Protein AF-G2FVP3-F1 (afdb_monomer_lite)

Secondary structure (DSSP, 8-state):
----HHHHHHHH-HHHHHHHHHHHHHHHHHHHHHS-THHHHHHHHHHHHHHHHS-HHHHTTS-HHHHHHHHHHHHHTTGGGTS----SSHHHHHHHHHHHHHHHHHHHHHHHT--HHHHHHHHHHHHHTTSGGGGGGS-S-EEETTEEE-HHHHHHHHHHHHHT--STT----TT---HHHHHHHHHHHTEEEEEEETTTTEEEEEE----HHHHHHHHHHHHHHHHHHHHHHHHHHHTT----EEEEEE-HHHHTS----THHHHHHHHHHTTSGGGGGGHHHHHHHHHHHHTT-HHHHHHHHHHHHHHHHHHTT-HHHHHHHHHHHHHHHHHHTTT---HHHHHHHHHHHHHHHHHHHHHHS-GGGT-SS-HHHHHHHHHHHHHHTTTTHHHHTHHHHHHHHHHHHHHTT-HHHHHHHHH----HHHHHHHHEEEEEE-TTT-EEEEEEHHHHHHHHHHHHHT--HHHHHHHHHHHHHTT-HHHHHHHHHHHHHHHHH-GGGGGSHHHHHHHHHHHHHHHTT--GGGT------TTT-HHHHHHHHHHHH--TT--GGGSS-TTS-S-EEEEEEEEEEEEETTEEEEEEEEEEEE-S---HHHHHHHHHHHHHHTHHHH---S-----S---------EEE---SS--GGGHHHH-----

Structure (mmCIF, N/CA/C/O backbone):
data_AF-G2FVP3-F1
#
_entry.id   AF-G2FVP3-F1
#
loop_
_atom_site.group_PDB
_atom_site.id
_atom_site.type_symbol
_atom_site.label_atom_id
_atom_site.label_alt_id
_atom_site.label_comp_id
_atom_site.label_asym_id
_atom_site.label_entity_id
_atom_site.label_seq_id
_atom_site.pdbx_PDB_ins_code
_atom_site.Cartn_x
_atom_site.Cartn_y
_atom_site.Cartn_z
_atom_site.occupancy
_atom_site.B_iso_or_equiv
_atom_site.auth_seq_id
_atom_site.auth_comp_id
_atom_site.auth_asym_id
_atom_site.auth_atom_id
_atom_site.pdbx_PDB_model_num
ATOM 1 N N . MET A 1 1 ? -6.540 -16.816 9.247 1.00 51.25 1 MET A N 1
ATOM 2 C CA . MET A 1 1 ? -7.394 -15.648 8.950 1.00 51.25 1 MET A CA 1
ATOM 3 C C . MET A 1 1 ? -7.613 -14.874 10.231 1.00 51.25 1 MET A C 1
ATOM 5 O O . MET A 1 1 ? -8.015 -15.475 11.222 1.00 51.25 1 MET A O 1
ATOM 9 N N . GLU A 1 2 ? -7.310 -13.583 10.220 1.00 67.25 2 GLU A N 1
ATOM 10 C CA . GLU A 1 2 ? -7.591 -12.684 11.338 1.00 67.25 2 GLU A CA 1
ATOM 11 C C . GLU A 1 2 ? -9.114 -12.542 11.506 1.00 67.25 2 GLU A C 1
ATOM 13 O O . GLU A 1 2 ? -9.834 -12.272 10.539 1.00 67.25 2 GLU A O 1
ATOM 18 N N . LYS A 1 3 ? -9.621 -12.827 12.712 1.00 86.50 3 LYS A N 1
ATOM 19 C CA . LYS A 1 3 ? -11.046 -12.704 13.044 1.00 86.50 3 LYS A CA 1
ATOM 20 C C . LYS A 1 3 ? -11.305 -11.280 13.538 1.00 86.50 3 LYS A C 1
ATOM 22 O O . LYS A 1 3 ? -11.040 -10.978 14.703 1.00 86.50 3 LYS A O 1
ATOM 27 N N . THR A 1 4 ? -11.765 -10.416 12.639 1.00 95.75 4 THR A N 1
ATOM 28 C CA . THR A 1 4 ? -12.223 -9.058 12.970 1.00 95.75 4 THR A CA 1
ATOM 29 C C . THR A 1 4 ? -13.600 -9.106 13.629 1.00 95.75 4 THR A C 1
ATOM 31 O O . THR A 1 4 ? -14.372 -10.033 13.362 1.00 95.75 4 THR A O 1
ATOM 34 N N . PHE A 1 5 ? -13.941 -8.120 14.461 1.00 97.25 5 PHE A N 1
ATOM 35 C CA . PHE A 1 5 ? -15.274 -8.027 15.073 1.00 97.25 5 PHE A CA 1
ATOM 36 C C . PHE A 1 5 ? -16.394 -8.060 14.032 1.00 97.25 5 PHE A C 1
ATOM 38 O O . PHE A 1 5 ? -17.374 -8.784 14.201 1.00 97.25 5 PHE A O 1
ATOM 45 N N . ARG A 1 6 ? -16.208 -7.364 12.909 1.00 97.44 6 ARG A N 1
ATOM 46 C CA . ARG A 1 6 ? -17.167 -7.341 11.804 1.00 97.44 6 ARG A CA 1
ATOM 47 C C . ARG A 1 6 ? -17.400 -8.724 11.179 1.00 97.44 6 ARG A C 1
ATOM 49 O O . ARG A 1 6 ? -18.550 -9.115 11.003 1.00 97.44 6 ARG A O 1
ATOM 56 N N . LYS A 1 7 ? -16.338 -9.505 10.936 1.00 96.31 7 LYS A N 1
ATOM 57 C CA . LYS A 1 7 ? -16.448 -10.895 10.439 1.00 96.31 7 LYS A CA 1
ATOM 58 C C . LYS A 1 7 ? -17.073 -11.833 11.471 1.00 96.31 7 LYS A C 1
ATOM 60 O O . LYS A 1 7 ? -17.799 -12.758 11.112 1.00 96.31 7 LYS A O 1
ATOM 65 N N . ILE A 1 8 ? -16.793 -11.614 12.759 1.00 96.56 8 ILE A N 1
ATOM 66 C CA . ILE A 1 8 ? -17.426 -12.377 13.840 1.00 96.56 8 ILE A CA 1
ATOM 67 C C . ILE A 1 8 ? -18.934 -12.093 13.848 1.00 96.56 8 ILE A C 1
ATOM 69 O O . ILE A 1 8 ? -19.714 -13.044 13.822 1.00 96.56 8 ILE A O 1
ATOM 73 N N . LEU A 1 9 ? -19.349 -10.823 13.792 1.00 97.69 9 LEU A N 1
ATOM 74 C CA . LEU A 1 9 ? -20.762 -10.438 13.743 1.00 97.69 9 LEU A CA 1
ATOM 75 C C . LEU A 1 9 ? -21.484 -11.051 12.542 1.00 97.69 9 LEU A C 1
ATOM 77 O O . LEU A 1 9 ? -22.534 -11.663 12.723 1.00 97.69 9 LEU A O 1
ATOM 81 N N . GLU A 1 10 ? -20.900 -10.935 11.348 1.00 97.12 10 GLU A N 1
ATOM 82 C CA . GLU A 1 10 ? -21.424 -11.532 10.115 1.00 97.12 10 GLU A CA 1
ATOM 83 C C . GLU A 1 10 ? -21.669 -13.038 10.285 1.00 97.12 10 GLU A C 1
ATOM 85 O O . GLU A 1 10 ? -22.749 -13.539 9.971 1.00 97.12 10 GLU A O 1
ATOM 90 N N . SER A 1 11 ? -20.707 -13.752 10.881 1.00 96.31 11 SER A N 1
ATOM 91 C CA . SER A 1 11 ? -20.823 -15.195 11.120 1.00 96.31 11 SER A CA 1
ATOM 92 C C . SER A 1 11 ? -21.847 -15.579 12.196 1.00 96.31 11 SER A C 1
ATOM 94 O O . SER A 1 11 ? -22.418 -16.667 12.135 1.00 96.31 11 SER A O 1
ATOM 96 N N . MET A 1 12 ? -22.087 -14.714 13.188 1.00 97.31 12 MET A N 1
ATOM 97 C CA . MET A 1 12 ? -23.015 -14.980 14.294 1.00 97.31 12 MET A CA 1
ATOM 98 C C . MET A 1 12 ? -24.453 -14.553 13.980 1.00 97.31 12 MET A C 1
ATOM 100 O O . MET A 1 12 ? -25.398 -15.118 14.536 1.00 97.31 12 MET A O 1
ATOM 104 N N . SER A 1 13 ? -24.635 -13.513 13.159 1.00 97.62 13 SER A N 1
ATOM 105 C CA . SER A 1 13 ? -25.942 -12.926 12.860 1.00 97.62 13 SER A CA 1
ATOM 106 C C . SER A 1 13 ? -25.910 -12.020 11.632 1.00 97.62 13 SER A C 1
ATOM 108 O O . SER A 1 13 ? -25.666 -10.814 11.731 1.00 97.62 13 SER A O 1
ATOM 110 N N . ILE A 1 14 ? -26.289 -12.583 10.484 1.00 97.25 14 ILE A N 1
ATOM 111 C CA . ILE A 1 14 ? -26.446 -11.827 9.235 1.00 97.25 14 ILE A CA 1
ATOM 112 C C . ILE A 1 14 ? -27.418 -10.643 9.384 1.00 97.25 14 ILE A C 1
ATOM 114 O O . ILE A 1 14 ? -27.160 -9.564 8.873 1.00 97.25 14 ILE A O 1
ATOM 118 N N . HIS A 1 15 ? -28.484 -10.785 10.181 1.00 97.38 15 HIS A N 1
ATOM 119 C CA . HIS A 1 15 ? -29.461 -9.714 10.404 1.00 97.38 15 HIS A CA 1
ATOM 120 C C . HIS A 1 15 ? -28.862 -8.486 11.115 1.00 97.38 15 HIS A C 1
ATOM 122 O O . HIS A 1 15 ? -29.158 -7.343 10.757 1.00 97.38 15 HIS A O 1
ATOM 128 N N . LEU A 1 16 ? -28.037 -8.702 12.149 1.00 97.38 16 LEU A N 1
ATOM 129 C CA . LEU A 1 16 ? -27.373 -7.595 12.851 1.00 97.38 16 LEU A CA 1
ATOM 130 C C . LEU A 1 16 ? -26.272 -6.982 11.984 1.00 97.38 16 LEU A C 1
ATOM 132 O O . LEU A 1 16 ? -26.108 -5.767 11.986 1.00 97.38 16 LEU A O 1
ATOM 136 N N . TYR A 1 17 ? -25.574 -7.802 11.199 1.00 97.75 17 TYR A N 1
ATOM 137 C CA . TYR A 1 17 ? -24.604 -7.326 10.220 1.00 97.75 17 TYR A CA 1
ATOM 138 C C . TYR A 1 17 ? -25.249 -6.439 9.141 1.00 97.75 17 TYR A C 1
ATOM 140 O O . TYR A 1 17 ? -24.789 -5.326 8.895 1.00 97.75 17 TYR A O 1
ATOM 148 N N . ASP A 1 18 ? -26.385 -6.853 8.577 1.00 96.88 18 ASP A N 1
ATOM 149 C CA . ASP A 1 18 ? -27.157 -6.035 7.635 1.00 96.88 18 ASP A CA 1
ATOM 150 C C . ASP A 1 18 ? -27.645 -4.730 8.274 1.00 96.88 18 ASP A C 1
ATOM 152 O O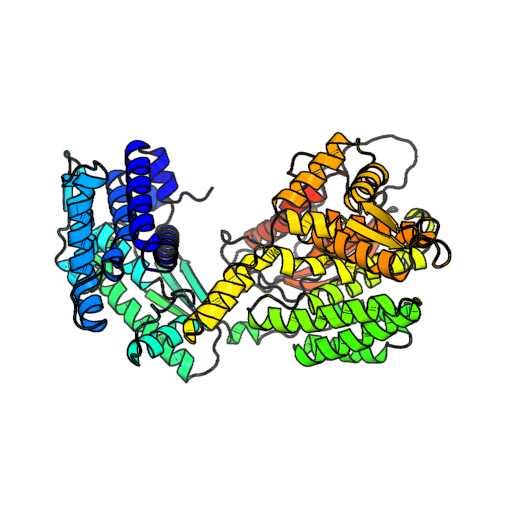 . ASP A 1 18 ? -27.672 -3.679 7.632 1.00 96.88 18 ASP A O 1
ATOM 156 N N . SER A 1 19 ? -28.023 -4.778 9.553 1.00 97.31 19 SER A N 1
ATOM 157 C CA . SER A 1 19 ? -28.419 -3.586 10.312 1.00 97.31 19 SER A CA 1
ATOM 158 C C . SER A 1 19 ? -27.246 -2.621 10.505 1.00 97.31 19 SER A C 1
ATOM 160 O O . SER A 1 19 ? -27.428 -1.415 10.356 1.00 97.31 19 SER A O 1
ATOM 162 N N . LEU A 1 20 ? -26.039 -3.138 10.752 1.00 97.69 20 LEU A N 1
ATOM 163 C CA . LEU A 1 20 ? -24.811 -2.345 10.836 1.00 97.69 20 LEU A CA 1
ATOM 164 C C . LEU A 1 20 ? -24.508 -1.657 9.495 1.00 97.69 20 LEU A C 1
ATOM 166 O O . LEU A 1 20 ? -24.252 -0.456 9.460 1.00 97.69 20 LEU A O 1
ATOM 170 N N . ASN A 1 21 ? -24.629 -2.387 8.381 1.00 96.62 21 ASN A N 1
ATOM 171 C CA . ASN A 1 21 ? -24.436 -1.831 7.039 1.00 96.62 21 ASN A CA 1
ATOM 172 C C . ASN A 1 21 ? -25.455 -0.724 6.720 1.00 96.62 21 ASN A C 1
ATOM 174 O O . ASN A 1 21 ? -25.104 0.273 6.094 1.00 96.62 21 ASN A O 1
ATOM 178 N N . LYS A 1 22 ? -26.709 -0.851 7.179 1.00 96.62 22 LYS A N 1
ATOM 179 C CA . LYS A 1 22 ? -27.714 0.221 7.046 1.00 96.62 22 LYS A CA 1
ATOM 180 C C . LYS A 1 22 ? -27.330 1.473 7.833 1.00 96.62 22 LYS A C 1
ATOM 182 O O . LYS A 1 22 ? -27.523 2.571 7.320 1.00 96.62 22 LYS A O 1
ATOM 187 N N . ILE A 1 23 ? -26.783 1.324 9.044 1.00 97.00 23 ILE A N 1
ATOM 188 C CA . ILE A 1 23 ? -26.268 2.456 9.833 1.00 97.00 23 ILE A CA 1
ATOM 189 C C . ILE A 1 23 ? -25.143 3.159 9.063 1.00 97.00 23 ILE A C 1
ATOM 191 O O . ILE A 1 23 ? -25.212 4.369 8.858 1.00 97.00 23 ILE A O 1
ATOM 195 N N . GLU A 1 24 ? -24.157 2.405 8.568 1.00 95.88 24 GLU A N 1
ATOM 196 C CA . GLU A 1 24 ? -23.040 2.942 7.775 1.00 95.88 24 GLU A CA 1
ATOM 197 C C . GLU A 1 24 ? -23.536 3.657 6.502 1.00 95.88 24 GLU A C 1
ATOM 199 O O . GLU A 1 24 ? -23.047 4.730 6.149 1.00 95.88 24 GLU A O 1
ATOM 204 N N . GLN A 1 25 ? -24.569 3.130 5.836 1.00 94.25 25 GLN A N 1
ATOM 205 C CA . GLN A 1 25 ? -25.207 3.783 4.687 1.00 94.25 25 GLN A CA 1
ATOM 206 C C . GLN A 1 25 ? -25.905 5.102 5.045 1.00 94.25 25 GLN A C 1
ATOM 208 O O . GLN A 1 25 ? -25.844 6.037 4.251 1.00 94.25 25 GLN A O 1
ATOM 213 N N . GLN A 1 26 ? -26.576 5.211 6.198 1.00 94.31 26 GLN A N 1
ATOM 214 C CA . GLN A 1 26 ? -27.190 6.488 6.597 1.00 94.31 26 GLN A CA 1
ATOM 215 C C . GLN A 1 26 ? -26.140 7.538 6.946 1.00 94.31 26 GLN A C 1
ATOM 217 O O . GLN A 1 26 ? -26.283 8.692 6.554 1.00 94.31 26 GLN A O 1
ATOM 222 N N . VAL A 1 27 ? -25.063 7.135 7.624 1.00 91.62 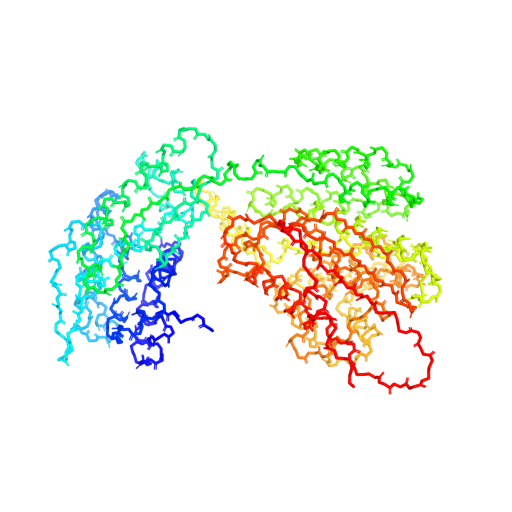27 VAL A N 1
ATOM 223 C CA . VAL A 1 27 ? -23.926 8.024 7.884 1.00 91.62 27 VAL A CA 1
ATOM 224 C C . VAL A 1 27 ? -23.338 8.547 6.572 1.00 91.62 27 VAL A C 1
ATOM 226 O O . VAL A 1 27 ? -23.158 9.753 6.442 1.00 91.62 27 VAL A O 1
ATOM 229 N N . ASN A 1 28 ? -23.119 7.680 5.574 1.00 89.69 28 ASN A N 1
ATOM 230 C CA . ASN A 1 28 ? -22.645 8.106 4.250 1.00 89.69 28 ASN A CA 1
ATOM 231 C C . ASN A 1 28 ? -23.536 9.190 3.632 1.00 89.69 28 ASN A C 1
ATOM 233 O O . ASN A 1 28 ? -23.021 10.179 3.128 1.00 89.69 28 ASN A O 1
ATOM 237 N N . LYS A 1 29 ? -24.867 9.068 3.736 1.00 90.06 29 LYS A N 1
ATOM 238 C CA . LYS A 1 29 ? -25.779 10.095 3.203 1.00 90.06 29 LYS A CA 1
ATOM 239 C C . LYS A 1 29 ? -25.618 11.451 3.884 1.00 90.06 29 LYS A C 1
ATOM 241 O O . LYS A 1 29 ? -25.788 12.471 3.225 1.00 90.06 29 LYS A O 1
ATOM 246 N N . ILE A 1 30 ? -25.318 11.479 5.184 1.00 86.00 30 ILE A N 1
ATOM 247 C CA . ILE A 1 30 ? -25.025 12.734 5.892 1.00 86.00 30 ILE A CA 1
ATOM 248 C C . ILE A 1 30 ? -23.723 13.333 5.363 1.00 86.00 30 ILE A C 1
ATOM 250 O O . ILE A 1 30 ? -23.674 14.526 5.067 1.00 86.00 30 ILE A O 1
ATOM 254 N N . LEU A 1 31 ? -22.689 12.509 5.197 1.00 80.44 31 LEU A N 1
ATOM 255 C CA . LEU A 1 31 ? -21.382 12.963 4.721 1.00 80.44 31 LEU A CA 1
ATOM 256 C C . LEU A 1 31 ? -21.443 13.488 3.282 1.00 80.44 31 LEU A C 1
ATOM 258 O O . LEU A 1 31 ? -20.994 14.607 3.044 1.00 80.44 31 LEU A O 1
ATOM 262 N N . ASP A 1 32 ? -22.105 12.762 2.372 1.00 73.31 32 ASP A N 1
ATOM 263 C CA . ASP A 1 32 ? -22.264 13.117 0.950 1.00 73.31 32 ASP A CA 1
ATOM 264 C C . ASP A 1 32 ? -22.863 14.515 0.741 1.00 73.31 32 ASP A C 1
ATOM 266 O O . ASP A 1 32 ? -22.644 15.153 -0.289 1.00 73.31 32 ASP A O 1
ATOM 270 N N . THR A 1 33 ? -23.644 15.004 1.706 1.00 65.12 33 THR A N 1
ATOM 271 C CA . THR A 1 33 ? -24.304 16.305 1.580 1.00 65.12 33 THR A CA 1
ATOM 272 C C . THR A 1 33 ? -23.409 17.488 1.932 1.00 65.12 33 THR A C 1
ATOM 274 O O . THR A 1 33 ? -23.640 18.580 1.408 1.00 65.12 33 THR A O 1
ATOM 277 N N . HIS A 1 34 ? -22.404 17.314 2.799 1.00 57.03 34 HIS A N 1
ATOM 278 C CA . HIS A 1 34 ? -21.779 18.465 3.458 1.00 57.03 34 HIS A CA 1
ATOM 279 C C . HIS A 1 34 ? -20.283 18.342 3.804 1.00 57.03 34 HIS A C 1
ATOM 281 O O . HIS A 1 34 ? -19.697 19.376 4.134 1.00 57.03 34 HIS A O 1
ATOM 287 N N . TYR A 1 35 ? -19.650 17.159 3.749 1.00 59.91 35 TYR A N 1
ATOM 288 C CA . TYR A 1 35 ? -18.299 16.961 4.303 1.00 59.91 35 TYR A CA 1
ATOM 289 C C . TYR A 1 35 ? -17.470 15.890 3.574 1.00 59.91 35 TYR A C 1
ATOM 291 O O . TYR A 1 35 ? -17.997 15.038 2.865 1.00 59.91 35 TYR A O 1
ATOM 299 N N . THR A 1 36 ? -16.149 15.918 3.768 1.00 57.47 36 THR A N 1
ATOM 300 C CA . THR A 1 36 ? -15.228 14.898 3.250 1.00 57.47 36 THR A CA 1
ATOM 301 C C . THR A 1 36 ? -15.462 13.538 3.923 1.00 57.47 36 THR A C 1
ATOM 303 O O . THR A 1 36 ? -15.848 13.450 5.091 1.00 57.47 36 THR A O 1
ATOM 306 N N . ASN A 1 37 ? -15.182 12.445 3.202 1.00 64.56 37 ASN A N 1
ATOM 307 C CA . ASN A 1 37 ? -15.369 11.050 3.649 1.00 64.56 37 ASN A CA 1
ATOM 308 C C . ASN A 1 37 ? -14.468 10.618 4.836 1.00 64.56 37 ASN A C 1
ATOM 310 O O . ASN A 1 37 ? -14.439 9.444 5.214 1.00 64.56 37 ASN A O 1
ATOM 314 N N . ASN A 1 38 ? -13.741 11.558 5.446 1.00 72.44 38 ASN A N 1
ATOM 315 C CA . ASN A 1 38 ? -12.750 11.321 6.495 1.00 72.44 38 ASN A CA 1
ATOM 316 C C . ASN A 1 38 ? -13.360 10.758 7.786 1.00 72.44 38 ASN A C 1
ATOM 318 O O . ASN A 1 38 ? -12.682 10.050 8.526 1.00 72.44 38 ASN A O 1
ATOM 322 N N . PHE A 1 39 ? -14.655 10.982 8.024 1.00 83.69 39 PHE A N 1
ATOM 323 C CA . PHE A 1 39 ? -15.364 10.411 9.169 1.00 83.69 39 PHE A CA 1
ATOM 324 C C . PHE A 1 39 ? -15.364 8.877 9.178 1.00 83.69 39 PHE A C 1
ATOM 326 O O . PHE A 1 39 ? -15.015 8.254 10.177 1.00 83.69 39 PHE A O 1
ATOM 333 N N . LEU A 1 40 ? -15.736 8.244 8.061 1.00 87.88 40 LEU A N 1
ATOM 334 C CA . LEU A 1 40 ? -15.768 6.782 8.004 1.00 87.88 40 LEU A CA 1
ATOM 335 C C . LEU A 1 40 ? -14.367 6.181 7.993 1.00 87.88 40 LEU A C 1
ATOM 337 O O . LEU A 1 40 ? -14.198 5.043 8.425 1.00 87.88 40 LEU A O 1
ATOM 341 N N . ILE A 1 41 ? -13.370 6.933 7.519 1.00 86.62 41 ILE A N 1
ATOM 342 C CA . ILE A 1 41 ? -11.964 6.551 7.651 1.00 86.62 41 ILE A CA 1
ATOM 343 C C . ILE A 1 41 ? -11.598 6.500 9.138 1.00 86.62 41 ILE A C 1
ATOM 345 O O . ILE A 1 41 ? -11.130 5.458 9.587 1.00 86.62 41 ILE A O 1
ATOM 349 N N . HIS A 1 42 ? -11.916 7.548 9.909 1.00 89.62 42 HIS A N 1
ATOM 350 C CA . HIS A 1 42 ? -11.727 7.577 11.366 1.00 89.62 42 HIS A CA 1
ATOM 351 C C . HIS A 1 42 ? -12.400 6.384 12.056 1.00 89.62 42 HIS A C 1
ATOM 353 O O . HIS A 1 42 ? -11.724 5.581 12.695 1.00 89.62 42 HIS A O 1
ATOM 359 N N . SER A 1 43 ? -13.704 6.169 11.849 1.00 93.56 43 SER A N 1
ATOM 360 C CA . SER A 1 43 ? -14.411 5.022 12.445 1.00 93.56 43 SER A CA 1
ATOM 361 C C . SER A 1 43 ? -13.788 3.669 12.069 1.00 93.56 43 SER A C 1
ATOM 363 O O . SER A 1 43 ? -13.726 2.770 12.908 1.00 93.56 43 SER A O 1
ATOM 365 N N . LYS A 1 44 ? -13.294 3.506 10.834 1.00 93.62 44 LYS A N 1
ATOM 366 C CA . LYS A 1 44 ? -12.606 2.278 10.399 1.00 93.62 44 LYS A CA 1
ATOM 367 C C . LYS A 1 44 ? -11.247 2.102 11.071 1.00 93.62 44 LYS A C 1
ATOM 369 O O . LYS A 1 44 ? -10.890 0.972 11.398 1.00 93.62 44 LYS A O 1
ATOM 374 N N . GLU A 1 45 ? -10.495 3.175 11.299 1.00 91.62 45 GLU A N 1
ATOM 375 C CA . GLU A 1 45 ? -9.239 3.106 12.053 1.00 91.62 45 GLU A CA 1
ATOM 376 C C . GLU A 1 45 ? -9.488 2.788 13.533 1.00 91.62 45 GLU A C 1
ATOM 378 O O . GLU A 1 45 ? -8.817 1.913 14.084 1.00 91.62 45 GLU A O 1
ATOM 383 N N . VAL A 1 46 ? -10.522 3.369 14.152 1.00 95.12 46 VAL A N 1
ATOM 384 C CA . VAL A 1 46 ? -10.962 3.000 15.511 1.00 95.12 46 VAL A CA 1
ATOM 385 C C . VAL A 1 46 ? -11.359 1.517 15.582 1.00 95.12 46 VAL A C 1
ATOM 387 O O . VAL A 1 46 ? -10.962 0.816 16.515 1.00 95.12 46 VAL A O 1
ATOM 390 N N . GLU A 1 47 ? -12.082 0.998 14.581 1.00 96.56 47 GLU A N 1
ATOM 391 C CA . GLU A 1 47 ? -12.424 -0.431 14.467 1.00 96.56 47 GLU A CA 1
ATOM 392 C C . GLU A 1 47 ? -11.162 -1.310 14.363 1.00 96.56 47 GLU A C 1
ATOM 394 O O . GLU A 1 47 ? -11.038 -2.307 15.080 1.00 96.56 47 GLU A O 1
ATOM 399 N N . LYS A 1 48 ? -10.179 -0.922 13.537 1.00 94.31 48 LYS A N 1
ATOM 400 C CA . LYS A 1 48 ? -8.889 -1.630 13.415 1.00 94.31 48 LYS A CA 1
ATOM 401 C C . LYS A 1 48 ? -8.101 -1.623 14.724 1.00 94.31 48 LYS A C 1
ATOM 403 O O . LYS A 1 48 ? -7.491 -2.634 15.079 1.00 94.31 48 LYS A O 1
ATOM 408 N N . ILE A 1 49 ? -8.093 -0.501 15.441 1.00 95.19 49 ILE A N 1
ATOM 409 C CA . ILE A 1 49 ? -7.444 -0.378 16.748 1.00 95.19 49 ILE A CA 1
ATOM 410 C C . ILE A 1 49 ? -8.111 -1.315 17.752 1.00 95.19 49 ILE A C 1
ATOM 412 O O . ILE A 1 49 ? -7.410 -2.086 18.409 1.00 95.19 49 ILE A O 1
ATOM 416 N N . LEU A 1 50 ? -9.444 -1.322 17.819 1.00 96.50 50 LEU A N 1
ATOM 417 C CA . LEU A 1 50 ? -10.202 -2.239 18.668 1.00 96.50 50 LEU A CA 1
ATOM 418 C C . LEU A 1 50 ? -9.857 -3.706 18.357 1.00 96.50 50 LEU A C 1
ATOM 420 O O . LEU A 1 50 ? -9.636 -4.514 19.264 1.00 96.50 50 LEU A O 1
ATOM 424 N N . ASP A 1 51 ? -9.773 -4.050 17.071 1.00 96.00 51 ASP A N 1
ATOM 425 C CA . ASP A 1 51 ? -9.420 -5.394 16.625 1.00 96.00 51 ASP A CA 1
ATOM 426 C C . ASP A 1 51 ? -8.004 -5.820 17.038 1.00 96.00 51 ASP A C 1
ATOM 428 O O . ASP A 1 51 ? -7.784 -7.013 17.271 1.00 96.00 51 ASP A O 1
ATOM 432 N N . LYS A 1 52 ? -7.061 -4.876 17.141 1.00 93.19 52 LYS A N 1
ATOM 433 C CA . LYS A 1 52 ? -5.687 -5.119 17.609 1.00 93.19 52 LYS A CA 1
ATOM 434 C C . LYS A 1 52 ? -5.582 -5.146 19.135 1.00 93.19 52 LYS A C 1
ATOM 436 O O . LYS A 1 52 ? -4.779 -5.913 19.670 1.00 93.19 52 LYS A O 1
ATOM 441 N N . LEU A 1 53 ? -6.382 -4.323 19.812 1.00 94.50 53 LEU A N 1
ATOM 442 C CA . LEU A 1 53 ? -6.438 -4.203 21.266 1.00 94.50 53 LEU A CA 1
ATOM 443 C C . LEU A 1 53 ? -6.948 -5.498 21.912 1.00 94.50 53 LEU A C 1
ATOM 445 O O . LEU A 1 53 ? -6.458 -5.899 22.961 1.00 94.50 53 LEU A O 1
ATOM 449 N N . ILE A 1 54 ? -7.922 -6.173 21.301 1.00 96.12 54 ILE A N 1
ATOM 450 C CA . ILE A 1 54 ? -8.548 -7.363 21.890 1.00 96.12 54 ILE A CA 1
ATOM 451 C C . ILE A 1 54 ? -7.965 -8.624 21.251 1.00 96.12 54 ILE A C 1
ATOM 453 O O . ILE A 1 54 ? -8.154 -8.841 20.051 1.00 96.12 54 ILE A O 1
ATOM 457 N N . PRO A 1 55 ? -7.291 -9.509 22.006 1.00 92.62 55 PRO A N 1
ATOM 458 C CA . PRO A 1 55 ? -6.738 -10.716 21.414 1.00 92.62 55 PRO A CA 1
ATOM 459 C C . PRO A 1 55 ? -7.853 -11.687 20.997 1.00 92.62 55 PRO A C 1
ATOM 461 O O . PRO A 1 55 ? -8.977 -11.674 21.501 1.00 92.62 55 PRO A O 1
ATOM 464 N N . VAL A 1 56 ? -7.556 -12.543 20.015 1.00 90.62 56 VAL A N 1
ATOM 465 C CA . VAL A 1 56 ? -8.570 -13.383 19.342 1.00 90.62 56 VAL A CA 1
ATOM 466 C C . VAL A 1 56 ? -9.337 -14.286 20.319 1.00 90.62 56 VAL A C 1
ATOM 468 O O . VAL A 1 56 ? -10.518 -14.554 20.099 1.00 90.62 56 VAL A O 1
ATOM 471 N N . LYS A 1 57 ? -8.683 -14.753 21.392 1.00 92.62 57 LYS A N 1
ATOM 472 C CA . LYS A 1 57 ? -9.301 -15.630 22.399 1.00 92.62 57 LYS A CA 1
ATOM 473 C C . LYS A 1 57 ? -10.303 -14.884 23.295 1.00 92.62 57 LYS A C 1
ATOM 475 O O . LYS A 1 57 ? -11.220 -15.511 23.806 1.00 92.62 57 LYS A O 1
ATOM 480 N N . GLU A 1 58 ? -10.171 -13.572 23.454 1.00 94.75 58 GLU A N 1
ATOM 481 C CA . GLU A 1 58 ? -11.110 -12.726 24.192 1.00 94.75 58 GLU A CA 1
ATOM 482 C C . GLU A 1 58 ? -12.261 -12.260 23.294 1.00 94.75 58 GLU A C 1
ATOM 484 O O . GLU A 1 58 ? -13.392 -12.161 23.766 1.00 94.75 58 GLU A O 1
ATOM 489 N N . LYS A 1 59 ? -12.028 -12.054 21.986 1.00 96.00 59 LYS A N 1
ATOM 490 C CA . LYS A 1 59 ? -13.094 -11.655 21.040 1.00 96.00 59 LYS A CA 1
ATOM 491 C C . LYS A 1 59 ? -14.260 -12.644 21.001 1.00 96.00 59 LYS A C 1
ATOM 493 O O . LYS A 1 59 ? -15.405 -12.237 20.845 1.00 96.00 59 LYS A O 1
ATOM 498 N N . VAL A 1 60 ? -13.989 -13.941 21.161 1.00 93.12 60 VAL A N 1
ATOM 499 C CA . VAL A 1 60 ? -15.035 -14.982 21.149 1.00 93.12 60 VAL A CA 1
ATOM 500 C C . VAL A 1 60 ? -15.949 -14.947 22.377 1.00 93.12 60 VAL A C 1
ATOM 502 O O . VAL A 1 60 ? -16.987 -15.598 22.366 1.00 93.12 60 VAL A O 1
ATOM 505 N N . ALA A 1 61 ? -15.584 -14.200 23.424 1.00 96.19 61 ALA A N 1
ATOM 506 C CA . ALA A 1 61 ? -16.415 -14.023 24.611 1.00 96.19 61 ALA A CA 1
ATOM 507 C C . ALA A 1 61 ? -17.477 -12.922 24.445 1.00 96.19 61 ALA A C 1
ATOM 509 O O . ALA A 1 61 ? -18.246 -12.683 25.374 1.00 96.19 61 ALA A O 1
ATOM 510 N N . PHE A 1 62 ? -17.504 -12.216 23.311 1.00 98.12 62 PHE A N 1
ATOM 511 C CA . PHE A 1 62 ? -18.517 -11.205 23.025 1.00 98.12 62 PHE A CA 1
ATOM 512 C C . PHE A 1 62 ? -19.782 -11.853 22.466 1.00 98.12 62 PHE A C 1
ATOM 514 O O . PHE A 1 62 ? -19.726 -12.726 21.597 1.00 98.12 62 PHE A O 1
ATOM 521 N N . THR A 1 63 ? -20.936 -11.392 22.936 1.00 98.12 63 THR A N 1
ATOM 522 C CA . THR A 1 63 ? -22.221 -11.726 22.312 1.00 98.12 63 THR A CA 1
ATOM 523 C C . THR A 1 63 ? -22.381 -10.970 20.991 1.00 98.12 63 THR A C 1
ATOM 525 O O . THR A 1 63 ? -21.777 -9.918 20.782 1.00 98.12 63 THR A O 1
ATOM 528 N N . LYS A 1 64 ? -23.222 -11.472 20.082 1.00 98.25 64 LYS A N 1
ATOM 529 C CA . LYS A 1 64 ? -23.499 -10.773 18.813 1.00 98.25 64 LYS A CA 1
ATOM 530 C C . LYS A 1 64 ? -24.114 -9.385 19.046 1.00 98.25 64 LYS A C 1
ATOM 532 O O . LYS A 1 64 ? -23.842 -8.470 18.277 1.00 98.25 64 LYS A O 1
ATOM 537 N N . GLU A 1 65 ? -24.900 -9.221 20.111 1.00 98.50 65 GLU A N 1
ATOM 538 C CA . GLU A 1 65 ? -25.494 -7.954 20.534 1.00 98.50 65 GLU A CA 1
ATOM 539 C C . GLU A 1 65 ? -24.422 -6.965 21.006 1.00 98.50 65 GLU A C 1
ATOM 541 O O . GLU A 1 65 ? -24.421 -5.821 20.562 1.00 98.50 65 GLU A O 1
ATOM 546 N N . GLU A 1 66 ? -23.464 -7.405 21.830 1.00 98.62 66 GLU A N 1
ATOM 547 C CA . GLU A 1 66 ? -22.329 -6.571 22.251 1.00 98.62 66 GLU A CA 1
ATOM 548 C C . GLU A 1 66 ? -21.482 -6.112 21.064 1.00 98.62 66 GLU A C 1
ATOM 550 O O . GLU A 1 66 ? -21.132 -4.935 20.990 1.00 98.62 66 GLU A O 1
ATOM 555 N N . ILE A 1 67 ? -21.183 -7.013 20.119 1.00 98.56 67 ILE A N 1
ATOM 556 C CA . ILE A 1 67 ? -20.414 -6.663 18.916 1.00 98.56 67 ILE A CA 1
ATOM 557 C C . ILE A 1 67 ? -21.186 -5.652 18.066 1.00 98.56 67 ILE A C 1
ATOM 559 O O . ILE A 1 67 ? -20.612 -4.658 17.627 1.00 98.56 67 ILE A O 1
ATOM 563 N N . PHE A 1 68 ? -22.486 -5.876 17.850 1.00 98.50 68 PHE A N 1
ATOM 564 C CA . PHE A 1 68 ? -23.327 -4.946 17.099 1.00 98.50 68 PHE A CA 1
ATOM 565 C C . PHE A 1 68 ? -23.367 -3.557 17.749 1.00 98.50 68 PHE A C 1
ATOM 567 O O . PHE A 1 68 ? -23.172 -2.560 17.054 1.00 98.50 68 PHE A O 1
ATOM 574 N N . ILE A 1 69 ? -23.585 -3.485 19.067 1.00 98.69 69 ILE A N 1
ATOM 575 C CA . ILE A 1 69 ? -23.649 -2.220 19.812 1.00 98.69 69 ILE A CA 1
ATOM 576 C C . ILE A 1 69 ? -22.308 -1.489 19.739 1.00 98.69 69 ILE A C 1
ATOM 578 O O . ILE A 1 69 ? -22.281 -0.294 19.452 1.00 98.69 69 ILE A O 1
ATOM 582 N N . LEU A 1 70 ? -21.199 -2.203 19.949 1.00 98.56 70 LEU A N 1
ATOM 583 C CA . LEU A 1 70 ? -19.856 -1.632 19.914 1.00 98.56 70 LEU A CA 1
ATOM 584 C C . LEU A 1 70 ? -19.503 -1.082 18.526 1.00 98.56 70 LEU A C 1
ATOM 586 O O . LEU A 1 70 ? -19.107 0.075 18.417 1.00 98.56 70 LEU A O 1
ATOM 590 N N . LEU A 1 71 ? -19.699 -1.867 17.462 1.00 98.50 71 LEU A N 1
ATOM 591 C CA . LEU A 1 71 ? -19.420 -1.420 16.091 1.00 98.50 71 LEU A CA 1
ATOM 592 C C . LEU A 1 71 ? -20.338 -0.265 15.665 1.00 98.50 71 LEU A C 1
ATOM 594 O O . LEU A 1 71 ? -19.878 0.682 15.031 1.00 98.50 71 LEU A O 1
ATOM 598 N N . SER A 1 72 ? -21.616 -0.298 16.054 1.00 98.44 72 SER A N 1
ATOM 599 C CA . SER A 1 72 ? -22.550 0.803 15.781 1.00 98.44 72 SER A CA 1
ATOM 600 C C . SER A 1 72 ? -22.119 2.085 16.492 1.00 98.44 72 SER A C 1
ATOM 602 O O . SER A 1 72 ? -22.153 3.156 15.893 1.00 98.44 72 SER A O 1
ATOM 604 N N . ALA A 1 73 ? -21.665 1.986 17.745 1.00 98.38 73 ALA A N 1
ATOM 605 C CA . ALA A 1 73 ? -21.168 3.134 18.494 1.00 98.38 73 ALA A CA 1
ATOM 606 C C . ALA A 1 73 ? -19.868 3.690 17.889 1.00 98.38 73 ALA A C 1
ATOM 608 O O . ALA A 1 73 ? -19.729 4.904 17.796 1.00 98.38 73 ALA A O 1
ATOM 609 N N . ILE A 1 74 ? -18.961 2.842 17.387 1.00 97.81 74 ILE A N 1
ATOM 610 C CA . ILE A 1 74 ? -17.762 3.284 16.647 1.00 97.81 74 ILE A CA 1
ATOM 611 C C . ILE A 1 74 ? -18.143 4.072 15.387 1.00 97.81 74 ILE A C 1
ATOM 613 O O . ILE A 1 74 ? -17.554 5.116 15.112 1.00 97.81 74 ILE A O 1
ATOM 617 N N . ILE A 1 75 ? -19.151 3.621 14.640 1.00 97.38 75 ILE A N 1
ATOM 618 C CA . ILE A 1 75 ? -19.636 4.328 13.444 1.00 97.38 75 ILE A CA 1
ATOM 619 C C . ILE A 1 75 ? -20.350 5.636 13.805 1.00 97.38 75 ILE A C 1
ATOM 621 O O . ILE A 1 75 ? -20.381 6.543 12.989 1.00 97.38 75 ILE A O 1
ATOM 625 N N . LEU A 1 76 ? -20.943 5.758 14.995 1.00 97.00 76 LEU A N 1
ATOM 626 C CA . LEU A 1 76 ? -21.832 6.879 15.328 1.00 97.00 76 LEU A CA 1
ATOM 627 C C . LEU A 1 76 ? -21.270 7.870 16.356 1.00 97.00 76 LEU A C 1
ATOM 629 O O . LEU A 1 76 ? -21.853 8.937 16.507 1.00 97.00 76 LEU A O 1
ATOM 633 N N . HIS A 1 77 ? -20.176 7.570 17.064 1.00 96.81 77 HIS A N 1
ATOM 634 C CA . HIS A 1 77 ? -19.717 8.386 18.202 1.00 96.81 77 HIS A CA 1
ATOM 635 C C . HIS A 1 77 ? -19.465 9.859 17.848 1.00 96.81 77 HIS A C 1
ATOM 637 O O . HIS A 1 77 ? -19.895 10.739 18.594 1.00 96.81 77 HIS A O 1
ATOM 643 N N . ASP A 1 78 ? -18.900 10.123 16.672 1.00 94.81 78 ASP A N 1
ATOM 644 C CA . ASP A 1 78 ? -18.544 11.468 16.212 1.00 94.81 78 ASP A CA 1
ATOM 645 C C . ASP A 1 78 ? -19.536 12.056 15.185 1.00 94.81 78 ASP A C 1
ATOM 647 O O . ASP A 1 78 ? -19.316 13.155 14.676 1.00 94.81 78 ASP A O 1
ATOM 651 N N . VAL A 1 79 ? -20.651 11.374 14.872 1.00 94.19 79 VAL A N 1
ATOM 652 C CA . VAL A 1 79 ? -21.599 11.824 13.824 1.00 94.19 79 VAL A CA 1
ATOM 653 C C . VAL A 1 79 ? -22.187 13.208 14.123 1.00 94.19 79 VAL A C 1
ATOM 655 O O . VAL A 1 79 ? -22.459 13.988 13.212 1.00 94.19 79 VAL A O 1
ATOM 658 N N . GLY A 1 80 ? -22.305 13.563 15.404 1.00 93.44 80 GLY A N 1
ATOM 659 C CA . GLY A 1 80 ? -22.743 14.873 15.869 1.00 93.44 80 GLY A CA 1
ATOM 660 C C . GLY A 1 80 ? -21.859 16.033 15.408 1.00 93.44 80 GLY A C 1
ATOM 661 O O . GLY A 1 80 ? -22.362 17.148 15.321 1.00 93.44 80 GLY A O 1
ATOM 662 N N . LEU A 1 81 ? -20.591 15.793 15.045 1.00 90.06 81 LEU A N 1
ATOM 663 C CA . LEU A 1 81 ? -19.713 16.809 14.443 1.00 90.06 81 LEU A CA 1
ATOM 664 C C . LEU A 1 81 ? -20.134 17.193 13.013 1.00 90.06 81 LEU A C 1
ATOM 666 O O . LEU A 1 81 ? -19.748 18.258 12.533 1.00 90.06 81 LEU A O 1
ATOM 670 N N . PHE A 1 82 ? -20.926 16.347 12.350 1.00 87.94 82 PHE A N 1
ATOM 671 C CA . PHE A 1 82 ? -21.304 16.471 10.937 1.00 87.94 82 PHE A CA 1
ATOM 672 C C . PHE A 1 82 ? -22.783 16.788 10.739 1.00 87.94 82 PHE A C 1
ATOM 674 O O . PHE A 1 82 ? -23.219 17.063 9.623 1.00 87.94 82 PHE A O 1
ATOM 681 N N . ILE A 1 83 ? -23.574 16.769 11.811 1.00 87.50 83 ILE A N 1
ATOM 682 C CA . ILE A 1 83 ? -24.979 17.154 11.743 1.00 87.50 83 ILE A CA 1
ATOM 683 C C . ILE A 1 83 ? -25.041 18.684 11.695 1.00 87.50 83 ILE A C 1
ATOM 685 O O . ILE A 1 83 ? -24.561 19.332 12.633 1.00 87.50 83 ILE A O 1
ATOM 689 N N . PRO A 1 84 ? -25.626 19.281 10.634 1.00 69.62 84 PRO A N 1
ATOM 690 C CA . PRO A 1 84 ? -25.745 20.726 10.497 1.00 69.62 84 PRO A CA 1
ATOM 691 C C . PRO A 1 84 ? -26.459 21.299 11.714 1.00 69.62 84 PRO A C 1
ATOM 693 O O . PRO A 1 84 ? -27.663 21.127 11.912 1.00 69.62 84 PRO A O 1
ATOM 696 N N . SER A 1 85 ? -25.691 21.944 12.577 1.00 68.69 85 SER A N 1
ATOM 697 C CA . SER A 1 85 ? -26.162 22.350 13.885 1.00 68.69 85 SER A CA 1
ATOM 698 C C . SER A 1 85 ? -26.344 23.860 13.954 1.00 68.69 85 SER A C 1
ATOM 700 O O . SER A 1 85 ? -25.697 24.631 13.249 1.00 68.69 85 SER A O 1
ATOM 702 N N . ARG A 1 86 ? -27.262 24.296 14.822 1.00 66.50 86 ARG A N 1
ATOM 703 C CA . ARG A 1 86 ? -27.570 25.713 15.075 1.00 66.50 86 ARG A CA 1
ATOM 704 C C . ARG A 1 86 ? -26.557 26.388 16.016 1.00 66.50 86 ARG A C 1
ATOM 706 O O . ARG A 1 86 ? -26.886 27.422 16.593 1.00 66.50 86 ARG A O 1
ATOM 713 N N . TYR A 1 87 ? -25.390 25.788 16.257 1.00 79.44 87 TYR A N 1
ATOM 714 C CA . TYR A 1 87 ? -24.442 26.317 17.239 1.00 79.44 87 TYR A CA 1
ATOM 715 C C . TYR A 1 87 ? -23.662 27.498 16.681 1.00 79.44 87 TYR A C 1
ATOM 717 O O . TYR A 1 87 ? -23.341 27.563 15.495 1.00 79.44 87 TYR A O 1
ATOM 725 N N . ASN A 1 88 ? -23.339 28.433 17.572 1.00 82.44 88 ASN A N 1
ATOM 726 C CA . ASN A 1 88 ? -22.702 29.690 17.192 1.00 82.44 88 ASN A CA 1
ATOM 727 C C . ASN A 1 88 ? -21.185 29.543 16.987 1.00 82.44 88 ASN A C 1
ATOM 729 O O . ASN A 1 88 ? -20.546 30.462 16.481 1.00 82.44 88 ASN A O 1
ATOM 733 N N . SER A 1 89 ? -20.589 28.416 17.402 1.00 84.81 89 SER A N 1
ATOM 734 C CA . SER A 1 89 ? -19.150 28.169 17.278 1.00 84.81 89 SER A CA 1
ATOM 735 C C . SER A 1 89 ? -18.803 26.682 17.161 1.00 84.81 89 SER A C 1
ATOM 737 O O . SER A 1 89 ? -19.537 25.812 17.631 1.00 84.81 89 SER A O 1
ATOM 739 N N . VAL A 1 90 ? -17.630 26.397 16.587 1.00 80.06 90 VAL A N 1
ATOM 740 C CA . VAL A 1 90 ? -17.081 25.034 16.492 1.00 80.06 90 VAL A CA 1
ATOM 741 C C . VAL A 1 90 ? -16.743 24.453 17.869 1.00 80.06 90 VAL A C 1
ATOM 743 O O . VAL A 1 90 ? -16.890 23.252 18.080 1.00 80.06 90 VAL A O 1
ATOM 746 N N . ASN A 1 91 ? -16.338 25.291 18.826 1.00 83.19 91 ASN A N 1
ATOM 747 C CA . ASN A 1 91 ? -16.052 24.844 20.190 1.00 83.19 91 ASN A CA 1
ATOM 748 C C . ASN A 1 91 ? -17.322 24.366 20.892 1.00 83.19 91 ASN A C 1
ATOM 750 O O . ASN A 1 91 ? -17.313 23.292 21.479 1.00 83.19 91 ASN A O 1
ATOM 754 N N . GLU A 1 92 ? -18.431 25.097 20.752 1.00 88.88 92 GLU A N 1
ATOM 755 C CA . GLU A 1 92 ? -19.722 24.654 21.288 1.00 88.88 92 GLU A CA 1
ATOM 756 C C . GLU A 1 92 ? -20.176 23.333 20.643 1.00 88.88 92 GLU A C 1
ATOM 758 O O . GLU A 1 92 ? -20.626 22.426 21.344 1.00 88.88 92 GLU A O 1
ATOM 763 N N . LEU A 1 93 ? -20.002 23.188 19.323 1.00 89.06 93 LEU A N 1
ATOM 764 C CA . LEU A 1 93 ? -20.280 21.933 18.619 1.00 89.06 93 LEU A CA 1
ATOM 765 C C . LEU A 1 93 ? -19.422 20.780 19.162 1.00 89.06 93 LEU A C 1
ATOM 767 O O . LEU A 1 93 ? -19.950 19.715 19.460 1.00 89.06 93 LEU A O 1
ATOM 771 N N . ARG A 1 94 ? -18.115 20.989 19.357 1.00 85.75 94 ARG A N 1
ATOM 772 C CA . ARG A 1 94 ? -17.210 19.989 19.950 1.00 85.75 94 ARG A CA 1
ATOM 773 C C . ARG A 1 94 ? -17.516 19.695 21.412 1.00 85.75 94 ARG A C 1
ATOM 775 O O . ARG A 1 94 ? -17.285 18.582 21.858 1.00 85.75 94 ARG A O 1
ATOM 782 N N . GLU A 1 95 ? -18.037 20.635 22.181 1.00 90.12 95 GLU A N 1
ATOM 783 C CA . GLU A 1 95 ? -18.450 20.351 23.557 1.00 90.12 95 GLU A CA 1
ATOM 784 C C . GLU A 1 95 ? -19.715 19.486 23.601 1.00 90.12 95 GLU A C 1
ATOM 786 O O . GLU A 1 95 ? -19.854 18.656 24.499 1.00 90.12 95 GLU A O 1
ATOM 791 N N . LYS A 1 96 ? -20.601 19.642 22.608 1.00 93.38 96 LYS A N 1
ATOM 792 C CA . LYS A 1 96 ? -21.907 18.972 22.545 1.00 93.38 96 LYS A CA 1
ATOM 793 C C . LYS A 1 96 ? -21.981 17.785 21.579 1.00 93.38 96 LYS A C 1
ATOM 795 O O . LYS A 1 96 ? -22.995 17.094 21.587 1.00 93.38 96 LYS A O 1
ATOM 800 N N . HIS A 1 97 ? -20.949 17.502 20.776 1.00 94.25 97 HIS A N 1
ATOM 801 C CA . HIS A 1 97 ? -21.004 16.465 19.728 1.00 94.25 97 HIS A CA 1
ATOM 802 C C . HIS A 1 97 ? -21.451 15.103 20.261 1.00 94.25 97 HIS A C 1
ATOM 804 O O . HIS A 1 97 ? -22.302 14.480 19.646 1.00 94.25 97 HIS A O 1
ATOM 810 N N . ALA A 1 98 ? -20.973 14.684 21.434 1.00 95.44 98 ALA A N 1
ATOM 811 C CA . ALA A 1 98 ? -21.375 13.423 22.051 1.00 95.44 98 ALA A CA 1
ATOM 812 C C . ALA A 1 98 ? -22.884 13.365 22.377 1.00 95.44 98 ALA A C 1
ATOM 814 O O . ALA A 1 98 ? -23.518 12.322 22.215 1.00 95.44 98 ALA A O 1
ATOM 815 N N . GLU A 1 99 ? -23.481 14.483 22.807 1.00 96.12 99 GLU A N 1
ATOM 816 C CA . GLU A 1 99 ? -24.927 14.583 23.050 1.00 96.12 99 GLU A CA 1
ATOM 817 C C . GLU A 1 99 ? -25.706 14.525 21.732 1.00 96.12 99 GLU A C 1
ATOM 819 O O . GLU A 1 99 ? -26.652 13.752 21.615 1.00 96.12 99 GLU A O 1
ATOM 824 N N . ILE A 1 100 ? -25.247 15.265 20.720 1.00 95.69 100 ILE A N 1
ATOM 825 C CA . ILE A 1 100 ? -25.862 15.319 19.386 1.00 95.69 100 ILE A CA 1
ATOM 826 C C . ILE A 1 100 ? -25.788 13.951 18.693 1.00 95.69 100 ILE A C 1
ATOM 828 O O . ILE A 1 100 ? -26.772 13.504 18.107 1.00 95.69 100 ILE A O 1
ATOM 832 N N . SER A 1 101 ? -24.650 13.259 18.787 1.00 96.19 101 SER A N 1
ATOM 833 C CA . SER A 1 101 ? -24.470 11.897 18.277 1.00 96.19 101 SER A CA 1
ATOM 834 C C . SER A 1 101 ? -25.464 10.934 18.921 1.00 96.19 101 SER A C 1
ATOM 836 O O . SER A 1 101 ? -26.102 10.146 18.226 1.00 96.19 101 SER A O 1
ATOM 838 N N . ALA A 1 102 ? -25.643 11.015 20.243 1.00 97.12 102 ALA A N 1
ATOM 839 C CA . ALA A 1 102 ? -26.613 10.191 20.958 1.00 97.12 102 ALA A CA 1
ATOM 840 C C . ALA A 1 102 ? -28.060 10.492 20.533 1.00 97.12 102 ALA A C 1
ATOM 842 O O . ALA A 1 102 ? -28.857 9.569 20.358 1.00 97.12 102 ALA A O 1
ATOM 843 N N . ASP A 1 103 ? -28.400 11.764 20.330 1.00 95.69 103 ASP A N 1
ATOM 844 C CA . ASP A 1 103 ? -29.728 12.170 19.867 1.00 95.69 103 ASP A CA 1
ATOM 845 C C . ASP A 1 103 ? -30.003 11.681 18.437 1.00 95.69 103 ASP A C 1
ATOM 847 O O . ASP A 1 103 ? -31.097 11.189 18.154 1.00 95.69 103 ASP A O 1
ATOM 851 N N . TYR A 1 104 ? -28.995 11.715 17.563 1.00 95.81 104 TYR A N 1
ATOM 852 C CA . TYR A 1 104 ? -29.078 11.146 16.218 1.00 95.81 104 TYR A CA 1
ATOM 853 C C . TYR A 1 104 ? -29.253 9.624 16.225 1.00 95.81 104 TYR A C 1
ATOM 855 O O . TYR A 1 104 ? -30.069 9.081 15.482 1.00 95.81 104 TYR A O 1
ATOM 863 N N . VAL A 1 105 ? -28.555 8.904 17.108 1.00 96.75 105 VAL A N 1
ATOM 864 C CA . VAL A 1 105 ? -28.748 7.450 17.250 1.00 96.75 105 VAL A CA 1
ATOM 865 C C . VAL A 1 105 ? -30.213 7.119 17.562 1.00 96.75 105 VAL A C 1
ATOM 867 O O . VAL A 1 105 ? -30.754 6.144 17.038 1.00 96.75 105 VAL A O 1
ATOM 870 N N . ASN A 1 106 ? -30.892 7.952 18.354 1.00 94.12 106 ASN A N 1
ATOM 871 C CA . ASN A 1 106 ? -32.306 7.755 18.668 1.00 94.12 106 ASN A CA 1
ATOM 872 C C . ASN A 1 106 ? -33.228 7.968 17.452 1.00 94.12 106 ASN A C 1
ATOM 874 O O . ASN A 1 106 ? -34.263 7.302 17.361 1.00 94.12 106 ASN A O 1
ATOM 878 N N . SER A 1 107 ? -32.873 8.834 16.492 1.00 94.00 107 SER A N 1
ATOM 879 C CA . SER A 1 107 ? -33.677 9.027 15.273 1.00 94.00 107 SER A CA 1
ATOM 880 C C . SER A 1 107 ? -33.541 7.867 14.276 1.00 94.00 107 SER A C 1
ATOM 882 O O . SER A 1 107 ? -34.507 7.549 13.570 1.00 94.00 107 SER A O 1
ATOM 884 N N . LEU A 1 108 ? -32.400 7.158 14.282 1.00 92.94 108 LEU A N 1
ATOM 885 C CA . LEU A 1 108 ? -32.104 6.044 13.366 1.00 92.94 108 LEU A CA 1
ATOM 886 C C . LEU A 1 108 ? -33.084 4.870 13.449 1.00 92.94 108 LEU A C 1
ATOM 888 O O . LEU A 1 108 ? -33.241 4.144 12.465 1.00 92.94 108 LEU A O 1
ATOM 892 N N . SER A 1 109 ? -33.749 4.657 14.590 1.00 91.62 109 SER A N 1
ATOM 893 C CA . SER A 1 109 ? -34.691 3.538 14.747 1.00 91.62 109 SER A CA 1
ATOM 894 C C . SER A 1 109 ? -35.788 3.571 13.674 1.00 91.62 109 SER A C 1
ATOM 896 O O . SER A 1 109 ? -36.084 2.548 13.050 1.00 91.62 109 SER A O 1
ATOM 898 N N . SER A 1 110 ? -36.317 4.766 13.389 1.00 91.00 110 SER A N 1
ATOM 899 C CA . SER A 1 110 ? -37.360 4.972 12.380 1.00 91.00 110 SER A CA 1
ATOM 900 C C . SER A 1 110 ? -36.842 4.836 10.941 1.00 91.00 110 SER A C 1
ATOM 902 O O . SER A 1 110 ? -37.510 4.239 10.095 1.00 91.00 110 SER A O 1
ATOM 904 N N . GLU A 1 111 ? -35.629 5.321 10.673 1.00 90.81 111 GLU A N 1
ATOM 905 C CA . GLU A 1 111 ? -35.043 5.383 9.331 1.00 90.81 111 GLU A CA 1
ATOM 906 C C . GLU A 1 111 ? -34.481 4.036 8.864 1.00 90.81 111 GLU A C 1
ATOM 908 O O . GLU A 1 111 ? -34.666 3.635 7.712 1.00 90.81 111 GLU A O 1
ATOM 913 N N . CYS A 1 112 ? -33.812 3.310 9.762 1.00 91.44 112 CYS A N 1
ATOM 914 C CA . CYS A 1 112 ? -33.171 2.030 9.460 1.00 91.44 112 CYS A CA 1
ATOM 915 C C . CYS A 1 112 ? -34.058 0.817 9.765 1.00 91.44 112 CYS A C 1
ATOM 917 O O . CYS A 1 112 ? -33.690 -0.305 9.400 1.00 91.44 112 CYS A O 1
ATOM 919 N N . LYS A 1 113 ? -35.216 1.028 10.413 1.00 94.25 113 LYS A N 1
ATOM 920 C CA . LYS A 1 113 ? -36.091 -0.031 10.947 1.00 94.25 113 LYS A CA 1
ATOM 921 C C . LYS A 1 113 ? -35.336 -0.967 11.900 1.00 94.25 113 LYS A C 1
ATOM 923 O O . LYS A 1 113 ? -35.428 -2.187 11.783 1.00 94.25 113 LYS A O 1
ATOM 928 N N . ILE A 1 114 ? -34.555 -0.382 12.805 1.00 95.00 114 ILE A N 1
ATOM 929 C CA . ILE A 1 114 ? -33.795 -1.102 13.835 1.00 95.00 114 ILE A CA 1
ATOM 930 C C . ILE A 1 114 ? -34.542 -0.960 15.163 1.00 95.00 114 ILE A C 1
ATOM 932 O O . ILE A 1 114 ? -35.062 0.119 15.463 1.00 95.00 114 ILE A O 1
ATOM 936 N N . ASP A 1 115 ? -34.604 -2.043 15.944 1.00 95.50 115 ASP A N 1
ATOM 937 C CA . ASP A 1 115 ? -35.228 -2.057 17.272 1.00 95.50 115 ASP A CA 1
ATOM 938 C C . ASP A 1 115 ? -34.670 -0.920 18.143 1.00 95.50 115 ASP A C 1
ATOM 940 O O . ASP A 1 115 ? -33.464 -0.799 18.347 1.00 95.50 115 ASP A O 1
ATOM 944 N N . THR A 1 116 ? -35.545 -0.066 18.666 1.00 96.06 116 THR A N 1
ATOM 945 C CA . THR A 1 116 ? -35.138 1.052 19.520 1.00 96.06 116 THR A CA 1
ATOM 946 C C . THR A 1 116 ? -34.404 0.568 20.776 1.00 96.06 116 THR A C 1
ATOM 948 O O . THR A 1 116 ? -33.479 1.234 21.238 1.00 96.06 116 THR A O 1
ATOM 951 N N . ASN A 1 117 ? -34.744 -0.616 21.300 1.00 96.81 117 ASN A N 1
ATOM 952 C CA . ASN A 1 117 ? -34.138 -1.145 22.523 1.00 96.81 117 ASN A CA 1
ATOM 953 C C . ASN A 1 117 ? -32.654 -1.510 22.347 1.00 96.81 117 ASN A C 1
ATOM 955 O O . ASN A 1 117 ? -31.888 -1.379 23.296 1.00 96.81 117 ASN A O 1
ATOM 959 N N . ILE A 1 118 ? -32.218 -1.924 21.147 1.00 97.44 118 ILE A N 1
ATOM 960 C CA . ILE A 1 118 ? -30.793 -2.210 20.887 1.00 97.44 118 ILE A CA 1
ATOM 961 C C . ILE A 1 118 ? -30.002 -0.949 20.513 1.00 97.44 118 ILE A C 1
ATOM 963 O O . ILE A 1 118 ? -28.783 -0.928 20.656 1.00 97.44 118 ILE A O 1
ATOM 967 N N . LEU A 1 119 ? -30.675 0.123 20.078 1.00 97.81 119 LEU A N 1
ATOM 968 C CA . LEU A 1 119 ? -30.041 1.418 19.801 1.00 97.81 119 LEU A CA 1
ATOM 969 C C . LEU A 1 119 ? -29.867 2.285 21.051 1.00 97.81 119 LEU A C 1
ATOM 971 O O . LEU A 1 119 ? -28.935 3.085 21.106 1.00 97.81 119 LEU A O 1
ATOM 975 N N . LEU A 1 120 ? -30.700 2.105 22.078 1.00 97.88 120 LEU A N 1
ATOM 976 C CA . LEU A 1 120 ? -30.542 2.813 23.349 1.00 97.88 120 LEU A CA 1
ATOM 977 C C . LEU A 1 120 ? -29.130 2.662 23.961 1.00 97.88 120 LEU A C 1
ATOM 979 O O . LEU A 1 120 ? -28.527 3.689 24.285 1.00 97.88 120 LEU A O 1
ATOM 983 N N . PRO A 1 121 ? -28.545 1.451 24.093 1.00 98.44 121 PRO A N 1
ATOM 984 C CA . PRO A 1 121 ? -27.174 1.319 24.577 1.00 98.44 121 PRO A CA 1
ATOM 985 C C . PRO A 1 121 ? -26.153 1.986 23.646 1.00 98.44 121 PRO A C 1
ATOM 987 O O . PRO A 1 121 ? -25.208 2.587 24.145 1.00 98.44 121 PRO A O 1
ATOM 990 N N . VAL A 1 122 ? -26.359 1.980 22.322 1.00 98.50 122 VAL A N 1
ATOM 991 C CA . VAL A 1 122 ? -25.492 2.705 21.372 1.00 98.50 122 VAL A CA 1
ATOM 992 C C . VAL A 1 122 ? -25.488 4.206 21.686 1.00 98.50 122 VAL A C 1
ATOM 994 O O . VAL A 1 122 ? -24.420 4.798 21.820 1.00 98.50 122 VAL A O 1
ATOM 997 N N . ALA A 1 123 ? -26.662 4.809 21.898 1.00 98.19 123 ALA A N 1
ATOM 998 C CA . ALA A 1 123 ? -26.786 6.224 22.248 1.00 98.19 123 ALA A CA 1
ATOM 999 C C . ALA A 1 123 ? -26.106 6.556 23.591 1.00 98.19 123 ALA A C 1
ATOM 1001 O O . ALA A 1 123 ? -25.443 7.588 23.711 1.00 98.19 123 ALA A O 1
ATOM 1002 N N . ILE A 1 124 ? -26.222 5.672 24.592 1.00 98.31 124 ILE A N 1
ATOM 1003 C CA . ILE A 1 124 ? -25.538 5.824 25.887 1.00 98.31 124 ILE A CA 1
ATOM 1004 C C . ILE A 1 124 ? -24.016 5.851 25.693 1.00 98.31 124 ILE A C 1
ATOM 1006 O O . ILE A 1 124 ? -23.348 6.726 26.249 1.00 98.31 124 ILE A O 1
ATOM 1010 N N . LEU A 1 125 ? -23.468 4.941 24.880 1.00 98.19 125 LEU A N 1
ATOM 1011 C CA . LEU A 1 125 ? -22.033 4.902 24.593 1.00 98.19 125 LEU A CA 1
ATOM 1012 C C . LEU A 1 125 ? -21.567 6.144 23.827 1.00 98.19 125 LEU A C 1
ATOM 1014 O O . LEU A 1 125 ? -20.577 6.757 24.222 1.00 98.19 125 LEU A O 1
ATOM 1018 N N . CYS A 1 126 ? -22.308 6.573 22.799 1.00 97.81 126 CYS A N 1
ATOM 1019 C CA . CYS A 1 126 ? -22.012 7.809 22.071 1.00 97.81 126 CYS A CA 1
ATOM 1020 C C . CYS A 1 126 ? -22.028 9.034 22.995 1.00 97.81 126 CYS A C 1
ATOM 1022 O O . CYS A 1 126 ? -21.185 9.909 22.852 1.00 97.81 126 CYS A O 1
ATOM 1024 N N . ARG A 1 127 ? -22.908 9.097 23.998 1.00 97.31 127 ARG A N 1
ATOM 1025 C CA . ARG A 1 127 ? -22.902 10.203 24.969 1.00 97.31 127 ARG A CA 1
ATOM 1026 C C . ARG A 1 127 ? -21.701 10.154 25.917 1.00 97.31 127 ARG A C 1
ATOM 1028 O O . ARG A 1 127 ? -21.176 11.196 26.306 1.00 97.31 127 ARG A O 1
ATOM 1035 N N . ALA A 1 128 ? -21.280 8.956 26.313 1.00 96.69 128 ALA A N 1
ATOM 1036 C CA . ALA A 1 128 ? -20.235 8.764 27.313 1.00 96.69 128 ALA A CA 1
ATOM 1037 C C . ALA A 1 128 ? -18.804 8.812 26.751 1.00 96.69 128 ALA A C 1
ATOM 1039 O O . ALA A 1 128 ? -17.874 8.978 27.538 1.00 96.69 128 ALA A O 1
ATOM 1040 N N . HIS A 1 129 ? -18.607 8.678 25.432 1.00 95.25 129 HIS A N 1
ATOM 1041 C CA . HIS A 1 129 ? -17.275 8.413 24.877 1.00 95.25 129 HIS A CA 1
ATOM 1042 C C . HIS A 1 129 ? -16.260 9.559 25.055 1.00 95.25 129 HIS A C 1
ATOM 1044 O O . HIS A 1 129 ? -15.074 9.289 25.238 1.00 95.25 129 HIS A O 1
ATOM 1050 N N . SER A 1 130 ? -16.718 10.817 25.043 1.00 90.12 130 SER A N 1
ATOM 1051 C CA . SER A 1 130 ? -15.862 12.005 24.882 1.00 90.12 130 SER A CA 1
ATOM 1052 C C . SER A 1 130 ? -15.043 12.402 26.115 1.00 90.12 130 SER A C 1
ATOM 1054 O O . SER A 1 130 ? -14.085 13.171 26.009 1.00 90.12 130 SER A O 1
ATOM 1056 N N . LYS A 1 131 ? -15.405 11.914 27.308 1.00 91.44 131 LYS A N 1
ATOM 1057 C CA . LYS A 1 131 ? -14.697 12.212 28.564 1.00 91.44 131 LYS A CA 1
ATOM 1058 C C . LYS A 1 131 ? -14.414 10.909 29.306 1.00 91.44 131 LYS A C 1
ATOM 1060 O O . LYS A 1 131 ? -15.374 10.235 29.677 1.00 91.44 131 LYS A O 1
ATOM 1065 N N . PRO A 1 132 ? -13.147 10.587 29.633 1.00 88.12 132 PRO A N 1
ATOM 1066 C CA . PRO A 1 132 ? -12.821 9.337 30.315 1.00 88.12 132 PRO A CA 1
ATOM 1067 C C . PRO A 1 132 ? -13.612 9.094 31.600 1.00 88.12 132 PRO A C 1
ATOM 1069 O O . PRO A 1 132 ? -13.987 7.966 31.887 1.00 88.12 132 PRO A O 1
ATOM 1072 N N . GLN A 1 133 ? -13.932 10.143 32.363 1.00 90.50 133 GLN A N 1
ATOM 1073 C CA . GLN A 1 133 ? -14.690 10.006 33.609 1.00 90.50 133 GLN A CA 1
ATOM 1074 C C . GLN A 1 133 ? -16.171 9.669 33.382 1.00 90.50 133 GLN A C 1
ATOM 1076 O O . GLN A 1 133 ? -16.800 9.103 34.275 1.00 90.50 133 GLN A O 1
ATOM 1081 N N . SER A 1 134 ? -16.731 9.985 32.209 1.00 93.06 134 SER A N 1
ATOM 1082 C CA . SER A 1 134 ? -18.140 9.722 31.894 1.00 93.06 134 SER A CA 1
ATOM 1083 C C . SER A 1 134 ? -18.453 8.230 31.835 1.00 93.06 134 SER A C 1
ATOM 1085 O O . SER A 1 134 ? -19.588 7.849 32.111 1.00 93.06 134 SER A O 1
ATOM 1087 N N . ILE A 1 135 ? -17.461 7.372 31.562 1.00 94.88 135 ILE A N 1
ATOM 1088 C CA . ILE A 1 135 ? -17.672 5.920 31.533 1.00 94.88 135 ILE A CA 1
ATOM 1089 C C . ILE A 1 135 ? -18.091 5.358 32.895 1.00 94.88 135 ILE A C 1
ATOM 1091 O O . ILE A 1 135 ? -18.823 4.374 32.965 1.00 94.88 135 ILE A O 1
ATOM 1095 N N . ASN A 1 136 ? -17.680 6.005 33.990 1.00 95.00 136 ASN A N 1
ATOM 1096 C CA . ASN A 1 136 ? -18.041 5.584 35.343 1.00 95.00 136 ASN A CA 1
ATOM 1097 C C . ASN A 1 136 ? -19.535 5.786 35.630 1.00 95.00 136 ASN A C 1
ATOM 1099 O O . ASN A 1 136 ? -20.078 5.131 36.517 1.00 95.00 136 ASN A O 1
ATOM 1103 N N . ASN A 1 137 ? -20.193 6.657 34.859 1.00 96.56 137 ASN A N 1
ATOM 1104 C CA . ASN A 1 137 ? -21.629 6.909 34.943 1.00 96.56 137 ASN A CA 1
ATOM 1105 C C . ASN A 1 137 ? -22.447 5.974 34.039 1.00 96.56 137 ASN A C 1
ATOM 1107 O O . ASN A 1 137 ? -23.671 5.999 34.105 1.00 96.56 137 ASN A O 1
ATOM 1111 N N . VAL A 1 138 ? -21.800 5.172 33.187 1.00 97.81 138 VAL A N 1
ATOM 1112 C CA . VAL A 1 138 ? -22.479 4.153 32.378 1.00 97.81 138 VAL A CA 1
ATOM 1113 C C . VAL A 1 138 ? -22.767 2.948 33.263 1.00 97.81 138 VAL A C 1
ATOM 1115 O O . VAL A 1 138 ? -21.891 2.512 34.016 1.00 97.81 138 VAL A O 1
ATOM 1118 N N . ASP A 1 139 ? -23.977 2.401 33.185 1.00 98.06 139 ASP A N 1
ATOM 1119 C CA . ASP A 1 139 ? -24.347 1.193 33.921 1.00 98.06 139 ASP A CA 1
ATOM 1120 C C . ASP A 1 139 ? -23.428 0.021 33.560 1.00 98.06 139 ASP A C 1
ATOM 1122 O O . ASP A 1 139 ? -22.993 -0.131 32.417 1.00 98.06 139 ASP A O 1
ATOM 1126 N N . GLU A 1 140 ? -23.109 -0.821 34.547 1.00 98.00 140 GLU A N 1
ATOM 1127 C CA . GLU A 1 140 ? -22.233 -1.979 34.321 1.00 98.00 140 GLU A CA 1
ATOM 1128 C C . GLU A 1 140 ? -22.827 -2.920 33.262 1.00 98.00 140 GLU A C 1
ATOM 1130 O O . GLU A 1 140 ? -22.109 -3.399 32.382 1.00 98.00 140 GLU A O 1
ATOM 1135 N N . PHE A 1 141 ? -24.147 -3.111 33.320 1.00 98.31 141 PHE A N 1
ATOM 1136 C CA . PHE A 1 141 ? -24.892 -4.020 32.468 1.00 98.31 141 PHE A CA 1
ATOM 1137 C C . PHE A 1 141 ? -26.157 -3.367 31.908 1.00 98.31 141 PHE A C 1
ATOM 1139 O O . PHE A 1 141 ? -26.770 -2.523 32.558 1.00 98.31 141 PHE A O 1
ATOM 1146 N N . TYR A 1 142 ? -26.579 -3.811 30.726 1.00 98.19 142 TYR A N 1
ATOM 1147 C CA . TYR A 1 142 ? -27.845 -3.449 30.094 1.00 98.19 142 TYR A CA 1
ATOM 1148 C C . TYR A 1 142 ? -28.597 -4.719 29.685 1.00 98.19 142 TYR A C 1
ATOM 1150 O O . TYR A 1 142 ? -28.003 -5.632 29.119 1.00 98.19 142 TYR A O 1
ATOM 1158 N N . GLN A 1 143 ? -29.895 -4.798 29.979 1.00 98.25 143 GLN A N 1
ATOM 1159 C CA . GLN A 1 143 ? -30.715 -5.974 29.675 1.00 98.25 143 GLN A CA 1
ATOM 1160 C C . GLN A 1 143 ? -31.438 -5.791 28.338 1.00 98.25 143 GLN A C 1
ATOM 1162 O O . GLN A 1 143 ? -32.236 -4.868 28.188 1.00 98.25 143 GLN A O 1
ATOM 1167 N N . TYR A 1 144 ? -31.205 -6.695 27.385 1.00 97.06 144 TYR A N 1
ATOM 1168 C CA . TYR A 1 144 ? -31.873 -6.700 26.081 1.00 97.06 144 TYR A CA 1
ATOM 1169 C C . TYR A 1 144 ? -32.312 -8.118 25.721 1.00 97.06 144 TYR A C 1
ATOM 1171 O O . TYR A 1 144 ? -31.484 -9.010 25.563 1.00 97.06 144 TYR A O 1
ATOM 1179 N N . ASN A 1 145 ? -33.623 -8.347 25.599 1.00 96.19 145 ASN A N 1
ATOM 1180 C CA . ASN A 1 145 ? -34.201 -9.660 25.272 1.00 96.19 145 ASN A CA 1
ATOM 1181 C C . ASN A 1 145 ? -33.687 -10.814 26.160 1.00 96.19 145 ASN A C 1
ATOM 1183 O O . ASN A 1 145 ? -33.467 -11.928 25.688 1.00 96.19 145 ASN A O 1
ATOM 1187 N N . GLY A 1 146 ? -33.488 -10.541 27.455 1.00 96.69 146 GLY A N 1
ATOM 1188 C CA . GLY A 1 146 ? -32.967 -11.509 28.429 1.00 96.69 146 GLY A CA 1
ATOM 1189 C C . GLY A 1 146 ? -31.461 -11.775 28.324 1.00 96.69 146 GLY A C 1
ATOM 1190 O O . GLY A 1 146 ? -30.955 -12.647 29.027 1.00 96.69 146 GLY A O 1
ATOM 1191 N N . ILE A 1 147 ? -30.752 -11.048 27.458 1.00 97.38 147 ILE A N 1
ATOM 1192 C CA . ILE A 1 147 ? -29.295 -11.062 27.348 1.00 97.38 147 ILE A CA 1
ATOM 1193 C C . ILE A 1 147 ? -28.745 -9.884 28.149 1.00 97.38 147 ILE A C 1
ATOM 1195 O O . ILE A 1 147 ? -29.176 -8.740 27.989 1.00 97.38 147 ILE A O 1
ATOM 1199 N N . GLU A 1 148 ? -27.766 -10.178 28.996 1.00 98.12 148 GLU A N 1
ATOM 1200 C CA . GLU A 1 148 ? -27.010 -9.178 29.734 1.00 98.12 148 GLU A CA 1
ATOM 1201 C C . GLU A 1 148 ? -25.842 -8.668 28.875 1.00 98.12 148 GLU A C 1
ATOM 1203 O O . GLU A 1 148 ? -24.931 -9.418 28.530 1.00 98.12 148 GLU A O 1
ATOM 1208 N N . ILE A 1 149 ? -25.877 -7.387 28.510 1.00 98.56 149 ILE A N 1
ATOM 1209 C CA . ILE A 1 149 ? -24.837 -6.696 27.740 1.00 98.56 149 ILE A CA 1
ATOM 1210 C C . ILE A 1 149 ? -23.915 -5.971 28.715 1.00 98.56 149 ILE A C 1
ATOM 1212 O O . ILE A 1 149 ? -24.388 -5.159 29.509 1.00 98.56 149 ILE A O 1
ATOM 1216 N N . ARG A 1 150 ? -22.598 -6.188 28.628 1.00 98.50 150 ARG A N 1
ATOM 1217 C CA . ARG A 1 150 ? -21.598 -5.519 29.483 1.00 98.50 150 ARG A CA 1
ATOM 1218 C C . ARG A 1 150 ? -21.333 -4.086 29.019 1.00 98.50 150 ARG A C 1
ATOM 1220 O O . ARG A 1 150 ? -20.283 -3.780 28.451 1.00 98.50 150 ARG A O 1
ATOM 1227 N N . LEU A 1 151 ? -22.306 -3.204 29.230 1.00 98.44 151 LEU A N 1
ATOM 1228 C CA . LEU A 1 151 ? -22.349 -1.877 28.618 1.00 98.44 151 LEU A CA 1
ATOM 1229 C C . LEU A 1 151 ? -21.134 -1.010 28.983 1.00 98.44 151 LEU A C 1
ATOM 1231 O O . LEU A 1 151 ? -20.473 -0.470 28.095 1.00 98.44 151 LEU A O 1
ATOM 1235 N N . ARG A 1 152 ? -20.773 -0.932 30.269 1.00 98.38 152 ARG A N 1
ATOM 1236 C CA . ARG A 1 152 ? -19.589 -0.176 30.714 1.00 98.38 152 ARG A CA 1
ATOM 1237 C C . ARG A 1 152 ? -18.289 -0.709 30.109 1.00 98.38 152 ARG A C 1
ATOM 1239 O O . ARG A 1 152 ? -17.398 0.073 29.787 1.00 98.38 152 ARG A O 1
ATOM 1246 N N . PHE A 1 153 ? -18.177 -2.026 29.941 1.00 98.44 153 PHE A N 1
ATOM 1247 C CA . PHE A 1 153 ? -16.995 -2.658 29.356 1.00 98.44 153 PHE A CA 1
ATOM 1248 C C . PHE A 1 153 ? -16.815 -2.291 27.885 1.00 98.44 153 PHE A C 1
ATOM 1250 O O . PHE A 1 153 ? -15.750 -1.802 27.511 1.00 98.44 153 PHE A O 1
ATOM 1257 N N . ILE A 1 154 ? -17.853 -2.452 27.063 1.00 98.50 154 ILE A N 1
ATOM 1258 C CA . ILE A 1 154 ? -17.768 -2.085 25.643 1.00 98.50 154 ILE A CA 1
ATOM 1259 C C . ILE A 1 154 ? -17.617 -0.568 25.449 1.00 98.50 154 ILE A C 1
ATOM 1261 O O . ILE A 1 154 ? -16.915 -0.139 24.537 1.00 98.50 154 ILE A O 1
ATOM 1265 N N . GLY A 1 155 ? -18.169 0.252 26.348 1.00 98.19 155 GLY A N 1
ATOM 1266 C CA . GLY A 1 155 ? -17.925 1.694 26.348 1.00 98.19 155 GLY A CA 1
ATOM 1267 C C . GLY A 1 155 ? -16.476 2.068 26.669 1.00 98.19 155 GLY A C 1
ATOM 1268 O O . GLY A 1 155 ? -15.904 2.917 25.994 1.00 98.19 155 GLY A O 1
ATOM 1269 N N . ALA A 1 156 ? -15.847 1.396 27.640 1.00 97.88 156 ALA A N 1
ATOM 1270 C CA . ALA A 1 156 ? -14.432 1.602 27.950 1.00 97.88 156 ALA A CA 1
ATOM 1271 C C . ALA A 1 156 ? -13.529 1.233 26.760 1.00 97.88 156 ALA A C 1
ATOM 1273 O O . ALA A 1 156 ? -12.540 1.914 26.499 1.00 97.88 156 ALA A O 1
ATOM 1274 N N . LEU A 1 157 ? -13.890 0.184 26.011 1.00 97.81 157 LEU A N 1
ATOM 1275 C CA . LEU A 1 157 ? -13.185 -0.220 24.794 1.00 97.81 157 LEU A CA 1
ATOM 1276 C C . LEU A 1 157 ? -13.328 0.800 23.661 1.00 97.81 157 LEU A C 1
ATOM 1278 O O . LEU A 1 157 ? -12.328 1.101 23.011 1.00 97.81 157 LEU A O 1
ATOM 1282 N N . LEU A 1 158 ? -14.530 1.350 23.448 1.00 97.56 158 LEU A N 1
ATOM 1283 C CA . LEU A 1 158 ? -14.758 2.439 22.492 1.00 97.56 158 LEU A CA 1
ATOM 1284 C C . LEU A 1 158 ? -13.891 3.652 22.841 1.00 97.56 158 LEU A C 1
ATOM 1286 O O . LEU A 1 158 ? -13.093 4.081 22.014 1.00 97.56 158 LEU A O 1
ATOM 1290 N N . SER A 1 159 ? -13.997 4.161 24.072 1.00 95.81 159 SER A N 1
ATOM 1291 C CA . SER A 1 159 ? -13.252 5.350 24.498 1.00 95.81 159 SER A CA 1
ATOM 1292 C C . SER A 1 159 ? -11.738 5.153 24.462 1.00 95.81 159 SER A C 1
ATOM 1294 O O . SER A 1 159 ? -11.005 6.088 24.147 1.00 95.81 159 SER A O 1
ATOM 1296 N N . LEU A 1 160 ? -11.245 3.955 24.792 1.00 95.38 160 LEU A N 1
ATOM 1297 C CA . LEU A 1 160 ? -9.822 3.650 24.671 1.00 95.38 160 LEU A CA 1
ATOM 1298 C C . LEU A 1 160 ? -9.392 3.587 23.202 1.00 95.38 160 LEU A C 1
ATOM 1300 O O . LEU A 1 160 ? -8.350 4.134 22.868 1.00 95.38 160 LEU A O 1
ATOM 1304 N N . SER A 1 161 ? -10.178 2.954 22.329 1.00 95.62 161 SER A N 1
ATOM 1305 C CA . SER A 1 161 ? -9.825 2.799 20.911 1.00 95.62 161 SER A CA 1
ATOM 1306 C C . SER A 1 161 ? -9.863 4.132 20.157 1.00 95.62 161 SER A C 1
ATOM 1308 O O . SER A 1 161 ? -8.936 4.411 19.406 1.00 95.62 161 SER A O 1
ATOM 1310 N N . ASP A 1 162 ? -10.867 4.979 20.408 1.00 95.00 162 ASP A N 1
ATOM 1311 C CA . ASP A 1 162 ? -10.933 6.346 19.863 1.00 95.00 162 ASP A CA 1
ATOM 1312 C C . ASP A 1 162 ? -9.797 7.229 20.403 1.00 95.00 162 ASP A C 1
ATOM 1314 O O . ASP A 1 162 ? -9.115 7.922 19.648 1.00 95.00 162 ASP A O 1
ATOM 1318 N N . GLY A 1 163 ? -9.502 7.132 21.703 1.00 92.06 163 GLY A N 1
ATOM 1319 C CA . GLY A 1 163 ? -8.355 7.820 22.293 1.00 92.06 163 GLY A CA 1
ATOM 1320 C C . GLY A 1 163 ? -7.013 7.391 21.689 1.00 92.06 163 GLY A C 1
ATOM 1321 O O . GLY A 1 163 ? -6.089 8.191 21.659 1.00 92.06 163 GLY A O 1
ATOM 1322 N N . MET A 1 164 ? -6.901 6.153 21.202 1.00 92.12 164 MET A N 1
ATOM 1323 C CA . MET A 1 164 ? -5.697 5.604 20.564 1.00 92.12 164 MET A CA 1
ATOM 1324 C C . MET A 1 164 ? -5.629 5.865 19.055 1.00 92.12 164 MET A C 1
ATOM 1326 O O . MET A 1 164 ? -4.597 5.599 18.437 1.00 92.12 164 MET A O 1
ATOM 1330 N N . GLU A 1 165 ? -6.690 6.398 18.451 1.00 91.00 165 GLU A N 1
ATOM 1331 C CA . GLU A 1 165 ? -6.662 6.944 17.095 1.00 91.00 165 GLU A CA 1
ATOM 1332 C C . GLU A 1 165 ? -5.945 8.309 17.160 1.00 91.00 165 GLU A C 1
ATOM 1334 O O . GLU A 1 165 ? -6.527 9.390 17.254 1.00 91.00 165 GLU A O 1
ATOM 1339 N N . ILE A 1 166 ? -4.618 8.233 17.285 1.00 72.44 166 ILE A N 1
ATOM 1340 C CA . ILE A 1 166 ? -3.692 9.366 17.462 1.00 72.44 166 ILE A CA 1
ATOM 1341 C C . ILE A 1 166 ? -2.708 9.487 16.301 1.00 72.44 166 ILE A C 1
ATOM 1343 O O . ILE A 1 166 ? -1.681 10.147 16.424 1.00 72.44 166 ILE A O 1
ATOM 1347 N N . PHE A 1 167 ? -2.994 8.840 15.175 1.00 63.34 167 PHE A N 1
ATOM 1348 C CA . PHE A 1 167 ? -2.113 8.873 14.017 1.00 63.34 167 PHE A CA 1
ATOM 1349 C C . PHE A 1 167 ? -2.224 10.190 13.244 1.00 63.34 167 PHE A C 1
ATOM 1351 O O . PHE A 1 167 ? -3.256 10.863 13.261 1.00 63.34 167 PHE A O 1
ATOM 1358 N N . SER A 1 168 ? -1.160 10.522 12.505 1.00 50.81 168 SER A N 1
ATOM 1359 C CA . SER A 1 168 ? -1.073 11.659 11.568 1.00 50.81 168 SER A CA 1
ATOM 1360 C C . SER A 1 168 ? -2.224 11.729 10.553 1.00 50.81 168 SER A C 1
ATOM 1362 O O . SER A 1 168 ? -2.484 12.791 9.994 1.00 50.81 168 SER A O 1
ATOM 1364 N N . LYS A 1 169 ? -2.936 10.613 10.343 1.00 56.81 169 LYS A N 1
ATOM 1365 C CA . LYS A 1 169 ? -4.087 10.491 9.440 1.00 56.81 169 LYS A CA 1
ATOM 1366 C C . LYS A 1 169 ? -5.400 11.031 10.011 1.00 56.81 169 LYS A C 1
ATOM 1368 O O . LYS A 1 169 ? -6.383 11.071 9.272 1.00 56.81 169 LYS A O 1
ATOM 1373 N N . ARG A 1 170 ? -5.442 11.472 11.275 1.00 58.91 170 ARG A N 1
ATOM 1374 C CA . ARG A 1 170 ? -6.607 12.179 11.821 1.00 58.91 170 ARG A CA 1
ATOM 1375 C C . ARG A 1 170 ? -6.697 13.549 11.147 1.00 58.91 170 ARG A C 1
ATOM 1377 O O . ARG A 1 170 ? -6.095 14.520 11.609 1.00 58.91 170 ARG A O 1
ATOM 1384 N N . VAL A 1 171 ? -7.395 13.599 10.010 1.00 52.78 171 VAL A N 1
ATOM 1385 C CA . VAL A 1 171 ? -7.603 14.830 9.241 1.00 52.78 171 VAL A CA 1
ATOM 1386 C C . VAL A 1 171 ? -8.283 15.840 10.157 1.00 52.78 171 VAL A C 1
ATOM 1388 O O . VAL A 1 171 ? -9.337 15.569 10.740 1.00 52.78 171 VAL A O 1
ATOM 1391 N N . ILE A 1 172 ? -7.639 16.990 10.345 1.00 54.59 172 ILE A N 1
ATOM 1392 C CA . ILE A 1 172 ? -8.221 18.091 11.102 1.00 54.59 172 ILE A CA 1
ATOM 1393 C C . ILE A 1 172 ? -9.478 18.509 10.340 1.00 54.59 172 ILE A C 1
ATOM 1395 O O . ILE A 1 172 ? -9.403 18.814 9.162 1.00 54.59 172 ILE A O 1
ATOM 1399 N N . LEU A 1 173 ? -10.639 18.542 10.997 1.00 52.53 173 LEU A N 1
ATOM 1400 C CA . LEU A 1 173 ? -11.795 19.250 10.444 1.00 52.53 173 LEU A CA 1
ATOM 1401 C C . LEU A 1 173 ? -11.365 20.700 10.160 1.00 52.53 173 LEU A C 1
ATOM 1403 O O . LEU A 1 173 ? -11.134 21.445 11.117 1.00 52.53 173 LEU A O 1
ATOM 1407 N N . ASP A 1 174 ? -11.278 21.074 8.879 1.00 45.56 174 ASP A N 1
ATOM 1408 C CA . ASP A 1 174 ? -10.636 22.268 8.278 1.00 45.56 174 ASP A CA 1
ATOM 1409 C C . ASP A 1 174 ? -11.077 23.645 8.818 1.00 45.56 174 ASP A C 1
ATOM 1411 O O . ASP A 1 174 ? -10.682 24.699 8.327 1.00 45.56 174 ASP A O 1
ATOM 1415 N N . ARG A 1 175 ? -11.922 23.683 9.849 1.00 51.06 175 ARG A N 1
ATOM 1416 C CA . ARG A 1 175 ? -12.560 24.893 10.378 1.00 51.06 175 ARG A CA 1
ATOM 1417 C C . ARG A 1 175 ? -12.093 25.310 11.766 1.00 51.06 175 ARG A C 1
ATOM 1419 O O . ARG A 1 175 ? -12.758 26.146 12.377 1.00 51.06 175 ARG A O 1
ATOM 1426 N N . VAL A 1 176 ? -11.003 24.750 12.301 1.00 50.03 176 VAL A N 1
ATOM 1427 C CA . VAL A 1 176 ? -10.588 25.055 13.685 1.00 50.03 176 VAL A CA 1
ATOM 1428 C C . VAL A 1 176 ? -9.227 25.743 13.757 1.00 50.03 176 VAL A C 1
ATOM 1430 O O . VAL A 1 176 ? -8.211 25.079 13.971 1.00 50.03 176 VAL A O 1
ATOM 1433 N N . PRO A 1 177 ? -9.199 27.084 13.662 1.00 48.69 177 PRO A N 1
ATOM 1434 C CA . PRO A 1 177 ? -8.055 27.879 14.076 1.00 48.69 177 PRO A CA 1
ATOM 1435 C C . PRO A 1 177 ? -8.022 27.917 15.611 1.00 48.69 177 PRO A C 1
ATOM 1437 O O . PRO A 1 177 ? -8.379 28.914 16.232 1.00 48.69 177 PRO A O 1
ATOM 1440 N N . ASP A 1 178 ? -7.657 26.800 16.236 1.00 63.53 178 ASP A N 1
ATOM 1441 C CA . ASP A 1 178 ? -7.315 26.768 17.657 1.00 63.53 178 ASP A CA 1
ATOM 1442 C C . ASP A 1 178 ? -5.887 26.230 17.825 1.00 63.53 178 ASP A C 1
ATOM 1444 O O . ASP A 1 178 ? -5.482 25.206 17.250 1.00 63.53 178 ASP A O 1
ATOM 1448 N N . ASP A 1 179 ? -5.111 26.945 18.634 1.00 68.25 179 ASP A N 1
ATOM 1449 C CA . ASP A 1 179 ? -3.753 26.594 19.034 1.00 68.25 179 ASP A CA 1
ATOM 1450 C C . ASP A 1 179 ? -3.714 25.206 19.691 1.00 68.25 179 ASP A C 1
ATOM 1452 O O . ASP A 1 179 ? -2.732 24.472 19.546 1.00 68.25 179 ASP A O 1
ATOM 1456 N N . LEU A 1 180 ? -4.783 24.811 20.394 1.00 64.00 180 LEU A N 1
ATOM 1457 C CA . LEU A 1 180 ? -4.872 23.514 21.067 1.00 64.00 180 LEU A CA 1
ATOM 1458 C C . LEU A 1 180 ? -4.985 22.338 20.090 1.00 64.00 180 LEU A C 1
ATOM 1460 O O . LEU A 1 180 ? -4.274 21.343 20.265 1.00 64.00 180 LEU A O 1
ATOM 1464 N N . SER A 1 181 ? -5.824 22.438 19.052 1.00 66.69 181 SER A N 1
ATOM 1465 C CA . SER A 1 181 ? -5.911 21.392 18.021 1.00 66.69 181 SER A CA 1
ATOM 1466 C C . SER A 1 181 ? -4.619 21.293 17.225 1.00 66.69 181 SER A C 1
ATOM 1468 O O . SER A 1 181 ? -4.145 20.187 16.983 1.00 66.69 181 SER A O 1
ATOM 1470 N N . SER A 1 182 ? -3.997 22.432 16.920 1.00 69.00 182 SER A N 1
ATOM 1471 C CA . SER A 1 182 ? -2.722 22.477 16.199 1.00 69.00 182 SER A CA 1
ATOM 1472 C C . SER A 1 182 ? -1.590 21.812 16.989 1.00 69.00 182 SER A C 1
ATOM 1474 O O . SER A 1 182 ? -0.786 21.072 16.427 1.00 69.00 182 SER A O 1
ATOM 1476 N N . ARG A 1 183 ? -1.528 22.026 18.312 1.00 73.50 183 ARG A N 1
ATOM 1477 C CA . ARG A 1 183 ? -0.536 21.367 19.182 1.00 73.50 183 ARG A CA 1
ATOM 1478 C C . ARG A 1 183 ? -0.769 19.864 19.293 1.00 73.50 183 ARG A C 1
ATOM 1480 O O . ARG A 1 183 ? 0.191 19.110 19.182 1.00 73.50 183 ARG A O 1
ATOM 1487 N N . ARG A 1 184 ? -2.019 19.429 19.492 1.00 71.69 184 ARG A N 1
ATOM 1488 C CA . ARG A 1 184 ? -2.349 17.994 19.554 1.00 71.69 184 ARG A CA 1
ATOM 1489 C C . ARG A 1 184 ? -2.045 17.292 18.240 1.00 71.69 184 ARG A C 1
ATOM 1491 O O . ARG A 1 184 ? -1.443 16.228 18.259 1.00 71.69 184 ARG A O 1
ATOM 1498 N N . TRP A 1 185 ? -2.396 17.911 17.117 1.00 77.94 185 TRP A N 1
ATOM 1499 C CA . TRP A 1 185 ? -2.089 17.364 15.803 1.00 77.94 185 TRP A CA 1
ATOM 1500 C C . TRP A 1 185 ? -0.582 17.230 15.583 1.00 77.94 185 TRP A C 1
ATOM 1502 O O . TRP A 1 185 ? -0.127 16.168 15.176 1.00 77.94 185 TRP A O 1
ATOM 1512 N N . LYS A 1 186 ? 0.211 18.246 15.954 1.00 80.06 186 LYS A N 1
ATOM 1513 C CA . LYS A 1 186 ? 1.678 18.146 15.902 1.00 80.06 186 LYS A CA 1
ATOM 1514 C C . LYS A 1 186 ? 2.202 16.982 16.741 1.00 80.06 186 LYS A C 1
ATOM 1516 O O . LYS A 1 186 ? 3.057 16.258 16.261 1.00 80.06 186 LYS A O 1
ATOM 1521 N N . SER A 1 187 ? 1.683 16.766 17.953 1.00 81.62 187 SER A N 1
ATOM 1522 C CA . SER A 1 187 ? 2.058 15.596 18.763 1.00 81.62 187 SER A CA 1
ATOM 1523 C C . SER A 1 187 ? 1.694 14.271 18.089 1.00 81.62 187 SER A C 1
ATOM 1525 O O . SER A 1 187 ? 2.503 13.350 18.094 1.00 81.62 187 SER A O 1
ATOM 1527 N N . ASN A 1 188 ? 0.497 14.180 17.510 1.00 81.62 188 ASN A N 1
ATOM 1528 C CA . ASN A 1 188 ? 0.004 12.990 16.816 1.00 81.62 188 ASN A CA 1
ATOM 1529 C C . ASN A 1 188 ? 0.835 12.672 15.566 1.00 81.62 188 ASN A C 1
ATOM 1531 O O . ASN A 1 188 ? 1.176 11.519 15.322 1.00 81.62 188 ASN A O 1
ATOM 1535 N N . ALA A 1 189 ? 1.232 13.702 14.815 1.00 80.31 189 ALA A N 1
ATOM 1536 C CA . ALA A 1 189 ? 2.069 13.568 13.627 1.00 80.31 189 ALA A CA 1
ATOM 1537 C C . ALA A 1 189 ? 3.465 12.989 13.924 1.00 80.31 189 ALA A C 1
ATOM 1539 O O . ALA A 1 189 ? 4.112 12.453 13.031 1.00 80.31 189 ALA A O 1
ATOM 1540 N N . LEU A 1 190 ? 3.920 13.058 15.180 1.00 86.94 190 LEU A N 1
ATOM 1541 C CA . LEU A 1 190 ? 5.194 12.481 15.612 1.00 86.94 190 LEU A CA 1
ATOM 1542 C C . LEU A 1 190 ? 5.107 10.977 15.909 1.00 86.94 190 LEU A C 1
ATOM 1544 O O . LEU A 1 190 ? 6.148 10.344 16.101 1.00 86.94 190 LEU A O 1
ATOM 1548 N N . ILE A 1 191 ? 3.903 10.403 15.984 1.00 87.88 191 ILE A N 1
ATOM 1549 C CA . ILE A 1 191 ? 3.692 8.976 16.235 1.00 87.88 191 ILE A CA 1
ATOM 1550 C C . ILE A 1 191 ? 3.724 8.231 14.902 1.00 87.88 191 ILE A C 1
ATOM 1552 O O . ILE A 1 191 ? 2.828 8.378 14.073 1.00 87.88 191 ILE A O 1
ATOM 1556 N N . SER A 1 192 ? 4.754 7.414 14.700 1.00 81.31 192 SER A N 1
ATOM 1557 C CA . SER A 1 192 ? 4.942 6.633 13.479 1.00 81.31 192 SER A CA 1
ATOM 1558 C C . SER A 1 192 ? 4.187 5.306 13.506 1.00 81.31 192 SER A C 1
ATOM 1560 O O . SER A 1 192 ? 3.790 4.809 12.455 1.00 81.31 192 SER A O 1
ATOM 1562 N N . SER A 1 193 ? 3.981 4.714 14.687 1.00 85.00 193 SER A N 1
ATOM 1563 C CA . SER A 1 193 ? 3.258 3.446 14.824 1.00 85.00 193 SER A CA 1
ATOM 1564 C C . SER A 1 193 ? 2.642 3.268 16.226 1.00 85.00 193 SER A C 1
ATOM 1566 O O . SER A 1 193 ? 3.067 3.889 17.203 1.00 85.00 193 SER A O 1
ATOM 1568 N N . LEU A 1 194 ? 1.615 2.415 16.320 1.00 89.81 194 LEU A N 1
ATOM 1569 C CA . LEU A 1 194 ? 0.982 1.967 17.566 1.00 89.81 194 LEU A CA 1
ATOM 1570 C C . LEU A 1 194 ? 1.013 0.443 17.591 1.00 89.81 194 LEU A C 1
ATOM 1572 O O . LEU A 1 194 ? 0.495 -0.210 16.678 1.00 89.81 194 LEU A O 1
ATOM 1576 N N . SER A 1 195 ? 1.564 -0.132 18.655 1.00 89.44 195 SER A N 1
ATOM 1577 C CA . SER A 1 195 ? 1.611 -1.579 18.831 1.00 89.44 195 SER A CA 1
ATOM 1578 C C . SER A 1 195 ? 1.026 -2.023 20.168 1.00 89.44 195 SER A C 1
ATOM 1580 O O . SER A 1 195 ? 1.103 -1.343 21.192 1.00 89.44 195 SER A O 1
ATOM 1582 N N . PHE A 1 196 ? 0.406 -3.202 20.136 1.00 92.69 196 PHE A N 1
ATOM 1583 C CA . PHE A 1 196 ? -0.223 -3.844 21.281 1.00 92.69 196 PHE A CA 1
ATOM 1584 C C . PHE A 1 196 ? 0.478 -5.172 21.541 1.00 92.69 196 PHE A C 1
ATOM 1586 O O . PHE A 1 196 ? 0.565 -6.015 20.643 1.00 92.69 196 PHE A O 1
ATOM 1593 N N . ASP A 1 197 ? 0.921 -5.385 22.778 1.00 88.31 197 ASP A N 1
ATOM 1594 C CA . ASP A 1 197 ? 1.489 -6.652 23.230 1.00 88.31 197 ASP A CA 1
ATOM 1595 C C . ASP A 1 197 ? 0.555 -7.307 24.260 1.00 88.31 197 ASP A C 1
ATOM 1597 O O . ASP A 1 197 ? 0.643 -7.009 25.452 1.00 88.31 197 ASP A O 1
ATOM 1601 N N . PRO A 1 198 ? -0.345 -8.211 23.828 1.00 86.94 198 PRO A N 1
ATOM 1602 C CA . PRO A 1 198 ? -1.205 -8.977 24.727 1.00 86.94 198 PRO A CA 1
ATOM 1603 C C . PRO A 1 198 ? -0.480 -9.896 25.712 1.00 86.94 198 PRO A C 1
ATOM 1605 O O . PRO A 1 198 ? -1.090 -10.339 26.678 1.00 86.94 198 PRO A O 1
ATOM 1608 N N . SER A 1 199 ? 0.785 -10.252 25.459 1.00 83.31 199 SER A N 1
ATOM 1609 C CA . SER A 1 199 ? 1.538 -11.131 26.363 1.00 83.31 199 SER A CA 1
ATOM 1610 C C . SER A 1 199 ? 2.007 -10.383 27.609 1.00 83.31 199 SER A C 1
ATOM 1612 O O . SER A 1 199 ? 2.056 -10.954 28.697 1.00 83.31 199 SER A O 1
ATOM 1614 N N . ARG A 1 200 ? 2.297 -9.088 27.446 1.00 91.06 200 ARG A N 1
ATOM 1615 C CA . ARG A 1 200 ? 2.713 -8.170 28.514 1.00 91.06 200 ARG A CA 1
ATOM 1616 C C . ARG A 1 200 ? 1.618 -7.206 28.948 1.00 91.06 200 ARG A C 1
ATOM 1618 O O . ARG A 1 200 ? 1.809 -6.484 29.919 1.00 91.06 200 ARG A O 1
ATOM 1625 N N . TRP A 1 201 ? 0.504 -7.186 28.222 1.00 94.69 201 TRP A N 1
ATOM 1626 C CA . TRP A 1 201 ? -0.568 -6.210 28.370 1.00 94.69 201 TRP A CA 1
ATOM 1627 C C . TRP A 1 201 ? -0.046 -4.770 28.364 1.00 94.69 201 TRP A C 1
ATOM 1629 O O . TRP A 1 201 ? -0.360 -3.940 29.217 1.00 94.69 201 TRP A O 1
ATOM 1639 N N . SER A 1 202 ? 0.775 -4.474 27.361 1.00 94.94 202 SER A N 1
ATOM 1640 C CA . SER A 1 202 ? 1.361 -3.154 27.160 1.00 94.94 202 SER A CA 1
ATOM 1641 C C . SER A 1 202 ? 1.003 -2.574 25.802 1.00 94.94 202 SER A C 1
ATOM 1643 O O . SER A 1 202 ? 0.882 -3.302 24.813 1.00 94.94 202 SER A O 1
ATOM 1645 N N . ILE A 1 203 ? 0.886 -1.253 25.763 1.00 95.69 203 ILE A N 1
ATOM 1646 C CA . ILE A 1 203 ? 0.702 -0.464 24.545 1.00 95.69 203 ILE A CA 1
ATOM 1647 C C . ILE A 1 203 ? 2.013 0.280 24.290 1.00 95.69 203 ILE A C 1
ATOM 1649 O O . ILE A 1 203 ? 2.641 0.754 25.233 1.00 95.69 203 ILE A O 1
ATOM 1653 N N . SER A 1 204 ? 2.462 0.363 23.044 1.00 93.38 204 SER A N 1
ATOM 1654 C CA . SER A 1 204 ? 3.670 1.101 22.673 1.00 93.38 204 SER A CA 1
ATOM 1655 C C . SER A 1 204 ? 3.364 2.104 21.570 1.00 93.38 204 SER A C 1
ATOM 1657 O O . SER A 1 204 ? 2.794 1.747 20.543 1.00 93.38 204 SER A O 1
ATOM 1659 N N . LEU A 1 205 ? 3.761 3.351 21.807 1.00 93.62 205 LEU A N 1
ATOM 1660 C CA . LEU A 1 205 ? 3.770 4.446 20.847 1.00 93.62 205 LEU A CA 1
ATOM 1661 C C . LEU A 1 205 ? 5.171 4.541 20.255 1.00 93.62 205 LEU A C 1
ATOM 1663 O O . LEU A 1 205 ? 6.132 4.769 20.990 1.00 93.62 205 LEU A O 1
ATOM 1667 N N . GLU A 1 206 ? 5.306 4.361 18.952 1.00 89.62 206 GLU A N 1
ATOM 1668 C CA . GLU A 1 206 ? 6.581 4.530 18.262 1.00 89.62 206 GLU A CA 1
ATOM 1669 C C . GLU A 1 206 ? 6.676 5.941 17.688 1.00 89.62 206 GLU A C 1
ATOM 1671 O O . GLU A 1 206 ? 5.710 6.458 17.134 1.00 89.62 206 GLU A O 1
ATOM 1676 N N . THR A 1 207 ? 7.832 6.584 17.846 1.00 88.62 207 THR A N 1
ATOM 1677 C CA . THR A 1 207 ? 8.099 7.924 17.310 1.00 88.62 207 THR A CA 1
ATOM 1678 C C . THR A 1 207 ? 9.444 7.969 16.594 1.00 88.62 207 THR A C 1
ATOM 1680 O O . THR A 1 207 ? 10.386 7.285 16.996 1.00 88.62 207 THR A O 1
ATOM 1683 N N . ASN A 1 208 ? 9.531 8.778 15.536 1.00 77.12 208 ASN A N 1
ATOM 1684 C CA . ASN A 1 208 ? 10.724 8.917 14.692 1.00 77.12 208 ASN A CA 1
ATOM 1685 C C . ASN A 1 208 ? 11.475 10.243 14.924 1.00 77.12 208 ASN A C 1
ATOM 1687 O O . ASN A 1 208 ? 12.307 10.621 14.105 1.00 77.12 208 ASN A O 1
ATOM 1691 N N . THR A 1 209 ? 11.194 10.967 16.011 1.00 82.12 209 THR A N 1
ATOM 1692 C CA . THR A 1 209 ? 11.854 12.251 16.296 1.00 82.12 209 THR A CA 1
ATOM 1693 C C . THR A 1 209 ? 13.017 12.136 17.278 1.00 82.12 209 THR A C 1
ATOM 1695 O O . THR A 1 209 ? 12.906 11.505 18.328 1.00 82.12 209 THR A O 1
ATOM 1698 N N . GLU A 1 210 ? 14.121 12.820 16.982 1.00 81.38 210 GLU A N 1
ATOM 1699 C CA . GLU A 1 210 ? 15.240 13.023 17.914 1.00 81.38 210 GLU A CA 1
ATOM 1700 C C . GLU A 1 210 ? 15.140 14.349 18.681 1.00 81.38 210 GLU A C 1
ATOM 1702 O O . GLU A 1 210 ? 15.879 14.571 19.642 1.00 81.38 210 GLU A O 1
ATOM 1707 N N . LEU A 1 211 ? 14.232 15.247 18.285 1.00 83.25 211 LEU A N 1
ATOM 1708 C CA . LEU A 1 211 ? 14.147 16.578 18.871 1.00 83.25 211 LEU A CA 1
ATOM 1709 C C . LEU A 1 211 ? 13.557 16.493 20.290 1.00 83.25 211 LEU A C 1
ATOM 1711 O O . LEU A 1 211 ? 12.409 16.070 20.456 1.00 83.25 211 LEU A O 1
ATOM 1715 N N . PRO A 1 212 ? 14.267 16.963 21.338 1.00 89.75 212 PRO A N 1
ATOM 1716 C CA . PRO A 1 212 ? 13.781 16.862 22.716 1.00 89.75 212 PRO A CA 1
ATOM 1717 C C . PRO A 1 212 ? 12.403 17.506 22.947 1.00 89.75 212 PRO A C 1
ATOM 1719 O O . PRO A 1 212 ? 11.606 17.014 23.744 1.00 89.75 212 PRO A O 1
ATOM 1722 N N . SER A 1 213 ? 12.090 18.594 22.235 1.00 88.38 213 SER A N 1
ATOM 1723 C CA . SER A 1 213 ? 10.780 19.258 22.288 1.00 88.38 213 SER A CA 1
ATOM 1724 C C . SER A 1 213 ? 9.644 18.396 21.732 1.00 88.38 213 SER A C 1
ATOM 1726 O O . SER A 1 213 ? 8.526 18.422 22.249 1.00 88.38 213 SER A O 1
ATOM 1728 N N . GLU A 1 214 ? 9.927 17.618 20.693 1.00 90.19 214 GLU A N 1
ATOM 1729 C CA . GLU A 1 214 ? 8.973 16.716 20.050 1.00 90.19 214 GLU A CA 1
ATOM 1730 C C . GLU A 1 214 ? 8.780 15.453 20.896 1.00 90.19 214 GLU A C 1
ATOM 1732 O O . GLU A 1 214 ? 7.645 15.068 21.172 1.00 90.19 214 GLU A O 1
ATOM 1737 N N . ILE A 1 215 ? 9.863 14.905 21.460 1.00 88.69 215 ILE A N 1
ATOM 1738 C CA . ILE A 1 215 ? 9.806 13.809 22.442 1.00 88.69 215 ILE A CA 1
ATOM 1739 C C . ILE A 1 215 ? 8.954 14.203 23.657 1.00 88.69 215 ILE A C 1
ATOM 1741 O O . ILE A 1 215 ? 8.110 13.428 24.107 1.00 88.69 215 ILE A O 1
ATOM 1745 N N . ASN A 1 216 ? 9.119 15.422 24.181 1.00 91.62 216 ASN A N 1
ATOM 1746 C CA . ASN A 1 216 ? 8.270 15.927 25.264 1.00 91.62 216 ASN A CA 1
ATOM 1747 C C . ASN A 1 216 ? 6.795 16.015 24.848 1.00 91.62 216 ASN A C 1
ATOM 1749 O O . ASN A 1 216 ? 5.910 15.697 25.640 1.00 91.62 216 ASN A O 1
ATOM 1753 N N . SER A 1 217 ? 6.525 16.401 23.602 1.00 89.94 217 SER A N 1
ATOM 1754 C CA . SER A 1 217 ? 5.166 16.488 23.059 1.00 89.94 217 SER A CA 1
ATOM 1755 C C . SER A 1 217 ? 4.502 15.109 22.943 1.00 89.94 217 SER A C 1
ATOM 1757 O O . SER A 1 217 ? 3.321 14.977 23.269 1.00 89.94 217 SER A O 1
ATOM 1759 N N . VAL A 1 218 ? 5.267 14.078 22.569 1.00 90.88 218 VAL A N 1
ATOM 1760 C CA . VAL A 1 218 ? 4.834 12.670 22.557 1.00 90.88 218 VAL A CA 1
ATOM 1761 C C . VAL A 1 218 ? 4.633 12.126 23.976 1.00 90.88 218 VAL A C 1
ATOM 1763 O O . VAL A 1 218 ? 3.640 11.453 24.245 1.00 90.88 218 VAL A O 1
ATOM 1766 N N . ASN A 1 219 ? 5.518 12.449 24.922 1.00 93.25 219 ASN A N 1
ATOM 1767 C CA . ASN A 1 219 ? 5.368 12.039 26.323 1.00 93.25 219 ASN A CA 1
ATOM 1768 C C . ASN A 1 219 ? 4.114 12.638 26.976 1.00 93.25 219 ASN A C 1
ATOM 1770 O O . ASN A 1 219 ? 3.410 11.936 27.696 1.00 93.25 219 ASN A O 1
ATOM 1774 N N . ASN A 1 220 ? 3.787 13.896 26.675 1.00 92.06 220 ASN A N 1
ATOM 1775 C CA . ASN A 1 220 ? 2.547 14.516 27.144 1.00 92.06 220 ASN A CA 1
ATOM 1776 C C . ASN A 1 220 ? 1.307 13.784 26.603 1.00 92.06 220 ASN A C 1
ATOM 1778 O O . ASN A 1 220 ? 0.332 13.592 27.331 1.00 92.06 220 ASN A O 1
ATOM 1782 N N . LEU A 1 221 ? 1.347 13.353 25.336 1.00 90.31 221 LEU A N 1
ATOM 1783 C CA . LEU A 1 221 ? 0.286 12.543 24.737 1.00 90.31 221 LEU A CA 1
ATOM 1784 C C . LEU A 1 221 ? 0.185 11.169 25.415 1.00 90.31 221 LEU A C 1
ATOM 1786 O O . LEU A 1 221 ? -0.909 10.766 25.805 1.00 90.31 221 LEU A O 1
ATOM 1790 N N . ARG A 1 222 ? 1.316 10.484 25.636 1.00 94.62 222 ARG A N 1
ATOM 1791 C CA . ARG A 1 222 ? 1.370 9.237 26.415 1.00 94.62 222 ARG A CA 1
ATOM 1792 C C . ARG A 1 222 ? 0.718 9.413 27.784 1.00 94.62 222 ARG A C 1
ATOM 1794 O O . ARG A 1 222 ? -0.085 8.572 28.168 1.00 94.62 222 ARG A O 1
ATOM 1801 N N . ASP A 1 223 ? 1.036 10.480 28.511 1.00 95.06 223 ASP A N 1
ATOM 1802 C CA . ASP A 1 223 ? 0.508 10.709 29.862 1.00 95.06 223 ASP A CA 1
ATOM 1803 C C . ASP A 1 223 ? -1.003 10.936 29.861 1.00 95.06 223 ASP A C 1
ATOM 1805 O O . ASP A 1 223 ? -1.716 10.380 30.700 1.00 95.06 223 ASP A O 1
ATOM 1809 N N . PHE A 1 224 ? -1.506 11.680 28.875 1.00 91.50 224 PHE A N 1
ATOM 1810 C CA . PHE A 1 224 ? -2.941 11.837 28.654 1.00 91.50 224 PHE A CA 1
ATOM 1811 C C . PHE A 1 224 ? -3.632 10.484 28.412 1.00 91.50 224 PHE A C 1
ATOM 1813 O O . PHE A 1 224 ? -4.630 10.163 29.064 1.00 91.50 224 PHE A O 1
ATOM 1820 N N . LEU A 1 225 ? -3.072 9.650 27.532 1.00 93.00 225 LEU A N 1
ATOM 1821 C CA . LEU A 1 225 ? -3.614 8.319 27.249 1.00 93.00 225 LEU A CA 1
ATOM 1822 C C . LEU A 1 225 ? -3.489 7.375 28.447 1.00 93.00 225 LEU A C 1
ATOM 1824 O O . LEU A 1 225 ? -4.393 6.583 28.706 1.00 93.00 225 LEU A O 1
ATOM 1828 N N . GLN A 1 226 ? -2.407 7.478 29.217 1.00 96.62 226 GLN A N 1
ATOM 1829 C CA . GLN A 1 226 ? -2.178 6.671 30.411 1.00 96.62 226 GLN A CA 1
ATOM 1830 C C . GLN A 1 226 ? -3.193 7.022 31.500 1.00 96.62 226 GLN A C 1
ATOM 1832 O O . GLN A 1 226 ? -3.688 6.132 32.195 1.00 96.62 226 GLN A O 1
ATOM 1837 N N . GLN A 1 227 ? -3.554 8.300 31.634 1.00 95.06 227 GLN A N 1
ATOM 1838 C CA . GLN A 1 227 ? -4.617 8.740 32.533 1.00 95.06 227 GLN A CA 1
ATOM 1839 C C . GLN A 1 227 ? -5.983 8.171 32.113 1.00 95.06 227 GLN A C 1
ATOM 1841 O O . GLN A 1 227 ? -6.730 7.671 32.962 1.00 95.06 227 GLN A O 1
ATOM 1846 N N . ALA A 1 228 ? -6.297 8.196 30.813 1.00 92.88 228 ALA A N 1
ATOM 1847 C CA . ALA A 1 228 ? -7.513 7.578 30.286 1.00 92.88 228 ALA A CA 1
ATOM 1848 C C . ALA A 1 228 ? -7.526 6.062 30.551 1.00 92.88 228 ALA A C 1
ATOM 1850 O O . ALA A 1 228 ? -8.465 5.558 31.166 1.00 92.88 228 ALA A O 1
ATOM 1851 N N . LEU A 1 229 ? -6.443 5.354 30.211 1.00 96.06 229 LEU A N 1
ATOM 1852 C CA . LEU A 1 229 ? -6.286 3.920 30.465 1.00 96.06 229 LEU A CA 1
ATOM 1853 C C . LEU A 1 229 ? -6.475 3.583 31.949 1.00 96.06 229 LEU A C 1
ATOM 1855 O O . LEU A 1 229 ? -7.220 2.664 32.276 1.00 96.06 229 LEU A O 1
ATOM 1859 N N . THR A 1 230 ? -5.877 4.365 32.850 1.00 96.81 230 THR A N 1
ATOM 1860 C CA . THR A 1 230 ? -6.002 4.177 34.307 1.00 96.81 230 THR A CA 1
ATOM 1861 C C . THR A 1 230 ? -7.457 4.226 34.773 1.00 96.81 230 THR A C 1
ATOM 1863 O O . THR A 1 230 ? -7.849 3.460 35.651 1.00 96.81 230 THR A O 1
ATOM 1866 N N . THR A 1 231 ? -8.279 5.074 34.147 1.00 96.38 231 THR A N 1
ATOM 1867 C CA . THR A 1 231 ? -9.721 5.152 34.426 1.00 96.38 231 THR A CA 1
ATOM 1868 C C . THR A 1 231 ? -10.442 3.862 34.021 1.00 96.38 231 THR A C 1
ATOM 1870 O O . THR A 1 231 ? -11.384 3.440 34.687 1.00 96.38 231 THR A O 1
ATOM 1873 N N . TYR A 1 232 ? -9.978 3.198 32.962 1.00 96.69 232 TYR A N 1
ATOM 1874 C CA . TYR A 1 232 ? -10.618 2.014 32.386 1.00 96.69 232 TYR A CA 1
ATOM 1875 C C . TYR A 1 232 ? -10.125 0.685 32.977 1.00 96.69 232 TYR A C 1
ATOM 1877 O O . TYR A 1 232 ? -10.868 -0.298 32.932 1.00 96.69 232 TYR A O 1
ATOM 1885 N N . ILE A 1 233 ? -8.924 0.640 33.574 1.00 97.38 233 ILE A N 1
ATOM 1886 C CA . ILE A 1 233 ? -8.300 -0.576 34.140 1.00 97.38 233 ILE A CA 1
ATOM 1887 C C . ILE A 1 233 ? -9.275 -1.429 34.979 1.00 97.38 233 ILE A C 1
ATOM 1889 O O . ILE A 1 233 ? -9.364 -2.631 34.722 1.00 97.38 233 ILE A O 1
ATOM 1893 N N . PRO A 1 234 ? -10.051 -0.884 35.943 1.00 98.00 234 PRO A N 1
ATOM 1894 C CA . PRO A 1 234 ? -10.944 -1.710 36.762 1.00 98.00 234 PRO A CA 1
ATOM 1895 C C . PRO A 1 234 ? -12.046 -2.418 35.961 1.00 98.00 234 PRO A C 1
ATOM 1897 O O . PRO A 1 234 ? -12.500 -3.500 36.337 1.00 98.00 234 PRO A O 1
ATOM 1900 N N . VAL A 1 235 ? -12.504 -1.813 34.863 1.00 97.62 235 VAL A N 1
ATOM 1901 C CA . VAL A 1 235 ? -13.536 -2.378 33.982 1.00 97.62 235 VAL A CA 1
ATOM 1902 C C . VAL A 1 235 ? -12.919 -3.401 33.027 1.00 97.62 235 VAL A C 1
ATOM 1904 O O . VAL A 1 235 ? -13.463 -4.495 32.871 1.00 97.62 235 VAL A O 1
ATOM 1907 N N . LEU A 1 236 ? -11.764 -3.079 32.439 1.00 97.75 236 LEU A N 1
ATOM 1908 C CA . LEU A 1 236 ? -11.038 -3.960 31.522 1.00 97.75 236 LEU A CA 1
ATOM 1909 C C . LEU A 1 236 ? -10.574 -5.248 32.224 1.00 97.75 236 LEU A C 1
ATOM 1911 O O . LEU A 1 236 ? -10.860 -6.346 31.741 1.00 97.75 236 LEU A O 1
ATOM 1915 N N . ASN A 1 237 ? -9.970 -5.134 33.414 1.00 97.81 237 ASN A N 1
ATOM 1916 C CA . ASN A 1 237 ? -9.429 -6.276 34.161 1.00 97.81 237 ASN A CA 1
ATOM 1917 C C . ASN A 1 237 ? -10.505 -7.304 34.534 1.00 97.81 237 ASN A C 1
ATOM 1919 O O . ASN A 1 237 ? -10.258 -8.510 34.480 1.00 97.81 237 ASN A O 1
ATOM 1923 N N . ARG A 1 238 ? -11.713 -6.844 34.895 1.00 97.25 238 ARG A N 1
ATOM 1924 C CA . ARG A 1 238 ? -12.857 -7.724 35.205 1.00 97.25 238 ARG A CA 1
ATOM 1925 C C . ARG A 1 238 ? -13.321 -8.544 33.999 1.00 97.25 238 ARG A C 1
ATOM 1927 O O . ARG A 1 238 ? -13.972 -9.565 34.182 1.00 97.25 238 ARG A O 1
ATOM 1934 N N . ASN A 1 239 ? -12.955 -8.119 32.792 1.00 97.06 239 ASN A N 1
ATOM 1935 C CA . ASN A 1 239 ? -13.341 -8.732 31.526 1.00 97.06 239 ASN A CA 1
ATOM 1936 C C . ASN A 1 239 ? -12.157 -9.376 30.785 1.00 97.06 239 ASN A C 1
ATOM 1938 O O . ASN A 1 239 ? -12.253 -9.651 29.591 1.00 97.06 239 ASN A O 1
ATOM 1942 N N . GLY A 1 240 ? -11.046 -9.637 31.483 1.00 95.88 240 GLY A N 1
ATOM 1943 C CA . GLY A 1 240 ? -9.907 -10.374 30.928 1.00 95.88 240 GLY A CA 1
ATOM 1944 C C . GLY A 1 240 ? -8.964 -9.552 30.045 1.00 95.88 240 GLY A C 1
ATOM 1945 O O . GLY A 1 240 ? -8.124 -10.138 29.369 1.00 95.88 240 GLY A O 1
ATOM 1946 N N . ILE A 1 241 ? -9.085 -8.221 30.046 1.00 97.06 241 ILE A N 1
ATOM 1947 C CA . ILE A 1 241 ? -8.191 -7.302 29.330 1.00 97.06 241 ILE A CA 1
ATOM 1948 C C . ILE A 1 241 ? -7.336 -6.569 30.367 1.00 97.06 241 ILE A C 1
ATOM 1950 O O . ILE A 1 241 ? -7.877 -5.815 31.169 1.00 97.06 241 ILE A O 1
ATOM 1954 N N . TYR A 1 242 ? -6.015 -6.759 30.359 1.00 97.25 242 TYR A N 1
ATOM 1955 C CA . TYR A 1 242 ? -5.153 -6.313 31.469 1.00 97.25 242 TYR A CA 1
ATOM 1956 C C . TYR A 1 242 ? -4.175 -5.183 31.123 1.00 97.25 242 TYR A C 1
ATOM 1958 O O . TYR A 1 242 ? -3.142 -5.051 31.778 1.00 97.25 242 TYR A O 1
ATOM 1966 N N . TYR A 1 243 ? -4.455 -4.376 30.090 1.00 96.75 243 TYR A N 1
ATOM 1967 C CA . TYR A 1 243 ? -3.557 -3.280 29.706 1.00 96.75 243 TYR A CA 1
ATOM 1968 C C . TYR A 1 243 ? -3.353 -2.293 30.853 1.00 96.75 243 TYR A C 1
ATOM 1970 O O . TYR A 1 243 ? -4.311 -1.685 31.323 1.00 96.75 243 TYR A O 1
ATOM 1978 N N . SER A 1 244 ? -2.103 -2.108 31.278 1.00 95.88 244 SER A N 1
ATOM 1979 C CA . SER A 1 244 ? -1.779 -1.241 32.419 1.00 95.88 244 SER A CA 1
ATOM 1980 C C . SER A 1 244 ? -0.865 -0.074 32.071 1.00 95.88 244 SER A C 1
ATOM 1982 O O . SER A 1 244 ? -0.814 0.906 32.815 1.00 95.88 244 SER A O 1
ATOM 1984 N N . THR A 1 245 ? -0.107 -0.171 30.977 1.00 96.12 245 THR A N 1
ATOM 1985 C CA . THR A 1 245 ? 1.002 0.752 30.711 1.00 96.12 245 THR A CA 1
ATOM 1986 C C . THR A 1 245 ? 1.147 1.067 29.228 1.00 96.12 245 THR A C 1
ATOM 1988 O O . THR A 1 245 ? 1.062 0.172 28.382 1.00 96.12 245 THR A O 1
ATOM 1991 N N . ILE A 1 246 ? 1.404 2.343 28.939 1.00 96.62 246 ILE A N 1
ATOM 1992 C CA . ILE A 1 246 ? 1.737 2.871 27.617 1.00 96.62 246 ILE A CA 1
ATOM 1993 C C . ILE A 1 246 ? 3.202 3.306 27.612 1.00 96.62 246 ILE A C 1
ATOM 1995 O O . ILE A 1 246 ? 3.620 4.146 28.411 1.00 96.62 246 ILE A O 1
ATOM 1999 N N . PHE A 1 247 ? 3.980 2.754 26.691 1.00 95.12 247 PHE A N 1
ATOM 2000 C CA . PHE A 1 247 ? 5.380 3.098 26.475 1.00 95.12 247 PHE A CA 1
ATOM 2001 C C . PHE A 1 247 ? 5.527 4.036 25.280 1.00 95.12 247 PHE A C 1
ATOM 2003 O O . PHE A 1 247 ? 4.734 3.984 24.345 1.00 95.12 247 PHE A O 1
ATOM 2010 N N . VAL A 1 248 ? 6.564 4.871 25.302 1.00 92.94 248 VAL A N 1
ATOM 2011 C CA . VAL A 1 248 ? 7.019 5.627 24.130 1.00 92.94 248 VAL A CA 1
ATOM 2012 C C . VAL A 1 248 ? 8.371 5.060 23.733 1.00 92.94 248 VAL A C 1
ATOM 2014 O O . VAL A 1 248 ? 9.319 5.117 24.516 1.00 92.94 248 VAL A O 1
ATOM 2017 N N . ASN A 1 249 ? 8.450 4.514 22.527 1.00 88.25 249 ASN A N 1
ATOM 2018 C CA . ASN A 1 249 ? 9.668 3.981 21.943 1.00 88.25 249 ASN A CA 1
ATOM 2019 C C . ASN A 1 249 ? 10.158 4.959 20.876 1.00 88.25 249 ASN A C 1
ATOM 2021 O O . ASN A 1 249 ? 9.483 5.187 19.874 1.00 88.25 249 ASN A O 1
ATOM 2025 N N . ASN A 1 250 ? 11.338 5.536 21.085 1.00 81.56 250 ASN A N 1
ATOM 2026 C CA . ASN A 1 250 ? 11.978 6.349 20.062 1.00 81.56 250 ASN A CA 1
ATOM 2027 C C . ASN A 1 250 ? 12.747 5.439 19.096 1.00 81.56 250 ASN A C 1
ATOM 2029 O O . ASN A 1 250 ? 13.736 4.810 19.481 1.00 81.56 250 ASN A O 1
ATOM 2033 N N . VAL A 1 251 ? 12.270 5.359 17.856 1.00 71.19 251 VAL A N 1
ATOM 2034 C CA . VAL A 1 251 ? 12.851 4.533 16.792 1.00 71.19 251 VAL A CA 1
ATOM 2035 C C . VAL A 1 251 ? 13.962 5.285 16.050 1.00 71.19 251 VAL A C 1
ATOM 2037 O O . VAL A 1 251 ? 14.813 4.650 15.435 1.00 71.19 251 VAL A O 1
ATOM 2040 N N . ALA A 1 252 ? 14.055 6.614 16.177 1.00 59.38 252 ALA A N 1
ATOM 2041 C CA . ALA A 1 252 ? 15.111 7.403 15.533 1.00 59.38 252 ALA A CA 1
ATOM 2042 C C . ALA A 1 252 ? 16.520 7.010 16.018 1.00 59.38 252 ALA A C 1
ATOM 2044 O O . ALA A 1 252 ? 17.451 6.875 15.226 1.00 59.38 252 ALA A O 1
ATOM 2045 N N . HIS A 1 253 ? 16.650 6.665 17.304 1.00 48.03 253 HIS A N 1
ATOM 2046 C CA . HIS A 1 253 ? 17.887 6.102 17.856 1.00 48.03 253 HIS A CA 1
ATOM 2047 C C . HIS A 1 253 ? 18.190 4.665 17.405 1.00 48.03 253 HIS A C 1
ATOM 2049 O O . HIS A 1 253 ? 19.310 4.198 17.603 1.00 48.03 253 HIS A O 1
ATOM 2055 N N . ARG A 1 254 ? 17.218 3.947 16.827 1.00 44.28 254 ARG A N 1
ATOM 2056 C CA . ARG A 1 254 ? 17.437 2.608 16.255 1.00 44.28 254 ARG A CA 1
ATOM 2057 C C . ARG A 1 254 ? 17.833 2.688 14.781 1.00 44.28 254 ARG A C 1
ATOM 2059 O O . ARG A 1 254 ? 18.772 2.007 14.387 1.00 44.28 254 ARG A O 1
ATOM 2066 N N . ALA A 1 255 ? 17.238 3.608 14.020 1.00 42.19 255 ALA A N 1
ATOM 2067 C CA . ALA A 1 255 ? 17.585 3.842 12.616 1.00 42.19 255 ALA A CA 1
ATOM 2068 C C . ALA A 1 255 ? 18.991 4.454 12.417 1.00 42.19 255 ALA A C 1
ATOM 2070 O O . ALA A 1 255 ? 19.613 4.246 11.377 1.00 42.19 255 ALA A O 1
ATOM 2071 N N . SER A 1 256 ? 19.535 5.167 13.413 1.00 35.50 256 SER A N 1
ATOM 2072 C CA . SER A 1 256 ? 20.890 5.746 13.363 1.00 35.50 256 SER A CA 1
ATOM 2073 C C . SER A 1 256 ? 22.025 4.771 13.722 1.00 35.50 256 SER A C 1
ATOM 2075 O O . SER A 1 256 ? 23.194 5.162 13.717 1.00 35.50 256 SER A O 1
ATOM 2077 N N . ILE A 1 257 ? 21.733 3.488 13.981 1.00 34.38 257 ILE A N 1
ATOM 2078 C CA . ILE A 1 257 ? 22.744 2.480 14.338 1.00 34.38 257 ILE A CA 1
ATOM 2079 C C . ILE A 1 257 ? 22.669 1.287 13.380 1.00 34.38 257 ILE A C 1
ATOM 2081 O O . ILE A 1 257 ? 22.234 0.199 13.740 1.00 34.38 257 ILE A O 1
ATOM 2085 N N . LEU A 1 258 ? 23.137 1.500 12.148 1.00 33.88 258 LEU A N 1
ATOM 2086 C CA . LEU A 1 258 ? 24.189 0.708 11.495 1.00 33.88 258 LEU A CA 1
ATOM 2087 C C . LEU A 1 258 ? 24.337 1.211 10.048 1.00 33.88 258 LEU A C 1
ATOM 2089 O O . LEU A 1 258 ? 23.441 0.955 9.243 1.00 33.88 258 LEU A O 1
ATOM 2093 N N . PRO A 1 259 ? 25.455 1.866 9.668 1.00 37.53 259 PRO A N 1
ATOM 2094 C CA . PRO A 1 259 ? 25.730 2.120 8.258 1.00 37.53 259 PRO A CA 1
ATOM 2095 C C . PRO A 1 259 ? 25.617 0.809 7.477 1.00 37.53 259 PRO A C 1
ATOM 2097 O O . PRO A 1 259 ? 25.911 -0.279 8.000 1.00 37.53 259 PRO A O 1
ATOM 2100 N N . LEU A 1 260 ? 25.171 0.898 6.224 1.00 41.75 260 LEU A N 1
ATOM 2101 C CA . LEU A 1 260 ? 25.273 -0.193 5.260 1.00 41.75 260 LEU A CA 1
ATOM 2102 C C . LEU A 1 260 ? 26.647 -0.864 5.411 1.00 41.75 260 LEU A C 1
ATOM 2104 O O . LEU A 1 260 ? 27.657 -0.209 5.659 1.00 41.75 260 LEU A O 1
ATOM 2108 N N . SER A 1 261 ? 26.694 -2.192 5.360 1.00 46.59 261 SER A N 1
ATOM 2109 C CA . SER A 1 261 ? 27.950 -2.911 5.333 1.00 46.59 261 SER A CA 1
ATOM 2110 C C . SER A 1 261 ? 28.407 -2.571 3.944 1.00 46.59 261 SER A C 1
ATOM 2112 O O . SER A 1 261 ? 27.802 -3.023 2.971 1.00 46.59 261 SER A O 1
ATOM 2114 N N . SER A 1 262 ? 29.368 -1.660 3.886 1.00 56.69 262 SER A N 1
ATOM 2115 C CA . SER A 1 262 ? 29.907 -1.094 2.663 1.00 56.69 262 SER A CA 1
ATOM 2116 C C . SER A 1 262 ? 30.123 -2.189 1.603 1.00 56.69 262 SER A C 1
ATOM 2118 O O . SER A 1 262 ? 29.812 -1.991 0.436 1.00 56.69 262 SER A O 1
ATOM 2120 N N . THR A 1 263 ? 30.452 -3.403 2.059 1.00 61.22 263 THR A N 1
ATOM 2121 C CA . THR A 1 263 ? 30.630 -4.646 1.306 1.00 61.22 263 THR A CA 1
ATOM 2122 C C . THR A 1 263 ? 29.615 -4.934 0.197 1.00 61.22 263 THR A C 1
ATOM 2124 O O . THR A 1 263 ? 30.049 -5.286 -0.895 1.00 61.22 263 THR A O 1
ATOM 2127 N N . GLY A 1 264 ? 28.301 -4.808 0.426 1.00 73.44 264 GLY A N 1
ATOM 2128 C CA . GLY A 1 264 ? 27.295 -5.262 -0.549 1.00 73.44 264 GLY A CA 1
ATOM 2129 C C . GLY A 1 264 ? 27.267 -4.396 -1.812 1.00 73.44 264 GLY A C 1
ATOM 2130 O O . GLY A 1 264 ? 27.470 -4.878 -2.927 1.00 73.44 264 GLY A O 1
ATOM 2131 N N . ILE A 1 265 ? 27.073 -3.090 -1.627 1.00 81.31 265 ILE A N 1
ATOM 2132 C CA . ILE A 1 265 ? 27.054 -2.115 -2.722 1.00 81.31 265 ILE A CA 1
ATOM 2133 C C . ILE A 1 265 ? 28.445 -1.915 -3.341 1.00 81.31 265 ILE A C 1
ATOM 2135 O O . ILE A 1 265 ? 28.561 -1.777 -4.560 1.00 81.31 265 ILE A O 1
ATOM 2139 N N . GLU A 1 266 ? 29.513 -1.982 -2.540 1.00 85.31 266 GLU A N 1
ATOM 2140 C CA . GLU A 1 266 ? 30.892 -1.931 -3.039 1.00 85.31 266 GLU A CA 1
ATOM 2141 C C . GLU A 1 266 ? 31.195 -3.104 -3.978 1.00 85.31 266 GLU A C 1
ATOM 2143 O O . GLU A 1 266 ? 31.824 -2.906 -5.018 1.00 85.31 266 GLU A O 1
ATOM 2148 N N . GLU A 1 267 ? 30.734 -4.316 -3.654 1.00 83.69 267 GLU A N 1
ATOM 2149 C CA . GLU A 1 267 ? 30.910 -5.503 -4.497 1.00 83.69 267 GLU A CA 1
ATOM 2150 C C . GLU A 1 267 ? 30.136 -5.387 -5.816 1.00 83.69 267 GLU A C 1
ATOM 2152 O O . GLU A 1 267 ? 30.705 -5.638 -6.886 1.00 83.69 267 GLU A O 1
ATOM 2157 N N . VAL A 1 268 ? 28.876 -4.932 -5.756 1.00 85.00 268 VAL A N 1
ATOM 2158 C CA . VAL A 1 268 ? 28.067 -4.650 -6.952 1.00 85.00 268 VAL A CA 1
ATOM 2159 C C . VAL A 1 268 ? 28.792 -3.653 -7.847 1.00 85.00 268 VAL A C 1
ATOM 2161 O O . VAL A 1 268 ? 29.040 -3.931 -9.020 1.00 85.00 268 VAL A O 1
ATOM 2164 N N . ILE A 1 269 ? 29.209 -2.519 -7.289 1.00 88.56 269 ILE A N 1
ATOM 2165 C CA . ILE A 1 269 ? 29.859 -1.454 -8.049 1.00 88.56 269 ILE A CA 1
ATOM 2166 C C . ILE A 1 269 ? 31.216 -1.899 -8.604 1.00 88.56 269 ILE A C 1
ATOM 2168 O O . ILE A 1 269 ? 31.542 -1.567 -9.745 1.00 88.56 269 ILE A O 1
ATOM 2172 N N . LYS A 1 270 ? 31.997 -2.679 -7.850 1.00 90.19 270 LYS A N 1
ATOM 2173 C CA . LYS A 1 270 ? 33.277 -3.231 -8.313 1.00 90.19 270 LYS A CA 1
ATOM 2174 C C . LYS A 1 270 ? 33.111 -4.051 -9.592 1.00 90.19 270 LYS A C 1
ATOM 2176 O O . LYS A 1 270 ? 33.927 -3.911 -10.499 1.00 90.19 270 LYS A O 1
ATOM 2181 N N . ILE A 1 271 ? 32.074 -4.885 -9.666 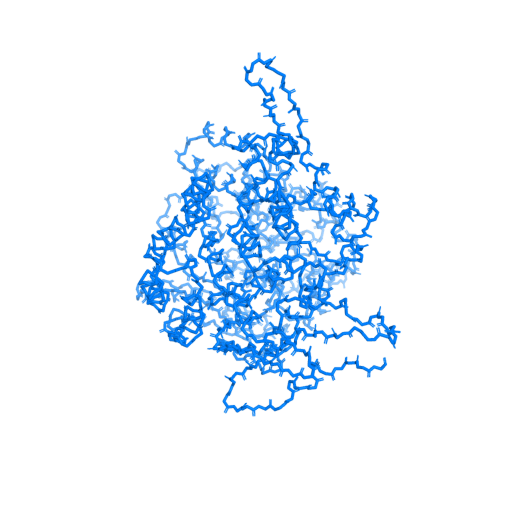1.00 86.94 271 ILE A N 1
ATOM 2182 C CA . ILE A 1 271 ? 31.779 -5.694 -10.857 1.00 86.94 271 ILE A CA 1
ATOM 2183 C C . ILE A 1 271 ? 31.164 -4.837 -11.964 1.00 86.94 271 ILE A C 1
ATOM 2185 O O . ILE A 1 271 ? 31.582 -4.934 -13.110 1.00 86.94 271 ILE A O 1
ATOM 2189 N N . VAL A 1 272 ? 30.239 -3.929 -11.649 1.00 88.38 272 VAL A N 1
ATOM 2190 C CA . VAL A 1 272 ? 29.632 -3.046 -12.660 1.00 88.38 272 VAL A CA 1
ATOM 2191 C C . VAL A 1 272 ? 30.684 -2.195 -13.387 1.00 88.38 272 VAL A C 1
ATOM 2193 O O . VAL A 1 272 ? 30.574 -1.980 -14.592 1.00 88.38 272 VAL A O 1
ATOM 2196 N N . ARG A 1 273 ? 31.757 -1.775 -12.704 1.00 90.44 273 ARG A N 1
ATOM 2197 C CA . ARG A 1 273 ? 32.880 -1.044 -13.323 1.00 90.44 273 ARG A CA 1
ATOM 2198 C C . ARG A 1 273 ? 33.642 -1.831 -14.381 1.00 90.44 273 ARG A C 1
ATOM 2200 O O . ARG A 1 273 ? 34.266 -1.203 -15.231 1.00 90.44 273 ARG A O 1
ATOM 2207 N N . SER A 1 274 ? 33.636 -3.165 -14.333 1.00 90.62 274 SER A N 1
ATOM 2208 C CA . SER A 1 274 ? 34.314 -3.970 -15.355 1.00 90.62 274 SER A CA 1
ATOM 2209 C C . SER A 1 274 ? 33.528 -4.055 -16.660 1.00 90.62 274 SER A C 1
ATOM 2211 O O . SER A 1 274 ? 34.051 -4.563 -17.649 1.00 90.62 274 SER A O 1
ATOM 2213 N N . ILE A 1 275 ? 32.286 -3.567 -16.682 1.00 90.50 275 ILE A N 1
ATOM 2214 C CA . ILE A 1 275 ? 31.462 -3.515 -17.884 1.00 90.50 275 ILE A CA 1
ATOM 2215 C C . ILE A 1 275 ? 31.854 -2.261 -18.679 1.00 90.50 275 ILE A C 1
ATOM 2217 O O . ILE A 1 275 ? 31.724 -1.141 -18.184 1.00 90.50 275 ILE A O 1
ATOM 2221 N N . ASP A 1 276 ? 32.265 -2.435 -19.940 1.00 90.88 276 ASP A N 1
ATOM 2222 C CA . ASP A 1 276 ? 32.737 -1.351 -20.825 1.00 90.88 276 ASP A CA 1
ATOM 2223 C C . ASP A 1 276 ? 31.782 -0.147 -20.893 1.00 90.88 276 ASP A C 1
ATOM 2225 O O . ASP A 1 276 ? 32.217 1.003 -21.010 1.00 90.88 276 ASP A O 1
ATOM 2229 N N . LEU A 1 277 ? 30.477 -0.402 -20.754 1.00 87.44 277 LEU A N 1
ATOM 2230 C CA . LEU A 1 277 ? 29.417 0.606 -20.697 1.00 87.44 277 LEU A CA 1
ATOM 2231 C C . LEU A 1 277 ? 29.660 1.692 -19.632 1.00 87.44 277 LEU A C 1
ATOM 2233 O O . LEU A 1 277 ? 29.266 2.843 -19.838 1.00 87.44 277 LEU A O 1
ATOM 2237 N N . PHE A 1 278 ? 30.315 1.337 -18.522 1.00 89.56 278 PHE A N 1
ATOM 2238 C CA . PHE A 1 278 ? 30.561 2.207 -17.370 1.00 89.56 278 PHE A CA 1
ATOM 2239 C C . PHE A 1 278 ? 31.983 2.776 -17.305 1.00 89.56 278 PHE A C 1
ATOM 2241 O O . PHE A 1 278 ? 32.293 3.533 -16.384 1.00 89.56 278 PHE A O 1
ATOM 2248 N N . SER A 1 279 ? 32.838 2.480 -18.289 1.00 90.81 279 SER A N 1
ATOM 2249 C CA . SER A 1 279 ? 34.235 2.948 -18.329 1.00 90.81 279 SER A CA 1
ATOM 2250 C C . SER A 1 279 ? 34.375 4.466 -18.120 1.00 90.81 279 SER A C 1
ATOM 2252 O O . SER A 1 279 ? 35.241 4.916 -17.373 1.00 90.81 279 SER A O 1
ATOM 2254 N N . ASN A 1 280 ? 33.459 5.258 -18.688 1.00 91.50 280 ASN A N 1
ATOM 2255 C CA . ASN A 1 280 ? 33.460 6.724 -18.594 1.00 91.50 280 ASN A CA 1
ATOM 2256 C C . ASN A 1 280 ? 32.795 7.293 -17.323 1.00 91.50 280 ASN A C 1
ATOM 2258 O O . ASN A 1 280 ? 32.761 8.509 -17.154 1.00 91.50 280 ASN A O 1
ATOM 2262 N N . VAL A 1 281 ? 32.236 6.448 -16.449 1.00 92.75 281 VAL A N 1
ATOM 2263 C CA . VAL A 1 281 ? 31.513 6.857 -15.225 1.00 92.75 281 VAL A CA 1
ATOM 2264 C C . VAL A 1 281 ? 32.000 6.129 -13.970 1.00 92.75 281 VAL A C 1
ATOM 2266 O O . VAL A 1 281 ? 31.342 6.177 -12.935 1.00 92.75 281 VAL A O 1
ATOM 2269 N N . SER A 1 282 ? 33.164 5.473 -14.022 1.00 92.56 282 SER A N 1
ATOM 2270 C CA . SER A 1 282 ? 33.690 4.715 -12.878 1.00 92.56 282 SER A CA 1
ATOM 2271 C C . SER A 1 282 ? 33.835 5.571 -11.614 1.00 92.56 282 SER A C 1
ATOM 2273 O O . SER A 1 282 ? 33.441 5.125 -10.541 1.00 92.56 282 SER A O 1
ATOM 2275 N N . SER A 1 283 ? 34.351 6.801 -11.733 1.00 94.44 283 SER A N 1
ATOM 2276 C CA . SER A 1 283 ? 34.491 7.717 -10.589 1.00 94.44 283 SER A CA 1
ATOM 2277 C C . SER A 1 283 ? 33.142 8.163 -10.025 1.00 94.44 283 SER A C 1
ATOM 2279 O O . SER A 1 283 ? 33.008 8.365 -8.824 1.00 94.44 283 SER A O 1
ATOM 2281 N N . ASP A 1 284 ? 32.133 8.297 -10.887 1.00 95.62 284 ASP A N 1
ATOM 2282 C CA . ASP A 1 284 ? 30.783 8.663 -10.465 1.00 95.62 284 ASP A CA 1
ATOM 2283 C C . ASP A 1 284 ? 30.130 7.497 -9.702 1.00 95.62 284 ASP A C 1
ATOM 2285 O O . ASP A 1 284 ? 29.393 7.714 -8.748 1.00 95.62 284 ASP A O 1
ATOM 2289 N N . LEU A 1 285 ? 30.439 6.245 -10.055 1.00 92.69 285 LEU A N 1
ATOM 2290 C CA . LEU A 1 285 ? 29.996 5.081 -9.283 1.00 92.69 285 LEU A CA 1
ATOM 2291 C C . LEU A 1 285 ? 30.681 4.989 -7.907 1.00 92.69 285 LEU A C 1
ATOM 2293 O O . LEU A 1 285 ? 30.031 4.599 -6.940 1.00 92.69 285 LEU A O 1
ATOM 2297 N N . ASP A 1 286 ? 31.969 5.339 -7.790 1.00 93.00 286 ASP A N 1
ATOM 2298 C CA . ASP A 1 286 ? 32.655 5.478 -6.488 1.00 93.00 286 ASP A CA 1
ATOM 2299 C C . ASP A 1 286 ? 31.941 6.489 -5.585 1.00 93.00 286 ASP A C 1
ATOM 2301 O O . ASP A 1 286 ? 31.626 6.201 -4.428 1.00 93.00 286 ASP A O 1
ATOM 2305 N N . GLU A 1 287 ? 31.656 7.669 -6.131 1.00 94.44 287 GLU A N 1
ATOM 2306 C CA . GLU A 1 287 ? 30.969 8.729 -5.399 1.00 94.44 287 GLU A CA 1
ATOM 2307 C C . GLU A 1 287 ? 29.533 8.317 -5.034 1.00 94.44 287 GLU A C 1
ATOM 2309 O O . GLU A 1 287 ? 29.096 8.571 -3.913 1.00 94.44 287 GLU A O 1
ATOM 2314 N N . TYR A 1 288 ? 28.829 7.589 -5.909 1.00 92.75 288 TYR A N 1
ATOM 2315 C CA . TYR A 1 288 ? 27.495 7.061 -5.616 1.00 92.75 288 TYR A CA 1
ATOM 2316 C C . TYR A 1 288 ? 27.518 6.091 -4.439 1.00 92.75 288 TYR A C 1
ATOM 2318 O O . TYR A 1 288 ? 26.708 6.225 -3.524 1.00 92.75 288 TYR A O 1
ATOM 2326 N N . CYS A 1 289 ? 28.477 5.160 -4.429 1.00 89.56 289 CYS A N 1
ATOM 2327 C CA . CYS A 1 289 ? 28.667 4.217 -3.330 1.00 89.56 289 CYS A CA 1
ATOM 2328 C C . CYS A 1 289 ? 28.811 4.944 -1.991 1.00 89.56 289 CYS A C 1
ATOM 2330 O O . CYS A 1 289 ? 28.155 4.596 -1.010 1.00 89.56 289 CYS A O 1
ATOM 2332 N N . LYS A 1 290 ? 29.649 5.986 -1.968 1.00 89.94 290 LYS A N 1
ATOM 2333 C CA . LYS A 1 290 ? 29.884 6.800 -0.777 1.00 89.94 290 LYS A CA 1
ATOM 2334 C C . LYS A 1 290 ? 28.606 7.505 -0.319 1.00 89.94 290 LYS A C 1
ATOM 2336 O O . LYS A 1 290 ? 28.240 7.390 0.845 1.00 89.94 290 LYS A O 1
ATOM 2341 N N . LEU A 1 291 ? 27.910 8.187 -1.231 1.00 86.12 291 LEU A N 1
ATOM 2342 C CA . LEU A 1 291 ? 26.663 8.894 -0.920 1.00 86.12 291 LEU A CA 1
ATOM 2343 C C . LEU A 1 291 ? 25.563 7.942 -0.438 1.00 86.12 291 LEU A C 1
ATOM 2345 O O . LEU A 1 291 ? 24.774 8.320 0.423 1.00 86.12 291 LEU A O 1
ATOM 2349 N N . HIS A 1 292 ? 25.527 6.718 -0.968 1.00 83.94 292 HIS A N 1
ATOM 2350 C CA . HIS A 1 292 ? 24.603 5.675 -0.540 1.00 83.94 292 HIS A CA 1
ATOM 2351 C C . HIS A 1 292 ? 24.910 5.179 0.875 1.00 83.94 292 HIS A C 1
ATOM 2353 O O . HIS A 1 292 ? 24.010 5.125 1.702 1.00 83.94 292 HIS A O 1
ATOM 2359 N N . ILE A 1 293 ? 26.180 4.929 1.206 1.00 79.25 293 ILE A N 1
ATOM 2360 C CA . ILE A 1 293 ? 26.594 4.571 2.575 1.00 79.25 293 ILE A CA 1
ATOM 2361 C C . ILE A 1 293 ? 26.288 5.703 3.574 1.00 79.25 293 ILE A C 1
ATOM 2363 O O . ILE A 1 293 ? 25.946 5.438 4.725 1.00 79.25 293 ILE A O 1
ATOM 2367 N N . GLU A 1 294 ? 26.401 6.957 3.135 1.00 80.62 294 GLU A N 1
ATOM 2368 C CA . GLU A 1 294 ? 26.132 8.156 3.938 1.00 80.62 294 GLU A CA 1
ATOM 2369 C C . GLU A 1 294 ? 24.644 8.574 3.958 1.00 80.62 294 GLU A C 1
ATOM 2371 O O . GLU A 1 294 ? 24.320 9.580 4.589 1.00 80.62 294 GLU A O 1
ATOM 2376 N N . ASN A 1 295 ? 23.743 7.842 3.283 1.00 77.81 295 ASN A N 1
ATOM 2377 C CA . ASN A 1 295 ? 22.312 8.164 3.135 1.00 77.81 295 ASN A CA 1
ATOM 2378 C C . ASN A 1 295 ? 22.032 9.594 2.605 1.00 77.81 295 ASN A C 1
ATOM 2380 O O . ASN A 1 295 ? 21.105 10.279 3.040 1.00 77.81 295 ASN A O 1
ATOM 2384 N N . GLN A 1 296 ? 22.833 10.080 1.650 1.00 79.69 296 GLN A N 1
ATOM 2385 C CA . GLN A 1 296 ? 22.693 11.421 1.063 1.00 79.69 296 GLN A CA 1
ATOM 2386 C C . GLN A 1 296 ? 21.814 11.432 -0.203 1.00 79.69 296 GLN A C 1
ATOM 2388 O O . GLN A 1 296 ? 22.307 11.651 -1.315 1.00 79.69 296 GLN A O 1
ATOM 2393 N N . HIS A 1 297 ? 20.498 11.281 -0.029 1.00 80.50 297 HIS A N 1
ATOM 2394 C CA . HIS A 1 297 ? 19.495 11.172 -1.110 1.00 80.50 297 HIS A CA 1
ATOM 2395 C C . HIS A 1 297 ? 19.634 12.218 -2.230 1.00 80.50 297 HIS A C 1
ATOM 2397 O O . HIS A 1 297 ? 19.744 11.887 -3.411 1.00 80.50 297 HIS A O 1
ATOM 2403 N N . VAL A 1 298 ? 19.703 13.508 -1.885 1.00 80.50 298 VAL A N 1
ATOM 2404 C CA . VAL A 1 298 ? 19.797 14.591 -2.887 1.00 80.50 298 VAL A CA 1
ATOM 2405 C C . VAL A 1 298 ? 21.078 14.487 -3.724 1.00 80.50 298 VAL A C 1
ATOM 2407 O O . VAL A 1 298 ? 21.079 14.813 -4.916 1.00 80.50 298 VAL A O 1
ATOM 2410 N N . GLY A 1 299 ? 22.177 14.046 -3.106 1.00 85.38 299 GLY A N 1
ATOM 2411 C CA . GLY A 1 299 ? 23.436 13.784 -3.796 1.00 85.38 299 GLY A CA 1
ATOM 2412 C C . GLY A 1 299 ? 23.307 12.599 -4.751 1.00 85.38 299 GLY A C 1
ATOM 2413 O O . GLY A 1 299 ? 23.692 12.713 -5.917 1.00 85.38 299 GLY A O 1
ATOM 2414 N N . GLN A 1 300 ? 22.699 11.502 -4.283 1.00 88.19 300 GLN A N 1
ATOM 2415 C CA . GLN A 1 300 ? 22.467 10.298 -5.081 1.00 88.19 300 GLN A CA 1
ATOM 2416 C C . GLN A 1 300 ? 21.683 10.614 -6.354 1.00 88.19 300 GLN A C 1
ATOM 2418 O O . GLN A 1 300 ? 22.171 10.323 -7.440 1.00 88.19 300 GLN A O 1
ATOM 2423 N N . VAL A 1 301 ? 20.532 11.287 -6.264 1.00 86.75 301 VAL A N 1
ATOM 2424 C CA . VAL A 1 301 ? 19.687 11.585 -7.438 1.00 86.75 301 VAL A CA 1
ATOM 2425 C C . VAL A 1 301 ? 20.454 12.368 -8.511 1.00 86.75 301 VAL A C 1
ATOM 2427 O O . VAL A 1 301 ? 20.399 12.035 -9.700 1.00 86.75 301 VAL A O 1
ATOM 2430 N N . LYS A 1 302 ? 21.228 13.388 -8.115 1.00 89.00 302 LYS A N 1
ATOM 2431 C CA . LYS A 1 302 ? 22.054 14.175 -9.053 1.00 89.00 302 LYS A CA 1
ATOM 2432 C C . LYS A 1 302 ? 23.101 13.312 -9.755 1.00 89.00 302 LYS A C 1
ATOM 2434 O O . LYS A 1 302 ? 23.354 13.498 -10.948 1.00 89.00 302 LYS A O 1
ATOM 2439 N N . LEU A 1 303 ? 23.703 12.385 -9.021 1.00 92.31 303 LEU A N 1
ATOM 2440 C CA . LEU A 1 303 ? 24.770 11.539 -9.525 1.00 92.31 303 LEU A CA 1
ATOM 2441 C C . LEU A 1 303 ? 24.246 10.394 -10.393 1.00 92.31 303 LEU A C 1
ATOM 2443 O O . LEU A 1 303 ? 24.747 10.204 -11.497 1.00 92.31 303 LEU A O 1
ATOM 2447 N N . ILE A 1 304 ? 23.174 9.720 -9.970 1.00 92.56 304 ILE A N 1
ATOM 2448 C CA . ILE A 1 304 ? 22.441 8.736 -10.777 1.00 92.56 304 ILE A CA 1
ATOM 2449 C C . ILE A 1 304 ? 22.051 9.365 -12.107 1.00 92.56 304 ILE A C 1
ATOM 2451 O O . ILE A 1 304 ? 22.304 8.792 -13.167 1.00 92.56 304 ILE A O 1
ATOM 2455 N N . LYS A 1 305 ? 21.482 10.578 -12.069 1.00 91.94 305 LYS A N 1
ATOM 2456 C CA . LYS A 1 305 ? 21.138 11.324 -13.276 1.00 91.94 305 LYS A CA 1
ATOM 2457 C C . LYS A 1 305 ? 22.341 11.416 -14.203 1.00 91.94 305 LYS A C 1
ATOM 2459 O O . LYS A 1 305 ? 22.211 10.999 -15.348 1.00 91.94 305 LYS A O 1
ATOM 2464 N N . LYS A 1 306 ? 23.489 11.912 -13.720 1.00 93.44 306 LYS A N 1
ATOM 2465 C CA . LYS A 1 306 ? 24.743 12.053 -14.485 1.00 93.44 306 LYS A CA 1
ATOM 2466 C C . LYS A 1 306 ? 25.216 10.717 -15.075 1.00 93.44 306 LYS A C 1
ATOM 2468 O O . LYS A 1 306 ? 25.477 10.655 -16.279 1.00 93.44 306 LYS A O 1
ATOM 2473 N N . ILE A 1 307 ? 25.263 9.662 -14.259 1.00 93.75 307 ILE A N 1
ATOM 2474 C CA . ILE A 1 307 ? 25.655 8.305 -14.668 1.00 93.75 307 ILE A CA 1
ATOM 2475 C C . ILE A 1 307 ? 24.759 7.828 -15.812 1.00 93.75 307 ILE A C 1
ATOM 2477 O O . ILE A 1 307 ? 25.252 7.464 -16.881 1.00 93.75 307 ILE A O 1
ATOM 2481 N N . MET A 1 308 ? 23.441 7.913 -15.633 1.00 93.19 308 MET A N 1
ATOM 2482 C CA . MET A 1 308 ? 22.470 7.441 -16.614 1.00 93.19 308 MET A CA 1
ATOM 2483 C C . MET A 1 308 ? 22.497 8.239 -17.917 1.00 93.19 308 MET A C 1
ATOM 2485 O O . MET A 1 308 ? 22.318 7.645 -18.978 1.00 93.19 308 MET A O 1
ATOM 2489 N N . GLN A 1 309 ? 22.793 9.547 -17.902 1.00 90.69 309 GLN A N 1
ATOM 2490 C CA . GLN A 1 309 ? 22.964 10.281 -19.169 1.00 90.69 309 GLN A CA 1
ATOM 2491 C C . GLN A 1 309 ? 24.138 9.726 -19.969 1.00 90.69 309 GLN A C 1
ATOM 2493 O O . GLN A 1 309 ? 24.036 9.588 -21.183 1.00 90.69 309 GLN A O 1
ATOM 2498 N N . ASN A 1 310 ? 25.254 9.428 -19.306 1.00 91.00 310 ASN A N 1
ATOM 2499 C CA . ASN A 1 310 ? 26.444 8.912 -19.973 1.00 91.00 310 ASN A CA 1
ATOM 2500 C C . ASN A 1 310 ? 26.216 7.482 -20.478 1.00 91.00 310 ASN A C 1
ATOM 2502 O O . ASN A 1 310 ? 26.523 7.195 -21.632 1.00 91.00 310 ASN A O 1
ATOM 2506 N N . VAL A 1 311 ? 25.578 6.628 -19.672 1.00 89.88 311 VAL A N 1
ATOM 2507 C CA . VAL A 1 311 ? 25.175 5.272 -20.076 1.00 89.88 311 VAL A CA 1
ATOM 2508 C C . VAL A 1 311 ? 24.243 5.308 -21.297 1.00 89.88 311 VAL A C 1
ATOM 2510 O O . VAL A 1 311 ? 24.505 4.635 -22.293 1.00 89.88 311 VAL A O 1
ATOM 2513 N N . LEU A 1 312 ? 23.194 6.140 -21.276 1.00 88.31 312 LEU A N 1
ATOM 2514 C CA . LEU A 1 312 ? 22.228 6.250 -22.380 1.00 88.31 312 LEU A CA 1
ATOM 2515 C C . LEU A 1 312 ? 22.820 6.903 -23.643 1.00 88.31 312 LEU A C 1
ATOM 2517 O O . LEU A 1 312 ? 22.405 6.582 -24.760 1.00 88.31 312 LEU A O 1
ATOM 2521 N N . LYS A 1 313 ? 23.806 7.799 -23.494 1.00 85.81 313 LYS A N 1
ATOM 2522 C CA . LYS A 1 313 ? 24.575 8.354 -24.622 1.00 85.81 313 LYS A CA 1
ATOM 2523 C C . LYS A 1 313 ? 25.450 7.289 -25.283 1.00 85.81 313 LYS A C 1
ATOM 2525 O O . LYS A 1 313 ? 25.484 7.234 -26.508 1.00 85.81 313 LYS A O 1
ATOM 2530 N N . ASN A 1 314 ? 26.094 6.424 -24.498 1.00 82.69 314 ASN A N 1
ATOM 2531 C CA . ASN A 1 314 ? 26.975 5.369 -25.014 1.00 82.69 314 ASN A CA 1
ATOM 2532 C C . ASN A 1 314 ? 26.234 4.328 -25.872 1.00 82.69 314 ASN A C 1
ATOM 2534 O O . ASN A 1 314 ? 26.842 3.719 -26.747 1.00 82.69 314 ASN A O 1
ATOM 2538 N N . ILE A 1 315 ? 24.926 4.145 -25.666 1.00 81.06 315 ILE A N 1
ATOM 2539 C CA . ILE A 1 315 ? 24.091 3.234 -26.472 1.00 81.06 315 ILE A CA 1
ATOM 2540 C C . ILE A 1 315 ? 23.400 3.921 -27.670 1.00 81.06 315 ILE A C 1
ATOM 2542 O O . ILE A 1 315 ? 22.512 3.325 -28.284 1.00 81.06 315 ILE A O 1
ATOM 2546 N N . ASP A 1 316 ? 23.783 5.163 -27.998 1.00 76.00 316 ASP A N 1
ATOM 2547 C CA . ASP A 1 316 ? 23.209 5.990 -29.075 1.00 76.00 316 ASP A CA 1
ATOM 2548 C C . ASP A 1 316 ? 21.680 6.183 -28.953 1.00 76.00 316 ASP A C 1
ATOM 2550 O O . ASP A 1 316 ? 20.907 6.057 -29.909 1.00 76.00 316 ASP A O 1
ATOM 2554 N N . LYS A 1 317 ? 21.200 6.447 -27.726 1.00 74.00 317 LYS A N 1
ATOM 2555 C CA . LYS A 1 317 ? 19.770 6.665 -27.427 1.00 74.00 317 LYS A CA 1
ATOM 2556 C C . LYS A 1 317 ? 19.511 7.976 -26.685 1.00 74.00 317 LYS A C 1
ATOM 2558 O O . LYS A 1 317 ? 18.829 8.001 -25.662 1.00 74.00 317 LYS A O 1
ATOM 2563 N N . GLY A 1 318 ? 19.981 9.097 -27.238 1.00 75.12 318 GLY A N 1
ATOM 2564 C CA . GLY A 1 318 ? 19.769 10.434 -26.656 1.00 75.12 318 GLY A CA 1
ATOM 2565 C C . GLY A 1 318 ? 18.296 10.808 -26.394 1.00 75.12 318 GLY A C 1
ATOM 2566 O O . GLY A 1 318 ? 18.000 11.575 -25.483 1.00 75.12 318 GLY A O 1
ATOM 2567 N N . GLU A 1 319 ? 17.346 10.227 -27.128 1.00 81.00 319 GLU A N 1
ATOM 2568 C CA . GLU A 1 319 ? 15.904 10.441 -26.919 1.00 81.00 319 GLU A CA 1
ATOM 2569 C C . GLU A 1 319 ? 15.387 9.839 -25.602 1.00 81.00 319 GLU A C 1
ATOM 2571 O O . GLU A 1 319 ? 14.492 10.412 -24.973 1.00 81.00 319 GLU A O 1
ATOM 2576 N N . LEU A 1 320 ? 15.959 8.708 -25.168 1.00 84.38 320 LEU A N 1
ATOM 2577 C CA . LEU A 1 320 ? 15.616 8.073 -23.893 1.00 84.38 320 LEU A CA 1
ATOM 2578 C C . LEU A 1 320 ? 16.096 8.911 -22.718 1.00 84.38 320 LEU A C 1
ATOM 2580 O O . LEU A 1 320 ? 15.421 8.965 -21.697 1.00 84.38 320 LEU A O 1
ATOM 2584 N N . TYR A 1 321 ? 17.210 9.626 -22.881 1.00 84.31 321 TYR A N 1
ATOM 2585 C CA . TYR A 1 321 ? 17.703 10.532 -21.854 1.00 84.31 321 TYR A CA 1
ATOM 2586 C C . TYR A 1 321 ? 16.696 11.650 -21.547 1.00 84.31 321 TYR A C 1
ATOM 2588 O O . TYR A 1 321 ? 16.407 11.895 -20.383 1.00 84.31 321 TYR A O 1
ATOM 2596 N N . ASN A 1 322 ? 16.102 12.287 -22.561 1.00 85.44 322 ASN A N 1
ATOM 2597 C CA . ASN A 1 322 ? 15.095 13.332 -22.324 1.00 85.44 322 ASN A CA 1
ATOM 2598 C C . ASN A 1 322 ? 13.854 12.781 -21.611 1.00 85.44 322 ASN A C 1
ATOM 2600 O O . ASN A 1 322 ? 13.219 13.477 -20.816 1.00 85.44 322 ASN A O 1
ATOM 2604 N N . PHE A 1 323 ? 13.500 11.528 -21.906 1.00 85.31 323 PHE A N 1
ATOM 2605 C CA . PHE A 1 323 ? 12.411 10.851 -21.217 1.00 85.31 323 PHE A CA 1
ATOM 2606 C C . PHE A 1 323 ? 12.759 10.587 -19.750 1.00 85.31 323 PHE A C 1
ATOM 2608 O O . PHE A 1 323 ? 11.994 10.953 -18.863 1.00 85.31 323 PHE A O 1
ATOM 2615 N N . TYR A 1 324 ? 13.956 10.059 -19.507 1.00 83.31 324 TYR A N 1
ATOM 2616 C CA . TYR A 1 324 ? 14.492 9.801 -18.177 1.00 83.31 324 TYR A CA 1
ATOM 2617 C C . TYR A 1 324 ? 14.646 11.089 -17.346 1.00 83.31 324 TYR A C 1
ATOM 2619 O O . TYR A 1 324 ? 14.307 11.116 -16.170 1.00 83.31 324 TYR A O 1
ATOM 2627 N N . ASP A 1 325 ? 15.068 12.203 -17.955 1.00 86.00 325 ASP A N 1
ATOM 2628 C CA . ASP A 1 325 ? 15.136 13.516 -17.293 1.00 86.00 325 ASP A CA 1
ATOM 2629 C C . ASP A 1 325 ? 13.757 14.026 -16.864 1.00 86.00 325 ASP A C 1
ATOM 2631 O O . ASP A 1 325 ? 13.613 14.607 -15.790 1.00 86.00 325 ASP A O 1
ATOM 2635 N N . SER A 1 326 ? 12.740 13.798 -17.698 1.00 84.94 326 SER A N 1
ATOM 2636 C CA . SER A 1 326 ? 11.359 14.173 -17.378 1.00 84.94 326 SER A CA 1
ATOM 2637 C C . SER A 1 326 ? 10.825 13.344 -16.210 1.00 84.94 326 SER A C 1
ATOM 2639 O O . SER A 1 326 ? 10.176 13.895 -15.327 1.00 84.94 326 SER A O 1
ATOM 2641 N N . TRP A 1 327 ? 11.161 12.051 -16.178 1.00 83.69 327 TRP A N 1
ATOM 2642 C CA . TRP A 1 327 ? 10.832 11.150 -15.076 1.00 83.69 327 TRP A CA 1
ATOM 2643 C C . TRP A 1 327 ? 11.424 11.622 -13.740 1.00 83.69 327 TRP A C 1
ATOM 2645 O O . TRP A 1 327 ? 10.694 11.742 -12.764 1.00 83.69 327 TRP A O 1
ATOM 2655 N N . ILE A 1 328 ? 12.701 12.018 -13.709 1.00 83.19 328 ILE A N 1
ATOM 2656 C CA . ILE A 1 328 ? 13.353 12.529 -12.484 1.00 83.19 328 ILE A CA 1
ATOM 2657 C C . ILE A 1 328 ? 12.621 13.742 -11.907 1.00 83.19 328 ILE A C 1
ATOM 2659 O O . ILE A 1 328 ? 12.460 13.876 -10.699 1.00 83.19 328 ILE A O 1
ATOM 2663 N N . ARG A 1 329 ? 12.179 14.668 -12.764 1.00 83.94 329 ARG A N 1
ATOM 2664 C CA . ARG A 1 329 ? 11.435 15.854 -12.300 1.00 83.94 329 ARG A CA 1
ATOM 2665 C C . ARG A 1 329 ? 10.097 15.473 -11.686 1.00 83.94 329 ARG A C 1
ATOM 2667 O O . ARG A 1 329 ? 9.608 16.169 -10.805 1.00 83.94 329 ARG A O 1
ATOM 2674 N N . PHE A 1 330 ? 9.509 14.405 -12.197 1.00 78.69 330 PHE A N 1
ATOM 2675 C CA . PHE A 1 330 ? 8.234 13.906 -11.741 1.00 78.69 330 PHE A CA 1
ATOM 2676 C C . PHE A 1 330 ? 8.369 13.173 -10.396 1.00 78.69 330 PHE A C 1
ATOM 2678 O O . PHE A 1 330 ? 7.529 13.341 -9.520 1.00 78.69 330 PHE A O 1
ATOM 2685 N N . GLU A 1 331 ? 9.473 12.465 -10.172 1.00 76.19 331 GLU A N 1
ATOM 2686 C CA . GLU A 1 331 ? 9.790 11.884 -8.863 1.00 76.19 331 GLU A CA 1
ATOM 2687 C C . GLU A 1 331 ? 9.910 12.947 -7.758 1.00 76.19 331 GLU A C 1
ATOM 2689 O O . GLU A 1 331 ? 9.423 12.739 -6.653 1.00 76.19 331 GLU A O 1
ATOM 2694 N N . VAL A 1 332 ? 10.469 14.130 -8.051 1.00 77.69 332 VAL A N 1
ATOM 2695 C CA . VAL A 1 332 ? 10.526 15.233 -7.069 1.00 77.69 332 VAL A CA 1
ATOM 2696 C C . VAL A 1 332 ? 9.132 15.603 -6.550 1.00 77.69 332 VAL A C 1
ATOM 2698 O O . VAL A 1 332 ? 8.994 15.909 -5.369 1.00 77.69 332 VAL A O 1
ATOM 2701 N N . LEU A 1 333 ? 8.101 15.552 -7.403 1.00 73.19 333 LEU A N 1
ATOM 2702 C CA . LEU A 1 333 ? 6.711 15.736 -6.973 1.00 73.19 333 LEU A CA 1
ATOM 2703 C C . LEU A 1 333 ? 6.248 14.588 -6.071 1.00 73.19 333 LEU A C 1
ATOM 2705 O O . LEU A 1 333 ? 5.581 14.838 -5.080 1.00 73.19 333 LEU A O 1
ATOM 2709 N N . PHE A 1 334 ? 6.618 13.347 -6.378 1.00 71.44 334 PHE A N 1
ATOM 2710 C CA . PHE A 1 334 ? 6.219 12.166 -5.604 1.00 71.44 334 PHE A CA 1
ATOM 2711 C C . PHE A 1 334 ? 6.840 12.133 -4.211 1.00 71.44 334 PHE A C 1
ATOM 2713 O O . PHE A 1 334 ? 6.139 11.865 -3.235 1.00 71.44 334 PHE A O 1
ATOM 2720 N N . ASN A 1 335 ? 8.096 12.557 -4.102 1.00 70.38 335 ASN A N 1
ATOM 2721 C CA . ASN A 1 335 ? 8.765 12.720 -2.819 1.00 70.38 335 ASN A CA 1
ATOM 2722 C C . ASN A 1 335 ? 8.077 13.763 -1.923 1.00 70.38 335 ASN A C 1
ATOM 2724 O O . ASN A 1 335 ? 8.154 13.654 -0.702 1.00 70.38 335 ASN A O 1
ATOM 2728 N N . MET A 1 336 ? 7.367 14.752 -2.490 1.00 66.38 336 MET A N 1
ATOM 2729 C CA . MET A 1 336 ? 6.542 15.675 -1.692 1.00 66.38 336 MET A CA 1
ATOM 2730 C C . MET A 1 336 ? 5.321 14.992 -1.064 1.00 66.38 336 MET A C 1
ATOM 2732 O O . MET A 1 336 ? 4.759 15.526 -0.113 1.00 66.38 336 MET A O 1
ATOM 2736 N N . PHE A 1 337 ? 4.911 13.836 -1.584 1.00 65.62 337 PHE A N 1
ATOM 2737 C CA . PHE A 1 337 ? 3.747 13.079 -1.127 1.00 65.62 337 PHE A CA 1
ATOM 2738 C C . PHE A 1 337 ? 4.127 11.868 -0.271 1.00 65.62 337 PHE A C 1
ATOM 2740 O O . PHE A 1 337 ? 3.303 10.977 -0.094 1.00 65.62 337 PHE A O 1
ATOM 2747 N N . GLU A 1 338 ? 5.373 11.806 0.217 1.00 64.00 338 GLU A N 1
ATOM 2748 C CA . GLU A 1 338 ? 5.931 10.638 0.922 1.00 64.00 338 GLU A CA 1
ATOM 2749 C C . GLU A 1 338 ? 5.882 9.347 0.080 1.00 64.00 338 GLU A C 1
ATOM 2751 O O . GLU A 1 338 ? 6.095 8.246 0.586 1.00 64.00 338 GLU A O 1
ATOM 2756 N N . ILE A 1 339 ? 5.638 9.473 -1.229 1.00 63.00 339 ILE A N 1
ATOM 2757 C CA . ILE A 1 339 ? 5.684 8.365 -2.172 1.00 63.00 339 ILE A CA 1
ATOM 2758 C C . ILE A 1 339 ? 7.148 8.216 -2.593 1.00 63.00 339 ILE A C 1
ATOM 2760 O O . ILE A 1 339 ? 7.726 9.128 -3.175 1.00 63.00 339 ILE A O 1
ATOM 2764 N N . ARG A 1 340 ? 7.728 7.068 -2.233 1.00 63.25 340 ARG A N 1
ATOM 2765 C CA . ARG A 1 340 ? 9.164 6.730 -2.199 1.00 63.25 340 ARG A CA 1
ATOM 2766 C C . ARG A 1 340 ? 9.993 7.101 -3.449 1.00 63.25 340 ARG A C 1
ATOM 2768 O O . ARG A 1 340 ? 9.461 7.226 -4.549 1.00 63.25 340 ARG A O 1
ATOM 2775 N N . ASP A 1 341 ? 11.321 7.135 -3.269 1.00 73.75 341 ASP A N 1
ATOM 2776 C CA . ASP A 1 341 ? 12.372 7.318 -4.292 1.00 73.75 341 ASP A CA 1
ATOM 2777 C C . ASP A 1 341 ? 12.415 6.196 -5.370 1.00 73.75 341 ASP A C 1
ATOM 2779 O O . ASP A 1 341 ? 13.358 5.394 -5.440 1.00 73.75 341 ASP A O 1
ATOM 2783 N N . HIS A 1 342 ? 11.396 6.113 -6.233 1.00 84.81 342 HIS A N 1
ATOM 2784 C CA . HIS A 1 342 ? 11.303 5.132 -7.328 1.00 84.81 342 HIS A CA 1
ATOM 2785 C C . HIS A 1 342 ? 12.498 5.202 -8.296 1.00 84.81 342 HIS A C 1
ATOM 2787 O O . HIS A 1 342 ? 12.829 4.239 -8.982 1.00 84.81 342 HIS A O 1
ATOM 2793 N N . PHE A 1 343 ? 13.182 6.337 -8.387 1.00 87.19 343 PHE A N 1
ATOM 2794 C CA . PHE A 1 343 ? 14.350 6.502 -9.243 1.00 87.19 343 PHE A CA 1
ATOM 2795 C C . PHE A 1 343 ? 15.611 5.872 -8.675 1.00 87.19 343 PHE A C 1
ATOM 2797 O O . PHE A 1 343 ? 16.366 5.253 -9.429 1.00 87.19 343 PHE A O 1
ATOM 2804 N N . ILE A 1 344 ? 15.846 6.034 -7.369 1.00 87.69 344 ILE A N 1
ATOM 2805 C CA . ILE A 1 344 ? 16.950 5.354 -6.686 1.00 87.69 344 ILE A CA 1
ATOM 2806 C C . ILE A 1 344 ? 16.703 3.847 -6.777 1.00 87.69 344 ILE A C 1
ATOM 2808 O O . ILE A 1 344 ? 17.586 3.118 -7.221 1.00 87.69 344 ILE A O 1
ATOM 2812 N N . HIS A 1 345 ? 15.467 3.412 -6.514 1.00 88.62 345 HIS A N 1
ATOM 2813 C CA . HIS A 1 345 ? 15.014 2.028 -6.693 1.00 88.62 345 HIS A CA 1
ATOM 2814 C C . HIS A 1 345 ? 15.296 1.476 -8.100 1.00 88.62 345 HIS A C 1
ATOM 2816 O O . HIS A 1 345 ? 15.953 0.443 -8.249 1.00 88.62 345 HIS A O 1
ATOM 2822 N N . ASN A 1 346 ? 14.885 2.186 -9.154 1.00 91.62 346 ASN A N 1
ATOM 2823 C CA . ASN A 1 346 ? 15.133 1.776 -10.540 1.00 91.62 346 ASN A CA 1
ATOM 2824 C C . ASN A 1 346 ? 16.631 1.670 -10.859 1.00 91.62 346 ASN A C 1
ATOM 2826 O O . ASN A 1 346 ? 17.064 0.781 -11.600 1.00 91.62 346 ASN A O 1
ATOM 2830 N N . PHE A 1 347 ? 17.441 2.577 -10.309 1.00 92.81 347 PHE A N 1
ATOM 2831 C CA . PHE A 1 347 ? 18.884 2.567 -10.510 1.00 92.81 347 PHE A CA 1
ATOM 2832 C C . PHE A 1 347 ? 19.576 1.425 -9.757 1.00 92.81 347 PHE A C 1
ATOM 2834 O O . PHE A 1 347 ? 20.467 0.780 -10.305 1.00 92.81 347 PHE A O 1
ATOM 2841 N N . GLU A 1 348 ? 19.154 1.125 -8.534 1.00 91.50 348 GLU A N 1
ATOM 2842 C CA . GLU A 1 348 ? 19.679 0.003 -7.752 1.00 91.50 348 GLU A CA 1
ATOM 2843 C C . GLU A 1 348 ? 19.295 -1.336 -8.381 1.00 91.50 348 GLU A C 1
ATOM 2845 O O . GLU A 1 348 ? 20.164 -2.194 -8.566 1.00 91.50 348 GLU A O 1
ATOM 2850 N N . THR A 1 349 ? 18.045 -1.460 -8.847 1.00 92.88 349 THR A N 1
ATOM 2851 C CA . THR A 1 349 ? 17.585 -2.574 -9.691 1.00 92.88 349 THR A CA 1
ATOM 2852 C C . THR A 1 349 ? 18.529 -2.735 -10.879 1.00 92.88 349 THR A C 1
ATOM 2854 O O . THR A 1 349 ? 19.091 -3.809 -11.096 1.00 92.88 349 THR A O 1
ATOM 2857 N N . PHE A 1 350 ? 18.775 -1.648 -11.620 1.00 95.06 350 PHE A N 1
ATOM 2858 C CA . PHE A 1 350 ? 19.656 -1.636 -12.786 1.00 95.06 350 PHE A CA 1
ATOM 2859 C C . PHE A 1 350 ? 21.077 -2.127 -12.471 1.00 95.06 350 PHE A C 1
ATOM 2861 O O . PHE A 1 350 ? 21.578 -3.015 -13.174 1.00 95.06 350 PHE A O 1
ATOM 2868 N N . LEU A 1 351 ? 21.714 -1.592 -11.423 1.00 94.06 351 LEU A N 1
ATOM 2869 C CA . LEU A 1 351 ? 23.063 -1.984 -11.003 1.00 94.06 351 LEU A CA 1
ATOM 2870 C C . LEU A 1 351 ? 23.127 -3.466 -10.624 1.00 94.06 351 LEU A C 1
ATOM 2872 O O . LEU A 1 351 ? 24.044 -4.173 -1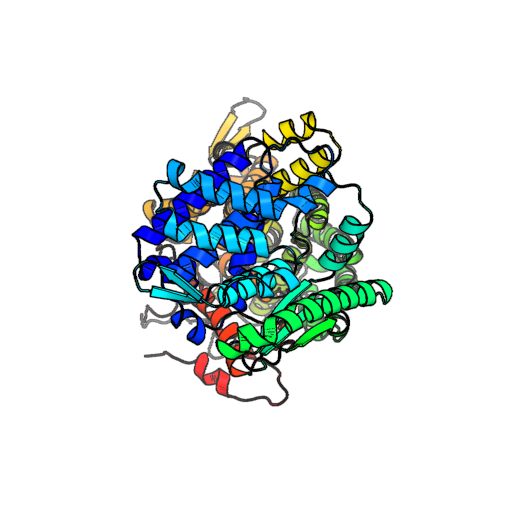1.050 1.00 94.06 351 LEU A O 1
ATOM 2876 N N . LEU A 1 352 ? 22.138 -3.950 -9.874 1.00 90.31 352 LEU A N 1
ATOM 2877 C CA . LEU A 1 352 ? 22.077 -5.337 -9.434 1.00 90.31 352 LEU A CA 1
ATOM 2878 C C . LEU A 1 352 ? 21.942 -6.306 -10.618 1.00 90.31 352 LEU A C 1
ATOM 2880 O O . LEU A 1 352 ? 22.628 -7.328 -10.673 1.00 90.31 352 LEU A O 1
ATOM 2884 N N . GLY A 1 353 ? 21.124 -5.978 -11.618 1.00 92.44 353 GLY A N 1
ATOM 2885 C CA . GLY A 1 353 ? 21.038 -6.823 -12.809 1.00 92.44 353 GLY A CA 1
ATOM 2886 C C . GLY A 1 353 ? 22.276 -6.752 -13.698 1.00 92.44 353 GLY A C 1
ATOM 2887 O O . GLY A 1 353 ? 22.654 -7.767 -14.281 1.00 92.44 353 GLY A O 1
ATOM 2888 N N . CYS A 1 354 ? 22.980 -5.614 -13.739 1.00 93.31 354 CYS A N 1
ATOM 2889 C CA . CYS A 1 354 ? 24.292 -5.534 -14.389 1.00 93.31 354 CYS A CA 1
ATOM 2890 C C . CYS A 1 354 ? 25.300 -6.472 -13.715 1.00 93.31 354 CYS A C 1
ATOM 2892 O O . CYS A 1 354 ? 26.001 -7.215 -14.401 1.00 93.31 354 CYS A O 1
ATOM 2894 N N . TYR A 1 355 ? 25.320 -6.497 -12.379 1.00 89.94 355 TYR A N 1
ATOM 2895 C CA . TYR A 1 355 ? 26.132 -7.436 -11.606 1.00 89.94 355 TYR A CA 1
ATOM 2896 C C . TYR A 1 355 ? 25.809 -8.895 -11.961 1.00 89.94 355 TYR A C 1
ATOM 2898 O O . TYR A 1 355 ? 26.725 -9.685 -12.207 1.00 89.94 355 TYR A O 1
ATOM 2906 N N . PHE A 1 356 ? 24.526 -9.267 -12.030 1.00 86.38 356 PHE A N 1
ATOM 2907 C CA . PHE A 1 356 ? 24.136 -10.638 -12.363 1.00 86.38 356 PHE A CA 1
ATOM 2908 C C . PHE A 1 356 ? 24.521 -11.016 -13.792 1.00 86.38 356 PHE A C 1
ATOM 2910 O O . PHE A 1 356 ? 25.096 -12.083 -14.003 1.00 86.38 356 PHE A O 1
ATOM 2917 N N . LEU A 1 357 ? 24.259 -10.145 -14.769 1.00 88.56 357 LEU A N 1
ATOM 2918 C CA . LEU A 1 357 ? 24.613 -10.389 -16.169 1.00 88.56 357 LEU A CA 1
ATOM 2919 C C . LEU A 1 357 ? 26.126 -10.557 -16.351 1.00 88.56 357 LEU A C 1
ATOM 2921 O O . LEU A 1 357 ? 26.564 -11.464 -17.062 1.00 88.56 357 LEU A O 1
ATOM 2925 N N . GLU A 1 358 ? 26.928 -9.735 -15.678 1.00 88.81 358 GLU A N 1
ATOM 2926 C CA . GLU A 1 358 ? 28.387 -9.823 -15.727 1.00 88.81 358 GLU A CA 1
ATOM 2927 C C . GLU A 1 358 ? 28.908 -11.080 -15.018 1.00 88.81 358 GLU A C 1
ATOM 2929 O O . GLU A 1 358 ? 29.805 -11.766 -15.517 1.00 88.81 358 GLU A O 1
ATOM 2934 N N . SER A 1 359 ? 28.290 -11.455 -13.899 1.00 83.12 359 SER A N 1
ATOM 2935 C CA . SER A 1 359 ? 28.606 -12.690 -13.181 1.00 83.12 359 SER A CA 1
ATOM 2936 C C . SER A 1 359 ? 28.277 -13.933 -14.014 1.00 83.12 359 SER A C 1
ATOM 2938 O O . SER A 1 359 ? 29.068 -14.876 -14.058 1.00 83.12 359 SER A O 1
ATOM 2940 N N . ILE A 1 360 ? 27.152 -13.933 -14.737 1.00 80.31 360 ILE A N 1
ATOM 2941 C CA . ILE A 1 360 ? 26.793 -14.990 -15.694 1.00 80.31 360 ILE A CA 1
ATOM 2942 C C . ILE A 1 360 ? 27.838 -15.063 -16.809 1.00 80.31 360 ILE A C 1
ATOM 2944 O O . ILE A 1 360 ? 28.351 -16.144 -17.100 1.00 80.31 360 ILE A O 1
ATOM 2948 N N . ARG A 1 361 ? 28.176 -13.912 -17.406 1.00 84.88 361 ARG A N 1
ATOM 2949 C CA . ARG A 1 361 ? 29.114 -13.805 -18.533 1.00 84.88 361 ARG A CA 1
ATOM 2950 C C . ARG A 1 361 ? 30.504 -14.335 -18.191 1.00 84.88 361 ARG A C 1
ATOM 2952 O O . ARG A 1 361 ? 31.136 -14.971 -19.029 1.00 84.88 361 ARG A O 1
ATOM 2959 N N . THR A 1 362 ? 30.985 -14.042 -16.987 1.00 82.81 362 THR A N 1
ATOM 2960 C CA . THR A 1 362 ? 32.327 -14.421 -16.524 1.00 82.81 362 THR A CA 1
ATOM 2961 C C . THR A 1 362 ? 32.415 -15.885 -16.102 1.00 82.81 362 THR A C 1
ATOM 2963 O O . THR A 1 362 ? 33.439 -16.519 -16.345 1.00 82.81 362 THR A O 1
ATOM 2966 N N . ASN A 1 363 ? 31.350 -16.439 -15.514 1.00 74.31 363 ASN A N 1
ATOM 2967 C CA . ASN A 1 363 ? 31.382 -17.777 -14.918 1.00 74.31 363 ASN A CA 1
ATOM 2968 C C . ASN A 1 363 ? 30.753 -18.876 -15.787 1.00 74.31 363 ASN A C 1
ATOM 2970 O O . ASN A 1 363 ? 30.943 -20.056 -15.503 1.00 74.31 363 ASN A O 1
ATOM 2974 N N . THR A 1 364 ? 30.013 -18.530 -16.846 1.00 68.69 364 THR A N 1
ATOM 2975 C CA . THR A 1 364 ? 29.331 -19.520 -17.694 1.00 68.69 364 THR A CA 1
ATOM 2976 C C . THR A 1 364 ? 29.468 -19.185 -19.182 1.00 68.69 364 THR A C 1
ATOM 2978 O O . THR A 1 364 ? 29.442 -18.010 -19.549 1.00 68.69 364 THR A O 1
ATOM 2981 N N . PRO A 1 365 ? 29.558 -20.183 -20.087 1.00 64.12 365 PRO A N 1
ATOM 2982 C CA . PRO A 1 365 ? 29.481 -19.926 -21.521 1.00 64.12 365 PRO A CA 1
ATOM 2983 C C . PRO A 1 365 ? 28.169 -19.209 -21.871 1.00 64.12 365 PRO A C 1
ATOM 2985 O O . PRO A 1 365 ? 27.092 -19.793 -21.769 1.00 64.12 365 PRO A O 1
ATOM 2988 N N . VAL A 1 366 ? 28.262 -17.948 -22.307 1.00 56.00 366 VAL A N 1
ATOM 2989 C CA . VAL A 1 366 ? 27.119 -17.079 -22.666 1.00 56.00 366 VAL A CA 1
ATOM 2990 C C . VAL A 1 366 ? 26.165 -17.754 -23.662 1.00 56.00 366 VAL A C 1
ATOM 2992 O O . VAL A 1 366 ? 24.955 -17.545 -23.608 1.00 56.00 366 VAL A O 1
ATOM 2995 N N . SER A 1 367 ? 26.697 -18.629 -24.522 1.00 60.12 367 SER A N 1
ATOM 2996 C CA . SER A 1 367 ? 25.933 -19.408 -25.503 1.00 60.12 367 SER A CA 1
ATOM 2997 C C . SER A 1 367 ? 24.879 -20.340 -24.897 1.00 60.12 367 SER A C 1
ATOM 2999 O O . SER A 1 367 ? 23.981 -20.765 -25.618 1.00 60.12 367 SER A O 1
ATOM 3001 N N . LEU A 1 368 ? 24.963 -20.667 -23.602 1.00 54.69 368 LEU A N 1
ATOM 3002 C CA . LEU A 1 368 ? 23.989 -21.529 -22.925 1.00 54.69 368 LEU A CA 1
ATOM 3003 C C . LEU A 1 368 ? 22.729 -20.795 -22.478 1.00 54.69 368 LEU A C 1
ATOM 3005 O O . LEU A 1 368 ? 21.713 -21.447 -22.248 1.00 54.69 368 LEU A O 1
ATOM 3009 N N . PHE A 1 369 ? 22.784 -19.473 -22.335 1.00 57.62 369 PHE A N 1
ATOM 3010 C CA . PHE A 1 369 ? 21.686 -18.753 -21.714 1.00 57.62 369 PHE A CA 1
ATOM 3011 C C . PHE A 1 369 ? 20.690 -18.200 -22.731 1.00 57.62 369 PHE A C 1
ATOM 3013 O O . PHE A 1 369 ? 19.522 -18.052 -22.382 1.00 57.62 369 PHE A O 1
ATOM 3020 N N . LEU A 1 370 ? 21.106 -17.800 -23.940 1.00 60.50 370 LEU A N 1
ATOM 3021 C CA . LEU A 1 370 ? 20.353 -16.756 -24.639 1.00 60.50 370 LEU A CA 1
ATOM 3022 C C . LEU A 1 370 ? 20.491 -16.758 -26.162 1.00 60.50 370 LEU A C 1
ATOM 3024 O O . LEU A 1 370 ? 21.584 -16.816 -26.715 1.00 60.50 370 LEU A O 1
ATOM 3028 N N . ASN A 1 371 ? 19.365 -16.511 -26.834 1.00 75.75 371 ASN A N 1
ATOM 3029 C CA . ASN A 1 371 ? 19.295 -16.082 -28.238 1.00 75.75 371 ASN A CA 1
ATOM 3030 C C . ASN A 1 371 ? 19.697 -14.596 -28.424 1.00 75.75 371 ASN A C 1
ATOM 3032 O O . ASN A 1 371 ? 19.196 -13.934 -29.340 1.00 75.75 371 ASN A O 1
ATOM 3036 N N . TYR A 1 372 ? 20.519 -14.061 -27.517 1.00 82.19 372 TYR A N 1
ATOM 3037 C CA . TYR A 1 372 ? 20.956 -12.668 -27.450 1.00 82.19 372 TYR A CA 1
ATOM 3038 C C . TYR A 1 372 ? 22.456 -12.625 -27.155 1.00 82.19 372 TYR A C 1
ATOM 3040 O O . TYR A 1 372 ? 22.959 -13.375 -26.317 1.00 82.19 372 TYR A O 1
ATOM 3048 N N . SER A 1 373 ? 23.169 -11.721 -27.814 1.00 87.38 373 SER A N 1
ATOM 3049 C CA . SER A 1 373 ? 24.517 -11.326 -27.416 1.00 87.38 373 SER A CA 1
ATOM 3050 C C . SER A 1 373 ? 24.495 -10.580 -26.076 1.00 87.38 373 SER A C 1
ATOM 3052 O O . SER A 1 373 ? 23.474 -10.032 -25.662 1.00 87.38 373 SER A O 1
ATOM 3054 N N . TYR A 1 374 ? 25.643 -10.512 -25.400 1.00 87.19 374 TYR A N 1
ATOM 3055 C CA . TYR A 1 374 ? 25.753 -9.804 -24.120 1.00 87.19 374 TYR A CA 1
ATOM 3056 C C . TYR A 1 374 ? 25.301 -8.335 -24.210 1.00 87.19 374 TYR A C 1
ATOM 3058 O O . TYR A 1 374 ? 24.545 -7.860 -23.368 1.00 87.19 374 TYR A O 1
ATOM 3066 N N . ASN A 1 375 ? 25.684 -7.640 -25.283 1.00 88.12 375 ASN A N 1
ATOM 3067 C CA . ASN A 1 375 ? 25.303 -6.243 -25.502 1.00 88.12 375 ASN A CA 1
ATOM 3068 C C . ASN A 1 375 ? 23.795 -6.076 -25.724 1.00 88.12 375 ASN A C 1
ATOM 3070 O O . ASN A 1 375 ? 23.209 -5.096 -25.273 1.00 88.12 375 ASN A O 1
ATOM 3074 N N . GLU A 1 376 ? 23.157 -7.035 -26.396 1.00 90.38 376 GLU A N 1
ATOM 3075 C CA . GLU A 1 376 ? 21.708 -7.041 -26.597 1.00 90.38 376 GLU A CA 1
ATOM 3076 C C . GLU A 1 376 ? 20.950 -7.214 -25.276 1.00 90.38 376 GLU A C 1
ATOM 3078 O O . GLU A 1 376 ? 19.953 -6.528 -25.053 1.00 90.38 376 GLU A O 1
ATOM 3083 N N . LEU A 1 377 ? 21.447 -8.067 -24.375 1.00 90.00 377 LEU A N 1
ATOM 3084 C CA . LEU A 1 377 ? 20.870 -8.221 -23.038 1.00 90.00 377 LEU A CA 1
ATOM 3085 C C . LEU A 1 377 ? 21.011 -6.971 -22.206 1.00 90.00 377 LEU A C 1
ATOM 3087 O O . LEU A 1 377 ? 20.036 -6.546 -21.607 1.00 90.00 377 LEU A O 1
ATOM 3091 N N . ILE A 1 378 ? 22.218 -6.404 -22.161 1.00 91.38 378 ILE A N 1
ATOM 3092 C CA . ILE A 1 378 ? 22.487 -5.188 -21.403 1.00 91.38 378 ILE A CA 1
ATOM 3093 C C . ILE A 1 378 ? 21.585 -4.070 -21.922 1.00 91.38 378 ILE A C 1
ATOM 3095 O O . ILE A 1 378 ? 20.991 -3.352 -21.128 1.00 91.38 378 ILE A O 1
ATOM 3099 N N . PHE A 1 379 ? 21.385 -3.977 -23.238 1.00 92.12 379 PHE A N 1
ATOM 3100 C CA . PHE A 1 379 ? 20.448 -3.024 -23.818 1.00 92.12 379 PHE A CA 1
ATOM 3101 C C . PHE A 1 379 ? 19.001 -3.253 -23.350 1.00 92.12 379 PHE A C 1
ATOM 3103 O O . PHE A 1 379 ? 18.374 -2.321 -22.848 1.00 92.12 379 PHE A O 1
ATOM 3110 N N . SER A 1 380 ? 18.465 -4.473 -23.473 1.00 94.19 380 SER A N 1
ATOM 3111 C CA . SER A 1 380 ? 17.119 -4.789 -22.968 1.00 94.19 380 SER A CA 1
ATOM 3112 C C . SER A 1 380 ? 17.002 -4.583 -21.458 1.00 94.19 380 SER A C 1
ATOM 3114 O O . SER A 1 380 ? 15.960 -4.139 -20.984 1.00 94.19 380 SER A O 1
ATOM 3116 N N . TRP A 1 381 ? 18.063 -4.876 -20.710 1.00 95.75 381 TRP A N 1
ATOM 3117 C CA . TRP A 1 381 ? 18.114 -4.725 -19.266 1.00 95.75 381 TRP A CA 1
ATOM 3118 C C . TRP A 1 381 ? 18.044 -3.263 -18.849 1.00 95.75 381 TRP A C 1
ATOM 3120 O O . TRP A 1 381 ? 17.178 -2.929 -18.052 1.00 95.75 381 TRP A O 1
ATOM 3130 N N . ILE A 1 382 ? 18.863 -2.390 -19.453 1.00 94.81 382 ILE A N 1
ATOM 3131 C CA . ILE A 1 382 ? 18.798 -0.938 -19.232 1.00 94.81 382 ILE A CA 1
ATOM 3132 C C . ILE A 1 382 ? 17.357 -0.465 -19.396 1.00 94.81 382 ILE A C 1
ATOM 3134 O O . ILE A 1 382 ? 16.849 0.245 -18.537 1.00 94.81 382 ILE A O 1
ATOM 3138 N N . LEU A 1 383 ? 16.680 -0.872 -20.475 1.00 94.94 383 LEU A N 1
ATOM 3139 C CA . LEU A 1 383 ? 15.294 -0.478 -20.713 1.00 94.94 383 LEU A CA 1
ATOM 3140 C C . LEU A 1 383 ? 14.337 -1.032 -19.649 1.00 94.94 383 LEU A C 1
ATOM 3142 O O . LEU A 1 383 ? 13.512 -0.286 -19.137 1.00 94.94 383 LEU A O 1
ATOM 3146 N N . ALA A 1 384 ? 14.439 -2.317 -19.314 1.00 96.81 384 ALA A N 1
ATOM 3147 C CA . ALA A 1 384 ? 13.553 -2.950 -18.345 1.00 96.81 384 ALA A CA 1
ATOM 3148 C C . ALA A 1 384 ? 13.707 -2.330 -16.950 1.00 96.81 384 ALA A C 1
ATOM 3150 O O . ALA A 1 384 ? 12.738 -1.838 -16.384 1.00 96.81 384 ALA A O 1
ATOM 3151 N N . SER A 1 385 ? 14.929 -2.278 -16.423 1.00 95.62 385 SER A N 1
ATOM 3152 C CA . SER A 1 385 ? 15.184 -1.839 -15.053 1.00 95.62 385 SER A CA 1
ATOM 3153 C C . SER A 1 385 ? 14.950 -0.344 -14.850 1.00 95.62 385 SER A C 1
ATOM 3155 O O . SER A 1 385 ? 14.475 0.061 -13.799 1.00 95.62 385 SER A O 1
ATOM 3157 N N . THR A 1 386 ? 15.246 0.498 -15.844 1.00 93.38 386 THR A N 1
ATOM 3158 C CA . THR A 1 386 ? 15.108 1.959 -15.684 1.00 93.38 386 THR A CA 1
ATOM 3159 C C . THR A 1 386 ? 13.694 2.466 -15.931 1.00 93.38 386 THR A C 1
ATOM 3161 O O . THR A 1 386 ? 13.373 3.574 -15.500 1.00 93.38 386 THR A O 1
ATOM 3164 N N . PHE A 1 387 ? 12.860 1.672 -16.617 1.00 94.62 387 PHE A N 1
ATOM 3165 C CA . PHE A 1 387 ? 11.510 2.072 -16.993 1.00 94.62 387 PHE A CA 1
ATOM 3166 C C . PHE A 1 387 ? 10.390 1.175 -16.448 1.00 94.62 387 PHE A C 1
ATOM 3168 O O . PHE A 1 387 ? 9.257 1.356 -16.879 1.00 94.62 387 PHE A O 1
ATOM 3175 N N . HIS A 1 388 ? 10.639 0.228 -15.537 1.00 95.69 388 HIS A N 1
ATOM 3176 C CA . HIS A 1 388 ? 9.562 -0.649 -15.052 1.00 95.69 388 HIS A CA 1
ATOM 3177 C C . HIS A 1 388 ? 8.489 0.078 -14.225 1.00 95.69 388 HIS A C 1
ATOM 3179 O O . HIS A 1 388 ? 7.303 -0.184 -14.430 1.00 95.69 388 HIS A O 1
ATOM 3185 N N . ASP A 1 389 ? 8.885 1.101 -13.462 1.00 93.12 389 ASP A N 1
ATOM 3186 C CA . ASP A 1 389 ? 7.996 1.851 -12.558 1.00 93.12 389 ASP A CA 1
ATOM 3187 C C . ASP A 1 389 ? 7.546 3.231 -13.060 1.00 93.12 389 ASP A C 1
ATOM 3189 O O . ASP A 1 389 ? 6.861 3.966 -12.352 1.00 93.12 389 ASP A O 1
ATOM 3193 N N . ILE A 1 390 ? 7.857 3.624 -14.300 1.00 92.12 390 ILE A N 1
ATOM 3194 C CA . ILE A 1 390 ? 7.450 4.959 -14.801 1.00 92.12 390 ILE A CA 1
ATOM 3195 C C . ILE A 1 390 ? 5.929 5.171 -14.863 1.00 92.12 390 ILE A C 1
ATOM 3197 O O . ILE A 1 390 ? 5.461 6.302 -14.983 1.00 92.12 390 ILE A O 1
ATOM 3201 N N . GLY A 1 391 ? 5.158 4.085 -14.870 1.00 91.19 391 GLY A N 1
ATOM 3202 C CA . GLY A 1 391 ? 3.703 4.071 -14.862 1.00 91.19 391 GLY A CA 1
ATOM 3203 C C . GLY A 1 391 ? 3.102 4.219 -13.467 1.00 91.19 391 GLY A C 1
ATOM 3204 O O . GLY A 1 391 ? 1.909 4.503 -13.375 1.00 91.19 391 GLY A O 1
ATOM 3205 N N . TYR A 1 392 ? 3.907 4.087 -12.407 1.00 88.88 392 TYR A N 1
ATOM 3206 C CA . TYR A 1 392 ? 3.457 4.142 -11.014 1.00 88.88 392 TYR A CA 1
ATOM 3207 C C . TYR A 1 392 ? 2.653 5.409 -10.695 1.00 88.88 392 TYR A C 1
ATOM 3209 O O . TYR A 1 392 ? 1.585 5.318 -10.088 1.00 88.88 392 TYR A O 1
ATOM 3217 N N . PRO A 1 393 ? 3.034 6.599 -11.194 1.00 85.50 393 PRO A N 1
ATOM 3218 C CA . PRO A 1 393 ? 2.228 7.785 -10.964 1.00 85.50 393 PRO A CA 1
ATOM 3219 C C . PRO A 1 393 ? 0.844 7.800 -11.576 1.00 85.50 393 PRO A C 1
ATOM 3221 O O . PRO A 1 393 ? -0.037 8.501 -11.088 1.00 85.50 393 PRO A O 1
ATOM 3224 N N . ILE A 1 394 ? 0.681 7.106 -12.697 1.00 86.75 394 ILE A N 1
ATOM 3225 C CA . ILE A 1 394 ? -0.597 7.038 -13.394 1.00 86.75 394 ILE A CA 1
ATOM 3226 C C . ILE A 1 394 ? -1.510 6.061 -12.656 1.00 86.75 394 ILE A C 1
ATOM 3228 O O . ILE A 1 394 ? -2.696 6.350 -12.521 1.00 86.75 394 ILE A O 1
ATOM 3232 N N . GLU A 1 395 ? -0.960 4.961 -12.136 1.00 86.56 395 GLU A N 1
ATOM 3233 C CA . GLU A 1 395 ? -1.685 4.037 -11.257 1.00 86.56 395 GLU A CA 1
ATOM 3234 C C . GLU A 1 395 ? -2.186 4.748 -9.992 1.00 86.56 395 GLU A C 1
ATOM 3236 O O . GLU A 1 395 ? -3.370 4.684 -9.673 1.00 86.56 395 GLU A O 1
ATOM 3241 N N . HIS A 1 396 ? -1.318 5.522 -9.333 1.00 84.31 396 HIS A N 1
ATOM 3242 C CA . HIS A 1 396 ? -1.644 6.256 -8.103 1.00 84.31 396 HIS A CA 1
ATOM 3243 C C . HIS A 1 396 ? -2.193 7.667 -8.332 1.00 84.31 396 HIS A C 1
ATOM 3245 O O . HIS A 1 396 ? -2.241 8.495 -7.417 1.00 84.31 396 HIS A O 1
ATOM 3251 N N . TYR A 1 397 ? -2.636 7.977 -9.550 1.00 85.38 397 TYR A N 1
ATOM 3252 C CA . TYR A 1 397 ? -3.086 9.323 -9.881 1.00 85.38 397 TYR A CA 1
ATOM 3253 C C . TYR A 1 397 ? -4.270 9.779 -9.025 1.00 85.38 397 TYR A C 1
ATOM 3255 O O . TYR A 1 397 ? -4.335 10.951 -8.668 1.00 85.38 397 TYR A O 1
ATOM 3263 N N . SER A 1 398 ? -5.196 8.884 -8.668 1.00 83.06 398 SER A N 1
ATOM 3264 C CA . SER A 1 398 ? -6.333 9.235 -7.809 1.00 83.06 398 SER A CA 1
ATOM 3265 C C . SER A 1 398 ? -5.896 9.721 -6.430 1.00 83.06 398 SER A C 1
ATOM 3267 O O . SER A 1 398 ? -6.506 10.644 -5.892 1.00 83.06 398 SER A O 1
ATOM 3269 N N . ASP A 1 399 ? -4.829 9.139 -5.877 1.00 81.81 399 ASP A N 1
ATOM 3270 C CA . ASP A 1 399 ? -4.296 9.533 -4.574 1.00 81.81 399 ASP A CA 1
ATOM 3271 C C . ASP A 1 399 ? -3.638 10.912 -4.653 1.00 81.81 399 ASP A C 1
ATOM 3273 O O . ASP A 1 399 ? -3.943 11.788 -3.842 1.00 81.81 399 ASP A O 1
ATOM 3277 N N . VAL A 1 400 ? -2.812 11.134 -5.682 1.00 81.75 400 VAL A N 1
ATOM 3278 C CA . VAL A 1 400 ? -2.176 12.435 -5.943 1.00 81.75 400 VAL A CA 1
ATOM 3279 C C . VAL A 1 400 ? -3.224 13.508 -6.234 1.00 81.75 400 VAL A C 1
ATOM 3281 O O . VAL A 1 400 ? -3.149 14.609 -5.695 1.00 81.75 400 VAL A O 1
ATOM 3284 N N . ARG A 1 401 ? -4.231 13.194 -7.057 1.00 86.88 401 ARG A N 1
ATOM 3285 C CA . ARG A 1 401 ? -5.338 14.098 -7.380 1.00 86.88 401 ARG A CA 1
ATOM 3286 C C . ARG A 1 401 ? -6.078 14.511 -6.123 1.00 86.88 401 ARG A C 1
ATOM 3288 O O . ARG A 1 401 ? -6.294 15.705 -5.942 1.00 86.88 401 ARG A O 1
ATOM 3295 N N . ARG A 1 402 ? -6.464 13.547 -5.281 1.00 84.38 402 ARG A N 1
ATOM 3296 C CA . ARG A 1 402 ? -7.165 13.818 -4.022 1.00 84.38 402 ARG A CA 1
ATOM 3297 C C . ARG A 1 402 ? -6.338 14.757 -3.156 1.00 84.38 402 ARG A C 1
ATOM 3299 O O . ARG A 1 402 ? -6.820 15.819 -2.804 1.00 84.38 402 ARG A O 1
ATOM 3306 N N . LEU A 1 403 ? -5.071 14.429 -2.928 1.00 80.69 403 LEU A N 1
ATOM 3307 C CA . LEU A 1 403 ? -4.207 15.226 -2.064 1.00 80.69 403 LEU A CA 1
ATOM 3308 C C . LEU A 1 403 ? -3.998 16.654 -2.595 1.00 80.69 403 LEU A C 1
ATOM 3310 O O . LEU A 1 403 ? -4.066 17.613 -1.832 1.00 80.69 403 LEU A O 1
ATOM 3314 N N . ILE A 1 404 ? -3.791 16.826 -3.904 1.00 83.44 404 ILE A N 1
ATOM 3315 C CA . ILE A 1 404 ? -3.698 18.163 -4.506 1.00 83.44 404 ILE A CA 1
ATOM 3316 C C . ILE A 1 404 ? -5.037 18.906 -4.390 1.00 83.44 404 ILE A C 1
ATOM 3318 O O . ILE A 1 404 ? -5.046 20.098 -4.094 1.00 83.44 404 ILE A O 1
ATOM 3322 N N . THR A 1 405 ? -6.158 18.225 -4.630 1.00 85.75 405 THR A N 1
ATOM 3323 C CA . THR A 1 405 ? -7.504 18.807 -4.507 1.00 85.75 405 THR A CA 1
ATOM 3324 C C . THR A 1 405 ? -7.729 19.321 -3.091 1.00 85.75 405 THR A C 1
ATOM 3326 O O . THR A 1 405 ? -8.075 20.491 -2.940 1.00 85.75 405 THR A O 1
ATOM 3329 N N . ASP A 1 406 ? -7.431 18.495 -2.087 1.00 83.25 406 ASP A N 1
ATOM 3330 C CA . ASP A 1 406 ? -7.527 18.833 -0.667 1.00 83.25 406 ASP A CA 1
ATOM 3331 C C . ASP A 1 406 ? -6.646 20.054 -0.344 1.00 83.25 406 ASP A C 1
ATOM 3333 O O . ASP A 1 406 ? -7.127 21.035 0.214 1.00 83.25 406 ASP A O 1
ATOM 3337 N N . LEU A 1 407 ? -5.393 20.081 -0.819 1.00 82.56 407 LEU A N 1
ATOM 3338 C CA . LEU A 1 407 ? -4.482 21.214 -0.619 1.00 82.56 407 LEU A CA 1
ATOM 3339 C C . LEU A 1 407 ? -5.032 22.536 -1.187 1.00 82.56 407 LEU A C 1
ATOM 3341 O O . LEU A 1 407 ? -4.946 23.581 -0.546 1.00 82.56 407 LEU A O 1
ATOM 3345 N N . TYR A 1 408 ? -5.567 22.534 -2.412 1.00 84.44 408 TYR A N 1
ATOM 3346 C CA . TYR A 1 408 ? -6.139 23.752 -3.001 1.00 84.44 408 TYR A CA 1
ATOM 3347 C C . TYR A 1 408 ? -7.442 24.165 -2.309 1.00 84.44 408 TYR A C 1
ATOM 3349 O O . TYR A 1 408 ? -7.704 25.366 -2.182 1.00 84.44 408 TYR A O 1
ATOM 3357 N N . ASP A 1 409 ? -8.237 23.198 -1.854 1.00 78.81 409 ASP A N 1
ATOM 3358 C CA . ASP A 1 409 ? -9.442 23.444 -1.065 1.00 78.81 409 ASP A CA 1
ATOM 3359 C C . ASP A 1 409 ? -9.102 24.137 0.263 1.00 78.81 409 ASP A C 1
ATOM 3361 O O . ASP A 1 409 ? -9.692 25.171 0.586 1.00 78.81 409 ASP A O 1
ATOM 3365 N N . GLU A 1 410 ? -8.051 23.676 0.953 1.00 73.69 410 GLU A N 1
ATOM 3366 C CA . GLU A 1 410 ? -7.531 24.273 2.193 1.00 73.69 410 GLU A CA 1
ATOM 3367 C C . GLU A 1 410 ? -7.131 25.750 2.025 1.00 73.69 410 GLU A C 1
ATOM 3369 O O . GLU A 1 410 ? -7.339 26.572 2.922 1.00 73.69 410 GLU A O 1
ATOM 3374 N N . PHE A 1 411 ? -6.607 26.133 0.857 1.00 87.00 411 PHE A N 1
ATOM 3375 C CA . PHE A 1 411 ? -6.282 27.531 0.545 1.00 87.00 411 PHE A CA 1
ATOM 3376 C C . PHE A 1 411 ? -7.485 28.363 0.061 1.00 87.00 411 PHE A C 1
ATOM 3378 O O . PHE A 1 411 ? -7.320 29.527 -0.316 1.00 87.00 411 PHE A O 1
ATOM 3385 N N . GLY A 1 412 ? -8.698 27.801 0.055 1.00 87.75 412 GLY A N 1
ATOM 3386 C CA . GLY A 1 412 ? -9.912 28.455 -0.436 1.00 87.75 412 GLY A CA 1
ATOM 3387 C C . GLY A 1 412 ? -9.949 28.618 -1.959 1.00 87.75 412 GLY A C 1
ATOM 3388 O O . GLY A 1 412 ? -10.682 29.463 -2.481 1.00 87.75 412 GLY A O 1
ATOM 3389 N N . LEU A 1 413 ? -9.156 27.829 -2.690 1.00 90.12 413 LEU A N 1
ATOM 3390 C CA . LEU A 1 413 ? -9.047 27.856 -4.150 1.00 90.12 413 LEU A CA 1
ATOM 3391 C C . LEU A 1 413 ? -10.001 26.835 -4.794 1.00 90.12 413 LEU A C 1
ATOM 3393 O O . LEU A 1 413 ? -9.624 26.093 -5.701 1.00 90.12 413 LEU A O 1
ATOM 3397 N N . TYR A 1 414 ? -11.265 26.848 -4.363 1.00 88.00 414 TYR A N 1
ATOM 3398 C CA . TYR A 1 414 ? -12.318 25.885 -4.723 1.00 88.00 414 TYR A CA 1
ATOM 3399 C C . TYR A 1 414 ? -12.467 25.633 -6.228 1.00 88.00 414 TYR A C 1
ATOM 3401 O O . TYR A 1 414 ? -12.674 24.502 -6.661 1.00 88.00 414 TYR A O 1
ATOM 3409 N N . THR A 1 415 ? -12.363 26.681 -7.051 1.00 91.81 415 THR A N 1
ATOM 3410 C CA . THR A 1 415 ? -12.456 26.535 -8.510 1.00 91.81 415 THR A CA 1
ATOM 3411 C C . THR A 1 415 ? -11.317 25.670 -9.044 1.00 91.81 415 THR A C 1
ATOM 3413 O O . THR A 1 415 ? -11.557 24.811 -9.881 1.00 91.81 415 THR A O 1
ATOM 3416 N N . ILE A 1 416 ? -10.094 25.853 -8.538 1.00 88.19 416 ILE A N 1
ATOM 3417 C CA . ILE A 1 416 ? -8.925 25.070 -8.957 1.00 88.19 416 ILE A CA 1
ATOM 3418 C C . ILE A 1 416 ? -9.057 23.631 -8.461 1.00 88.19 416 ILE A C 1
ATOM 3420 O O . ILE A 1 416 ? -8.888 22.711 -9.257 1.00 88.19 416 ILE A O 1
ATOM 3424 N N . ALA A 1 417 ? -9.419 23.440 -7.189 1.00 83.94 417 ALA A N 1
ATOM 3425 C CA . ALA A 1 417 ? -9.664 22.118 -6.615 1.00 83.94 417 ALA A CA 1
ATOM 3426 C C . ALA A 1 417 ? -10.689 21.335 -7.453 1.00 83.94 417 ALA A C 1
ATOM 3428 O O . ALA A 1 417 ? -10.425 20.215 -7.879 1.00 83.94 417 ALA A O 1
ATOM 3429 N N . LYS A 1 418 ? -11.812 21.970 -7.811 1.00 84.81 418 LYS A N 1
ATOM 3430 C CA . LYS A 1 418 ? -12.845 21.363 -8.657 1.00 84.81 418 LYS A CA 1
ATOM 3431 C C . LYS A 1 418 ? -12.353 21.025 -10.067 1.00 84.81 418 LYS A C 1
ATOM 3433 O O . LYS A 1 418 ? -12.707 19.974 -10.589 1.00 84.81 418 LYS A O 1
ATOM 3438 N N . GLU A 1 419 ? -11.567 21.893 -10.704 1.00 89.62 419 GLU A N 1
ATOM 3439 C CA . GLU A 1 419 ? -10.998 21.597 -12.028 1.00 89.62 419 GLU A CA 1
ATOM 3440 C C . GLU A 1 419 ? -10.044 20.395 -11.975 1.00 89.62 419 GLU A C 1
ATOM 3442 O O . GLU A 1 419 ? -10.093 19.542 -12.858 1.00 89.62 419 GLU A O 1
ATOM 3447 N N . ILE A 1 420 ? -9.233 20.280 -10.920 1.00 85.19 420 ILE A N 1
ATOM 3448 C CA . ILE A 1 420 ? -8.344 19.131 -10.697 1.00 85.19 420 ILE A CA 1
ATOM 3449 C C . ILE A 1 420 ? -9.161 17.861 -10.436 1.00 85.19 420 ILE A C 1
ATOM 3451 O O . ILE A 1 420 ? -8.881 16.821 -11.030 1.00 85.19 420 ILE A O 1
ATOM 3455 N N . ASP A 1 421 ? -10.216 17.955 -9.627 1.00 82.94 421 ASP A N 1
ATOM 3456 C CA . ASP A 1 421 ? -11.114 16.839 -9.330 1.00 82.94 421 ASP A CA 1
ATOM 3457 C C . ASP A 1 421 ? -11.919 16.369 -10.561 1.00 82.94 421 ASP A C 1
ATOM 3459 O O . ASP A 1 421 ? -12.309 15.208 -10.684 1.00 82.94 421 ASP A O 1
ATOM 3463 N N . ASN A 1 422 ? -12.115 17.233 -11.553 1.00 85.31 422 ASN A N 1
ATOM 3464 C CA . ASN A 1 422 ? -12.743 16.834 -12.812 1.00 85.31 422 ASN A CA 1
ATOM 3465 C C . ASN A 1 422 ? -11.795 16.051 -13.735 1.00 85.31 422 ASN A C 1
ATOM 3467 O O . ASN A 1 422 ? -12.263 15.375 -14.658 1.00 85.31 422 ASN A O 1
ATOM 3471 N N . VAL A 1 423 ? -10.477 16.095 -13.504 1.00 83.00 423 VAL A N 1
ATOM 3472 C CA . VAL A 1 423 ? -9.520 15.300 -14.278 1.00 83.00 423 VAL A CA 1
ATOM 3473 C C . VAL A 1 423 ? -9.607 13.850 -13.812 1.00 83.00 423 VAL A C 1
ATOM 3475 O O . VAL A 1 423 ? -9.159 13.479 -12.730 1.00 83.00 423 VAL A O 1
ATOM 3478 N N . ASN A 1 424 ? -10.229 13.003 -14.626 1.00 78.12 424 ASN A N 1
ATOM 3479 C CA . ASN A 1 424 ? -10.370 11.584 -14.333 1.00 78.12 424 ASN A CA 1
ATOM 3480 C C . ASN A 1 424 ? -9.492 10.770 -15.286 1.00 78.12 424 ASN A C 1
ATOM 3482 O O . ASN A 1 424 ? -9.753 10.744 -16.491 1.00 78.12 424 ASN A O 1
ATOM 3486 N N . ILE A 1 425 ? -8.475 10.089 -14.750 1.00 75.88 425 ILE A N 1
ATOM 3487 C CA . ILE A 1 425 ? -7.781 9.038 -15.495 1.00 75.88 425 ILE A CA 1
ATOM 3488 C C . ILE A 1 425 ? -8.720 7.841 -15.539 1.00 75.88 425 ILE A C 1
ATOM 3490 O O . ILE A 1 425 ? -8.987 7.189 -14.535 1.00 75.88 425 ILE A O 1
ATOM 3494 N N . ASN A 1 426 ? -9.273 7.587 -16.716 1.00 77.50 426 ASN A N 1
ATOM 3495 C CA . ASN A 1 426 ? -10.270 6.547 -16.916 1.00 77.50 426 ASN A CA 1
ATOM 3496 C C . ASN A 1 426 ? -9.854 5.634 -18.080 1.00 77.50 426 ASN A C 1
ATOM 3498 O O . ASN A 1 426 ? -8.750 5.723 -18.622 1.00 77.50 426 ASN A O 1
ATOM 3502 N N . LYS A 1 427 ? -10.746 4.728 -18.496 1.00 74.50 427 LYS A N 1
ATOM 3503 C CA . LYS A 1 427 ? -10.485 3.806 -19.616 1.00 74.50 427 LYS A CA 1
ATOM 3504 C C . LYS A 1 427 ? -10.123 4.519 -20.927 1.00 74.50 427 LYS A C 1
ATOM 3506 O O . LYS A 1 427 ? -9.423 3.933 -21.747 1.00 74.50 427 LYS A O 1
ATOM 3511 N N . GLN A 1 428 ? -10.559 5.760 -21.129 1.00 80.31 428 GLN A N 1
ATOM 3512 C CA . GLN A 1 428 ? -10.161 6.582 -22.271 1.00 80.31 428 GLN A CA 1
ATOM 3513 C C . GLN A 1 428 ? -8.660 6.894 -22.238 1.00 80.31 428 GLN A C 1
ATOM 3515 O O . GLN A 1 428 ? -8.009 6.816 -23.272 1.00 80.31 428 GLN A O 1
ATOM 3520 N N . THR A 1 429 ? -8.075 7.139 -21.063 1.00 77.62 429 THR A N 1
ATOM 3521 C CA . THR A 1 429 ? -6.625 7.344 -20.925 1.00 77.62 429 THR A CA 1
ATOM 3522 C C . THR A 1 429 ? -5.839 6.098 -21.348 1.00 77.62 429 THR A C 1
ATOM 3524 O O . THR A 1 429 ? -4.834 6.216 -22.045 1.00 77.62 429 THR A O 1
ATOM 3527 N N . LEU A 1 430 ? -6.320 4.886 -21.029 1.00 73.94 430 LEU A N 1
ATOM 3528 C CA . LEU A 1 430 ? -5.725 3.649 -21.566 1.00 73.94 430 LEU A CA 1
ATOM 3529 C C . LEU A 1 430 ? -5.869 3.556 -23.086 1.00 73.94 430 LEU A C 1
ATOM 3531 O O . LEU A 1 430 ? -4.925 3.166 -23.768 1.00 73.94 430 LEU A O 1
ATOM 3535 N N . GLN A 1 431 ? -7.021 3.940 -23.640 1.00 81.19 431 GLN A N 1
ATOM 3536 C CA . GLN A 1 431 ? -7.207 3.976 -25.094 1.00 81.19 431 GLN A CA 1
ATOM 3537 C C . GLN A 1 431 ? -6.226 4.950 -25.762 1.00 81.19 431 GLN A C 1
ATOM 3539 O O . GLN A 1 431 ? -5.639 4.618 -26.790 1.00 81.19 431 GLN A O 1
ATOM 3544 N N . GLU A 1 432 ? -5.983 6.112 -25.157 1.00 85.00 432 GLU A N 1
ATOM 3545 C CA . GLU A 1 432 ? -4.991 7.082 -25.624 1.00 85.00 432 GLU A CA 1
ATOM 3546 C C . GLU A 1 432 ? -3.558 6.548 -25.508 1.00 85.00 432 GLU A C 1
ATOM 3548 O O . GLU A 1 432 ? -2.730 6.791 -26.393 1.00 85.00 432 GLU A O 1
ATOM 3553 N N . LEU A 1 433 ? -3.247 5.790 -24.453 1.00 81.56 433 LEU A N 1
ATOM 3554 C CA . LEU A 1 433 ? -1.966 5.096 -24.323 1.00 81.56 433 LEU A CA 1
ATOM 3555 C C . LEU A 1 433 ? -1.796 4.027 -25.405 1.00 81.56 433 LEU A C 1
ATOM 3557 O O . LEU A 1 433 ? -0.709 3.924 -25.970 1.00 81.56 433 LEU A O 1
ATOM 3561 N N . TYR A 1 434 ? -2.856 3.294 -25.753 1.00 84.94 434 TYR A N 1
ATOM 3562 C CA . TYR A 1 434 ? -2.801 2.244 -26.768 1.00 84.94 434 TYR A CA 1
ATOM 3563 C C . TYR A 1 434 ? -2.667 2.741 -28.200 1.00 84.94 434 TYR A C 1
ATOM 3565 O O . TYR A 1 434 ? -2.229 1.971 -29.055 1.00 84.94 434 TYR A O 1
ATOM 3573 N N . VAL A 1 435 ? -3.017 3.991 -28.489 1.00 82.50 435 VAL A N 1
ATOM 3574 C CA . VAL A 1 435 ? -2.950 4.522 -29.851 1.00 82.50 435 VAL A CA 1
ATOM 3575 C C . VAL A 1 435 ? -1.674 5.339 -30.056 1.00 82.50 435 VAL A C 1
ATOM 3577 O O . VAL A 1 435 ? -1.385 6.306 -29.345 1.00 82.50 435 VAL A O 1
ATOM 3580 N N . ILE A 1 436 ? -0.915 4.956 -31.085 1.00 78.81 436 ILE A N 1
ATOM 3581 C CA . ILE A 1 436 ? 0.197 5.732 -31.634 1.00 78.81 436 ILE A CA 1
ATOM 3582 C C . ILE A 1 436 ? -0.164 6.157 -33.053 1.00 78.81 436 ILE A C 1
ATOM 3584 O O . ILE A 1 436 ? -0.534 5.328 -33.888 1.00 78.81 436 ILE A O 1
ATOM 3588 N N . HIS A 1 437 ? -0.001 7.445 -33.329 1.00 76.19 437 HIS A N 1
ATOM 3589 C CA . HIS A 1 437 ? -0.126 8.021 -34.660 1.00 76.19 437 HIS A CA 1
ATOM 3590 C C . HIS A 1 437 ? 1.280 8.171 -35.246 1.00 76.19 437 HIS A C 1
ATOM 3592 O O . HIS A 1 437 ? 2.045 9.020 -34.794 1.00 76.19 437 HIS A O 1
ATOM 3598 N N . LEU A 1 438 ? 1.649 7.314 -36.204 1.00 73.81 438 LEU A N 1
ATOM 3599 C CA . LEU A 1 438 ? 2.932 7.410 -36.903 1.00 73.81 438 LEU A CA 1
ATOM 3600 C C . LEU A 1 438 ? 2.720 7.940 -38.319 1.00 73.81 438 LEU A C 1
ATOM 3602 O O . LEU A 1 438 ? 1.982 7.347 -39.105 1.00 73.81 438 LEU A O 1
ATOM 3606 N N . THR A 1 439 ? 3.423 9.010 -38.675 1.00 68.19 439 THR A N 1
ATOM 3607 C CA . THR A 1 439 ? 3.474 9.501 -40.056 1.00 68.19 439 THR A CA 1
ATOM 3608 C C . THR A 1 439 ? 4.478 8.670 -40.847 1.00 68.19 439 THR A C 1
ATOM 3610 O O . THR A 1 439 ? 5.677 8.704 -40.564 1.00 68.19 439 THR A O 1
ATOM 3613 N N . ILE A 1 440 ? 4.011 7.913 -41.840 1.00 57.56 440 ILE A N 1
ATOM 3614 C CA . ILE A 1 440 ? 4.881 7.145 -42.736 1.00 57.56 440 ILE A CA 1
ATOM 3615 C C . ILE A 1 440 ? 5.139 8.004 -43.967 1.00 57.56 440 ILE A C 1
ATOM 3617 O O . ILE A 1 440 ? 4.205 8.423 -44.641 1.00 57.56 440 ILE A O 1
ATOM 3621 N N . ASN A 1 441 ? 6.414 8.242 -44.282 1.00 54.09 441 ASN A N 1
ATOM 3622 C CA . ASN A 1 441 ? 6.850 9.077 -45.402 1.00 54.09 441 ASN A CA 1
ATOM 3623 C C . ASN A 1 441 ? 6.368 10.537 -45.324 1.00 54.09 441 ASN A C 1
ATOM 3625 O O . ASN A 1 441 ? 5.286 10.895 -45.792 1.00 54.09 441 ASN A O 1
ATOM 3629 N N . ALA A 1 442 ? 7.268 11.430 -44.897 1.00 53.94 442 ALA A N 1
ATOM 3630 C CA . ALA A 1 442 ? 7.067 12.883 -44.951 1.00 53.94 442 ALA A CA 1
ATOM 3631 C C . ALA A 1 442 ? 6.672 13.415 -46.351 1.00 53.94 442 ALA A C 1
ATOM 3633 O O . ALA A 1 442 ? 6.154 14.520 -46.460 1.00 53.94 442 ALA A O 1
ATOM 3634 N N . LYS A 1 443 ? 6.899 12.634 -47.420 1.00 52.84 443 LYS A N 1
ATOM 3635 C CA . LYS A 1 443 ? 6.528 12.978 -48.802 1.00 52.84 443 LYS A CA 1
ATOM 3636 C C . LYS A 1 443 ? 5.063 12.718 -49.171 1.00 52.84 443 LYS A C 1
ATOM 3638 O O . LYS A 1 443 ? 4.591 13.357 -50.102 1.00 52.84 443 LYS A O 1
ATOM 3643 N N . PHE A 1 444 ? 4.368 11.799 -48.496 1.00 58.38 444 PHE A N 1
ATOM 3644 C CA . PHE A 1 444 ? 3.003 11.389 -48.871 1.00 58.38 444 PHE A CA 1
ATOM 3645 C C . PHE A 1 444 ? 1.963 11.636 -47.773 1.00 58.38 444 PHE A C 1
ATOM 3647 O O . PHE A 1 444 ? 0.773 11.628 -48.066 1.00 58.38 444 PHE A O 1
ATOM 3654 N N . GLY A 1 445 ? 2.393 11.913 -46.535 1.00 66.31 445 GLY A N 1
ATOM 3655 C CA . GLY A 1 445 ? 1.494 12.328 -45.454 1.00 66.31 445 GLY A CA 1
ATOM 3656 C C . GLY A 1 445 ? 0.531 11.239 -44.973 1.00 66.31 445 GLY A C 1
ATOM 3657 O O . GLY A 1 445 ? -0.456 11.562 -44.319 1.00 66.31 445 GLY A O 1
ATOM 3658 N N . GLU A 1 446 ? 0.791 9.965 -45.279 1.00 74.94 446 GLU A N 1
ATOM 3659 C CA . GLU A 1 446 ? -0.049 8.868 -44.802 1.00 74.94 446 GLU A CA 1
ATOM 3660 C C . GLU A 1 446 ? 0.197 8.621 -43.309 1.00 74.94 446 GLU A C 1
ATOM 3662 O O . GLU A 1 446 ? 1.297 8.276 -42.864 1.00 74.94 446 GLU A O 1
ATOM 3667 N N . GLU A 1 447 ? -0.853 8.805 -42.516 1.00 78.19 447 GLU A N 1
ATOM 3668 C CA . GLU A 1 447 ? -0.846 8.544 -41.085 1.00 78.19 447 GLU A CA 1
ATOM 3669 C C . GLU A 1 447 ? -1.270 7.094 -40.827 1.00 78.19 447 GLU A C 1
ATOM 3671 O O . GLU A 1 447 ? -2.397 6.693 -41.131 1.00 78.19 447 GLU A O 1
ATOM 3676 N N . LYS A 1 448 ? -0.379 6.290 -40.241 1.00 81.25 448 LYS A N 1
ATOM 3677 C CA . LYS A 1 448 ? -0.711 4.938 -39.796 1.00 81.25 448 LYS A CA 1
ATOM 3678 C C . LYS A 1 448 ? -0.950 4.931 -38.298 1.00 81.25 448 LYS A C 1
ATOM 3680 O O . LYS A 1 448 ? -0.092 5.315 -37.502 1.00 81.25 448 LYS A O 1
ATOM 3685 N N . ARG A 1 449 ? -2.113 4.412 -37.915 1.00 85.56 449 ARG A N 1
ATOM 3686 C CA . ARG A 1 449 ? -2.451 4.151 -36.517 1.00 85.56 449 ARG A CA 1
ATOM 3687 C C . ARG A 1 449 ? -1.913 2.791 -36.108 1.00 85.56 449 ARG A C 1
ATOM 3689 O O . ARG A 1 449 ? -2.208 1.780 -36.745 1.00 85.56 449 ARG A O 1
ATOM 3696 N N . ILE A 1 450 ? -1.128 2.776 -35.042 1.00 88.00 450 ILE A N 1
ATOM 3697 C CA . ILE A 1 450 ? -0.598 1.562 -34.434 1.00 88.00 450 ILE A CA 1
ATOM 3698 C C . ILE A 1 450 ? -1.271 1.372 -33.085 1.00 88.00 450 ILE A C 1
ATOM 3700 O O . ILE A 1 450 ? -1.320 2.293 -32.273 1.00 88.00 450 ILE A O 1
ATOM 3704 N N . ASN A 1 451 ? -1.781 0.163 -32.863 1.00 91.75 451 ASN A N 1
ATOM 3705 C CA . ASN A 1 451 ? -2.388 -0.230 -31.603 1.00 91.75 451 ASN A CA 1
ATOM 3706 C C . ASN A 1 451 ? -1.364 -1.006 -30.757 1.00 91.75 451 ASN A C 1
ATOM 3708 O O . ASN A 1 451 ? -1.051 -2.158 -31.064 1.00 91.75 451 ASN A O 1
ATOM 3712 N N . ILE A 1 452 ? -0.847 -0.378 -29.696 1.00 93.06 452 ILE A N 1
ATOM 3713 C CA . ILE A 1 452 ? 0.122 -0.979 -28.767 1.00 93.06 452 ILE A CA 1
ATOM 3714 C C . ILE A 1 452 ? -0.454 -2.232 -28.115 1.00 93.06 452 ILE A C 1
ATOM 3716 O O . ILE A 1 452 ? 0.272 -3.206 -27.943 1.00 93.06 452 ILE A O 1
ATOM 3720 N N . ARG A 1 453 ? -1.758 -2.263 -27.819 1.00 94.12 453 ARG A N 1
ATOM 3721 C CA . ARG A 1 453 ? -2.407 -3.436 -27.225 1.00 94.12 453 ARG A CA 1
ATOM 3722 C C . ARG A 1 453 ? -2.222 -4.681 -28.090 1.00 94.12 453 ARG A C 1
ATOM 3724 O O . ARG A 1 453 ? -1.904 -5.743 -27.573 1.00 94.12 453 ARG A O 1
ATOM 3731 N N . VAL A 1 454 ? -2.347 -4.539 -29.413 1.00 94.50 454 VAL A N 1
ATOM 3732 C CA . VAL A 1 454 ? -2.120 -5.639 -30.369 1.00 94.50 454 VAL A CA 1
ATOM 3733 C C . VAL A 1 454 ? -0.652 -6.072 -30.373 1.00 94.50 454 VAL A C 1
ATOM 3735 O O . VAL A 1 454 ? -0.362 -7.263 -30.464 1.00 94.50 454 VAL A O 1
ATOM 3738 N N . ILE A 1 455 ? 0.284 -5.124 -30.244 1.00 94.50 455 ILE A N 1
ATOM 3739 C CA . ILE A 1 455 ? 1.714 -5.435 -30.116 1.00 94.50 455 ILE A CA 1
ATOM 3740 C C . ILE A 1 455 ? 1.958 -6.251 -28.844 1.00 94.50 455 ILE A C 1
ATOM 3742 O O . ILE A 1 455 ? 2.556 -7.320 -28.932 1.00 94.50 455 ILE A O 1
ATOM 3746 N N . LEU A 1 456 ? 1.467 -5.785 -27.692 1.00 95.62 456 LEU A N 1
ATOM 3747 C CA . LEU A 1 456 ? 1.623 -6.471 -26.408 1.00 95.62 456 LEU A CA 1
ATOM 3748 C C . LEU A 1 456 ? 1.004 -7.868 -26.439 1.00 95.62 456 LEU A C 1
ATOM 3750 O O . LEU A 1 456 ? 1.664 -8.822 -26.044 1.00 95.62 456 LEU A O 1
ATOM 3754 N N . LEU A 1 457 ? -0.208 -8.008 -26.984 1.00 96.12 457 LEU A N 1
ATOM 3755 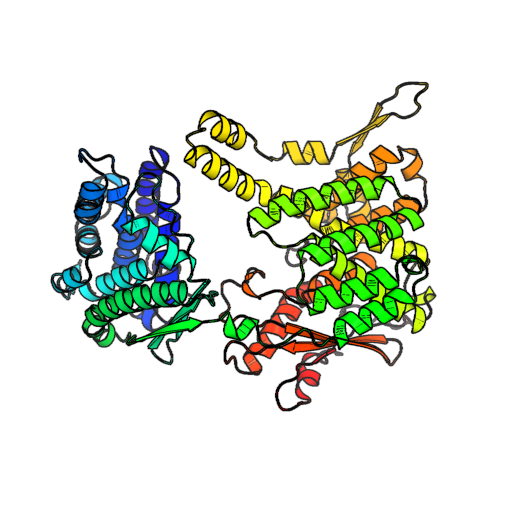C CA . LEU A 1 457 ? -0.889 -9.295 -27.119 1.00 96.12 457 LEU A CA 1
ATOM 3756 C C . LEU A 1 457 ? -0.046 -10.292 -27.923 1.00 96.12 457 LEU A C 1
ATOM 3758 O O . LEU A 1 457 ? 0.211 -11.404 -27.465 1.00 96.12 457 LEU A O 1
ATOM 3762 N N . ASN A 1 458 ? 0.460 -9.868 -29.085 1.00 95.62 458 ASN A N 1
ATOM 3763 C CA . ASN A 1 458 ? 1.333 -10.699 -29.911 1.00 95.62 458 ASN A CA 1
ATOM 3764 C C . ASN A 1 458 ? 2.636 -11.059 -29.187 1.00 95.62 458 ASN A C 1
ATOM 3766 O O . ASN A 1 458 ? 3.124 -12.179 -29.324 1.00 95.62 458 ASN A O 1
ATOM 3770 N N . GLN A 1 459 ? 3.217 -10.133 -28.421 1.00 94.56 459 GLN A N 1
ATOM 3771 C CA . GLN A 1 459 ? 4.433 -10.419 -27.663 1.00 94.56 459 GLN A CA 1
ATOM 3772 C C . GLN A 1 459 ? 4.184 -11.392 -26.513 1.00 94.56 459 GLN A C 1
ATOM 3774 O O . GLN A 1 459 ? 4.990 -12.296 -26.328 1.00 94.56 459 GLN A O 1
ATOM 3779 N N . ILE A 1 460 ? 3.065 -11.277 -25.797 1.00 94.31 460 ILE A N 1
ATOM 3780 C CA . ILE A 1 460 ? 2.673 -12.244 -24.767 1.00 94.31 460 ILE A CA 1
ATOM 3781 C C . ILE A 1 460 ? 2.528 -13.635 -25.394 1.00 94.31 460 ILE A C 1
ATOM 3783 O O . ILE A 1 460 ? 3.147 -14.584 -24.921 1.00 94.31 460 ILE A O 1
ATOM 3787 N N . MET A 1 461 ? 1.782 -13.752 -26.497 1.00 94.38 461 MET A N 1
ATOM 3788 C CA . MET A 1 461 ? 1.604 -15.029 -27.199 1.00 94.38 461 MET A CA 1
ATOM 3789 C C . MET A 1 461 ? 2.947 -15.640 -27.620 1.00 94.38 461 MET A C 1
ATOM 3791 O O . MET A 1 461 ? 3.208 -16.812 -27.358 1.00 94.38 461 MET A O 1
ATOM 3795 N N . ASN A 1 462 ? 3.822 -14.838 -28.231 1.00 92.00 462 ASN A N 1
ATOM 3796 C CA . ASN A 1 462 ? 5.096 -15.317 -28.764 1.00 92.00 462 ASN A CA 1
ATOM 3797 C C . ASN A 1 462 ? 6.118 -15.661 -27.672 1.00 92.00 462 ASN A C 1
ATOM 3799 O O . ASN A 1 462 ? 6.814 -16.664 -27.793 1.00 92.00 462 ASN A O 1
ATOM 3803 N N . GLN A 1 463 ? 6.241 -14.830 -26.634 1.00 89.69 463 GLN A N 1
ATOM 3804 C CA . GLN A 1 463 ? 7.250 -15.006 -25.583 1.00 89.69 463 GLN A CA 1
ATOM 3805 C C . GLN A 1 463 ? 6.835 -16.068 -24.562 1.00 89.69 463 GLN A C 1
ATOM 3807 O O . GLN A 1 463 ? 7.685 -16.799 -24.063 1.00 89.69 463 GLN A O 1
ATOM 3812 N N . LEU A 1 464 ? 5.535 -16.177 -24.265 1.00 88.81 464 LEU A N 1
ATOM 3813 C CA . LEU A 1 464 ? 5.024 -17.158 -23.305 1.00 88.81 464 LEU A CA 1
ATOM 3814 C C . LEU A 1 464 ? 4.603 -18.480 -23.956 1.00 88.81 464 LEU A C 1
ATOM 3816 O O . LEU A 1 464 ? 4.375 -19.456 -23.247 1.00 88.81 464 LEU A O 1
ATOM 3820 N N . GLY A 1 465 ? 4.460 -18.521 -25.284 1.00 90.56 465 GLY A N 1
ATOM 3821 C CA . GLY A 1 465 ? 3.940 -19.693 -25.991 1.00 90.56 465 GLY A CA 1
ATOM 3822 C C . GLY A 1 465 ? 2.472 -19.991 -25.667 1.00 90.56 465 GLY A C 1
ATOM 3823 O O . GLY A 1 465 ? 2.065 -21.150 -25.694 1.00 90.56 465 GLY A O 1
ATOM 3824 N N . VAL A 1 466 ? 1.686 -18.962 -25.336 1.00 91.25 466 VAL A N 1
ATOM 3825 C CA . VAL A 1 466 ? 0.265 -19.087 -24.974 1.00 91.25 466 VAL A CA 1
ATOM 3826 C C . VAL A 1 466 ? -0.648 -18.701 -26.137 1.00 91.25 466 VAL A C 1
ATOM 3828 O O . VAL A 1 466 ? -0.268 -17.933 -27.023 1.00 91.25 466 VAL A O 1
ATOM 3831 N N . ASP A 1 467 ? -1.879 -19.216 -26.134 1.00 94.56 467 ASP A N 1
ATOM 3832 C CA . ASP A 1 467 ? -2.883 -18.803 -27.113 1.00 94.56 467 ASP A CA 1
ATOM 3833 C C . ASP A 1 467 ? -3.421 -17.383 -26.842 1.00 94.56 467 ASP A C 1
ATOM 3835 O O . ASP A 1 467 ? -3.197 -16.775 -25.791 1.00 94.56 467 ASP A O 1
ATOM 3839 N N . ILE A 1 468 ? -4.173 -16.855 -27.810 1.00 95.56 468 ILE A N 1
ATOM 3840 C CA . ILE A 1 468 ? -4.746 -15.508 -27.733 1.00 95.56 468 ILE A CA 1
ATOM 3841 C C . ILE A 1 468 ? -5.697 -15.321 -26.543 1.00 95.56 468 ILE A C 1
ATOM 3843 O O . ILE A 1 468 ? -5.776 -14.223 -26.007 1.00 95.56 468 ILE A O 1
ATOM 3847 N N . ARG A 1 469 ? -6.409 -16.369 -26.099 1.00 94.12 469 ARG A N 1
ATOM 3848 C CA . ARG A 1 469 ? -7.370 -16.257 -24.989 1.00 94.12 469 ARG A CA 1
ATOM 3849 C C . ARG A 1 469 ? -6.641 -16.039 -23.671 1.00 94.12 469 ARG A C 1
ATOM 3851 O O . ARG A 1 469 ? -7.058 -15.198 -22.883 1.00 94.12 469 ARG A O 1
ATOM 3858 N N . HIS A 1 470 ? -5.547 -16.763 -23.451 1.00 92.88 470 HIS A N 1
ATOM 3859 C CA . HIS A 1 470 ? -4.706 -16.583 -22.270 1.00 92.88 470 HIS A CA 1
ATOM 3860 C C . HIS A 1 470 ? -3.985 -15.232 -22.301 1.00 92.88 470 HIS A C 1
ATOM 3862 O O . HIS A 1 470 ? -3.933 -14.550 -21.282 1.00 92.88 470 HIS A O 1
ATOM 3868 N N . ALA A 1 471 ? -3.489 -14.807 -23.468 1.00 94.62 471 ALA A N 1
ATOM 3869 C CA . ALA A 1 471 ? -2.861 -13.497 -23.613 1.00 94.62 471 ALA A CA 1
ATOM 3870 C C . ALA A 1 471 ? -3.841 -12.335 -23.351 1.00 94.62 471 ALA A C 1
ATOM 3872 O O . ALA A 1 471 ? -3.490 -11.378 -22.661 1.00 94.62 471 ALA A O 1
ATOM 3873 N N . GLU A 1 472 ? -5.080 -12.441 -23.842 1.00 94.50 472 GLU A N 1
ATOM 3874 C CA . GLU A 1 472 ? -6.163 -11.495 -23.542 1.00 94.50 472 GLU A CA 1
ATOM 3875 C C . GLU A 1 472 ? -6.502 -11.486 -22.050 1.00 94.50 472 GLU A C 1
ATOM 3877 O O . GLU A 1 472 ? -6.643 -10.417 -21.467 1.00 94.50 472 GLU A O 1
ATOM 3882 N N . LEU A 1 473 ? -6.579 -12.655 -21.405 1.00 92.62 473 LEU A N 1
ATOM 3883 C CA . LEU A 1 473 ? -6.850 -12.744 -19.970 1.00 92.62 473 LEU A CA 1
ATOM 3884 C C . LEU A 1 473 ? -5.774 -12.031 -19.137 1.00 92.62 473 LEU A C 1
ATOM 3886 O O . LEU A 1 473 ? -6.124 -11.280 -18.229 1.00 92.62 473 LEU A O 1
ATOM 3890 N N . ILE A 1 474 ? -4.491 -12.221 -19.470 1.00 91.44 474 ILE A N 1
ATOM 3891 C CA . ILE A 1 474 ? -3.379 -11.501 -18.829 1.00 91.44 474 ILE A CA 1
ATOM 3892 C C . ILE A 1 474 ? -3.580 -9.992 -18.994 1.00 91.44 474 ILE A C 1
ATOM 3894 O O . ILE A 1 474 ? -3.652 -9.275 -17.999 1.00 91.44 474 ILE A O 1
ATOM 3898 N N . LEU A 1 475 ? -3.728 -9.503 -20.232 1.00 93.00 475 LEU A N 1
ATOM 3899 C CA . LEU A 1 475 ? -3.881 -8.066 -20.486 1.00 93.00 475 LEU A CA 1
ATOM 3900 C C . LEU A 1 475 ? -5.111 -7.476 -19.799 1.00 93.00 475 LEU A C 1
ATOM 3902 O O . LEU A 1 475 ? -4.997 -6.421 -19.188 1.00 93.00 475 LEU A O 1
ATOM 3906 N N . CYS A 1 476 ? -6.258 -8.154 -19.840 1.00 92.25 476 CYS A N 1
ATOM 3907 C CA . CYS A 1 476 ? -7.474 -7.675 -19.192 1.00 92.25 476 CYS A CA 1
ATOM 3908 C C . CYS A 1 476 ? -7.313 -7.524 -17.676 1.00 92.25 476 CYS A C 1
ATOM 3910 O O . CYS A 1 476 ? -7.883 -6.597 -17.105 1.00 92.25 476 CYS A O 1
ATOM 3912 N N . LYS A 1 477 ? -6.542 -8.394 -17.016 1.00 89.56 477 LYS A N 1
ATOM 3913 C CA . LYS A 1 477 ? -6.264 -8.263 -15.578 1.00 89.56 477 LYS A CA 1
ATOM 3914 C C . LYS A 1 477 ? -5.369 -7.069 -15.270 1.00 89.56 477 LYS A C 1
ATOM 3916 O O . LYS A 1 477 ? -5.688 -6.284 -14.381 1.00 89.56 477 LYS A O 1
ATOM 3921 N N . LEU A 1 478 ? -4.313 -6.886 -16.060 1.00 90.00 478 LEU A N 1
ATOM 3922 C CA . LEU A 1 478 ? -3.436 -5.719 -15.942 1.00 90.00 478 LEU A CA 1
ATOM 3923 C C . LEU A 1 478 ? -4.208 -4.407 -16.217 1.00 90.00 478 LEU A C 1
ATOM 3925 O O . LEU A 1 478 ? -4.008 -3.410 -15.528 1.00 90.00 478 LEU A O 1
ATOM 3929 N N . GLU A 1 479 ? -5.132 -4.419 -17.187 1.00 90.69 479 GLU A N 1
ATOM 3930 C CA . GLU A 1 479 ? -6.012 -3.294 -17.545 1.00 90.69 479 GLU A CA 1
ATOM 3931 C C . GLU A 1 479 ? -7.016 -2.942 -16.440 1.00 90.69 479 GLU A C 1
ATOM 3933 O O . GLU A 1 479 ? -7.283 -1.763 -16.214 1.00 90.69 479 GLU A O 1
ATOM 3938 N N . GLN A 1 480 ? -7.597 -3.941 -15.764 1.00 85.69 480 GLN A N 1
ATOM 3939 C CA . GLN A 1 480 ? -8.621 -3.729 -14.731 1.00 85.69 480 GLN A CA 1
ATOM 3940 C C . GLN A 1 480 ? -8.112 -2.879 -13.569 1.00 85.69 480 GLN A C 1
ATOM 3942 O O . GLN A 1 480 ? -8.862 -2.049 -13.058 1.00 85.69 480 GLN A O 1
ATOM 3947 N N . ASN A 1 481 ? -6.843 -3.061 -13.208 1.00 79.38 481 ASN A N 1
ATOM 3948 C CA . ASN A 1 481 ? -6.225 -2.393 -12.069 1.00 79.38 481 ASN A CA 1
ATOM 3949 C C . ASN A 1 481 ? -5.268 -1.268 -12.480 1.00 79.38 481 ASN A C 1
ATOM 3951 O O . ASN A 1 481 ? -4.586 -0.733 -11.620 1.00 79.38 481 ASN A O 1
ATOM 3955 N N . PHE A 1 482 ? -5.191 -0.918 -13.774 1.00 85.38 482 PHE A N 1
ATOM 3956 C CA . PHE A 1 482 ? -4.243 0.087 -14.280 1.00 85.38 482 PHE A CA 1
ATOM 3957 C C . PHE A 1 482 ? -2.801 -0.156 -13.805 1.00 85.38 482 PHE A C 1
ATOM 3959 O O . PHE A 1 482 ? -2.065 0.792 -13.540 1.00 85.38 482 PHE A O 1
ATOM 3966 N N . GLN A 1 483 ? -2.394 -1.427 -13.719 1.00 90.44 483 GLN A N 1
ATOM 3967 C CA . GLN A 1 483 ? -1.122 -1.780 -13.092 1.00 90.44 483 GLN A CA 1
ATOM 3968 C C . GLN A 1 483 ? 0.041 -1.083 -13.797 1.00 90.44 483 GLN A C 1
ATOM 3970 O O . GLN A 1 483 ? 0.129 -1.104 -15.035 1.00 90.44 483 GLN A O 1
ATOM 3975 N N . HIS A 1 484 ? 0.951 -0.493 -13.024 1.00 93.25 484 HIS A N 1
ATOM 3976 C CA . HIS A 1 484 ? 2.041 0.318 -13.555 1.00 93.25 484 HIS A CA 1
ATOM 3977 C C . HIS A 1 484 ? 2.884 -0.430 -14.578 1.00 93.25 484 HIS A C 1
ATOM 3979 O O . HIS A 1 484 ? 3.255 0.176 -15.576 1.00 93.25 484 HIS A O 1
ATOM 3985 N N . GLY A 1 485 ? 3.097 -1.743 -14.440 1.00 94.75 485 GLY A N 1
ATOM 3986 C CA . GLY A 1 485 ? 3.804 -2.536 -15.452 1.00 94.75 485 GLY A CA 1
ATOM 3987 C C . GLY A 1 485 ? 3.196 -2.437 -16.861 1.00 94.75 485 GLY A C 1
ATOM 3988 O O . GLY A 1 485 ? 3.915 -2.297 -17.856 1.00 94.75 485 GLY A O 1
ATOM 3989 N N . LEU A 1 486 ? 1.865 -2.410 -16.984 1.00 94.94 486 LEU A N 1
ATOM 3990 C CA . LEU A 1 486 ? 1.187 -2.194 -18.267 1.00 94.94 486 LEU A CA 1
ATOM 3991 C C . LEU A 1 486 ? 1.378 -0.764 -18.774 1.00 94.94 486 LEU A C 1
ATOM 3993 O O . LEU A 1 486 ? 1.690 -0.555 -19.953 1.00 94.94 486 LEU A O 1
ATOM 3997 N N . VAL A 1 487 ? 1.200 0.219 -17.895 1.00 93.81 487 VAL A N 1
ATOM 3998 C CA . VAL A 1 487 ? 1.319 1.635 -18.250 1.00 93.81 487 VAL A CA 1
ATOM 3999 C C . VAL A 1 487 ? 2.752 1.966 -18.676 1.00 93.81 487 VAL A C 1
ATOM 4001 O O . VAL A 1 487 ? 2.960 2.524 -19.756 1.00 93.81 487 VAL A O 1
ATOM 4004 N N . SER A 1 488 ? 3.742 1.539 -17.896 1.00 95.06 488 SER A N 1
ATOM 4005 C CA . SER A 1 488 ? 5.174 1.650 -18.170 1.00 95.06 488 SER A CA 1
ATOM 4006 C C . SER A 1 488 ? 5.551 1.038 -19.514 1.00 95.06 488 SER A C 1
ATOM 4008 O O . SER A 1 488 ? 6.205 1.680 -20.341 1.00 95.06 488 SER A O 1
ATOM 4010 N N . SER A 1 489 ? 5.060 -0.173 -19.787 1.00 96.00 489 SER A N 1
ATOM 4011 C CA . SER A 1 489 ? 5.253 -0.852 -21.070 1.00 96.00 489 SER A CA 1
ATOM 4012 C C . SER A 1 489 ? 4.728 -0.023 -22.244 1.00 96.00 489 SER A C 1
ATOM 4014 O O . SER A 1 489 ? 5.421 0.155 -23.250 1.00 96.00 489 SER A O 1
ATOM 4016 N N . CYS A 1 490 ? 3.515 0.524 -22.113 1.00 94.81 490 CYS A N 1
ATOM 4017 C CA . CYS A 1 490 ? 2.902 1.351 -23.150 1.00 94.81 490 CYS A CA 1
ATOM 4018 C C . CYS A 1 490 ? 3.669 2.659 -23.366 1.00 94.81 490 CYS A C 1
ATOM 4020 O O . CYS A 1 490 ? 3.935 3.029 -24.512 1.00 94.81 490 CYS A O 1
ATOM 4022 N N . LEU A 1 491 ? 4.059 3.341 -22.286 1.00 92.88 491 LEU A N 1
ATOM 4023 C CA . LEU A 1 491 ? 4.826 4.585 -22.342 1.00 92.88 491 LEU A CA 1
ATOM 4024 C C . LEU A 1 491 ? 6.179 4.385 -23.031 1.00 92.88 491 LEU A C 1
ATOM 4026 O O . LEU A 1 491 ? 6.539 5.178 -23.905 1.00 92.88 491 LEU A O 1
ATOM 4030 N N . LEU A 1 492 ? 6.893 3.307 -22.698 1.00 93.50 492 LEU A N 1
ATOM 4031 C CA . LEU A 1 492 ? 8.182 2.987 -23.305 1.00 93.50 492 LEU A CA 1
ATOM 4032 C C . LEU A 1 492 ? 8.049 2.726 -24.814 1.00 93.50 492 LEU A C 1
ATOM 4034 O O . LEU A 1 492 ? 8.770 3.337 -25.611 1.00 93.50 492 LEU A O 1
ATOM 4038 N N . ILE A 1 493 ? 7.095 1.877 -25.223 1.00 93.38 493 ILE A N 1
ATOM 4039 C CA . ILE A 1 493 ? 6.820 1.604 -26.645 1.00 93.38 493 ILE A CA 1
ATOM 4040 C C . ILE A 1 493 ? 6.469 2.901 -27.375 1.00 93.38 493 ILE A C 1
ATOM 4042 O O . ILE A 1 493 ? 7.060 3.210 -28.412 1.00 93.38 493 ILE A O 1
ATOM 4046 N N . LYS A 1 494 ? 5.523 3.673 -26.828 1.00 91.69 494 LYS A N 1
ATOM 4047 C CA . LYS A 1 494 ? 5.042 4.925 -27.421 1.00 91.69 494 LYS A CA 1
ATOM 4048 C C . LYS A 1 494 ? 6.176 5.916 -27.616 1.00 91.69 494 LYS A C 1
ATOM 4050 O O . LYS A 1 494 ? 6.306 6.491 -28.696 1.00 91.69 494 LYS A O 1
ATOM 4055 N N . LYS A 1 495 ? 7.035 6.083 -26.609 1.00 90.00 495 LYS A N 1
ATOM 4056 C CA . LYS A 1 495 ? 8.161 7.015 -26.674 1.00 90.00 495 LYS A CA 1
ATOM 4057 C C . LYS A 1 495 ? 9.166 6.625 -27.755 1.00 90.00 495 LYS A C 1
ATOM 4059 O O . LYS A 1 495 ? 9.571 7.494 -28.526 1.00 90.00 495 LYS A O 1
ATOM 4064 N N . ILE A 1 496 ? 9.540 5.347 -27.838 1.00 89.12 496 ILE A N 1
ATOM 4065 C CA . ILE A 1 496 ? 10.536 4.882 -28.811 1.00 89.12 496 ILE A CA 1
ATOM 4066 C C . ILE A 1 496 ? 9.978 4.905 -30.236 1.00 89.12 496 ILE A C 1
ATOM 4068 O O . ILE A 1 496 ? 10.652 5.399 -31.138 1.00 89.12 496 ILE A O 1
ATOM 4072 N N . LEU A 1 497 ? 8.747 4.435 -30.453 1.00 88.06 497 LEU A N 1
ATOM 4073 C CA . LEU A 1 497 ? 8.142 4.430 -31.788 1.00 88.06 497 LEU A CA 1
ATOM 4074 C C . LEU A 1 497 ? 7.885 5.843 -32.320 1.00 88.06 497 LEU A C 1
ATOM 4076 O O . LEU A 1 497 ? 8.111 6.085 -33.502 1.00 88.06 497 LEU A O 1
ATOM 4080 N N . ASN A 1 498 ? 7.494 6.791 -31.464 1.00 85.88 498 ASN A N 1
ATOM 4081 C CA . ASN A 1 498 ? 7.363 8.194 -31.870 1.00 85.88 498 ASN A CA 1
ATOM 4082 C C . ASN A 1 498 ? 8.694 8.798 -32.324 1.00 85.88 498 ASN A C 1
ATOM 4084 O O . ASN A 1 498 ? 8.714 9.645 -33.211 1.00 85.88 498 ASN A O 1
ATOM 4088 N N . ALA A 1 499 ? 9.799 8.384 -31.707 1.00 85.38 499 ALA A N 1
ATOM 4089 C CA . ALA A 1 499 ? 11.104 8.958 -31.988 1.00 85.38 499 ALA A CA 1
ATOM 4090 C C . ALA A 1 499 ? 11.810 8.284 -33.179 1.00 85.38 499 ALA A C 1
ATOM 4092 O O . ALA A 1 499 ? 12.497 8.951 -33.948 1.00 85.38 499 ALA A O 1
ATOM 4093 N N . LYS A 1 500 ? 11.613 6.972 -33.368 1.00 84.12 500 LYS A N 1
ATOM 4094 C CA . LYS A 1 500 ? 12.259 6.188 -34.436 1.00 84.12 500 LYS A CA 1
ATOM 4095 C C . LYS A 1 500 ? 11.382 5.925 -35.662 1.00 84.12 500 LYS A C 1
ATOM 4097 O O . LYS A 1 500 ? 11.907 5.500 -36.688 1.00 84.12 500 LYS A O 1
ATOM 4102 N N . GLY A 1 501 ? 10.079 6.188 -35.585 1.00 83.38 501 GLY A N 1
ATOM 4103 C CA . GLY A 1 501 ? 9.139 5.943 -36.676 1.00 83.38 501 GLY A CA 1
ATOM 4104 C C . GLY A 1 501 ? 8.892 4.455 -36.950 1.00 83.38 501 GLY A C 1
ATOM 4105 O O . GLY A 1 501 ? 9.293 3.574 -36.186 1.00 83.38 501 GLY A O 1
ATOM 4106 N N . ILE A 1 502 ? 8.194 4.161 -38.054 1.00 76.06 502 ILE A N 1
ATOM 4107 C CA . ILE A 1 502 ? 7.743 2.795 -38.366 1.00 76.06 502 ILE A CA 1
ATOM 4108 C C . ILE A 1 502 ? 8.867 1.857 -38.816 1.00 76.06 502 ILE A C 1
ATOM 4110 O O . ILE A 1 502 ? 8.774 0.646 -38.619 1.00 76.06 502 ILE A O 1
ATOM 4114 N N . ASP A 1 503 ? 9.955 2.388 -39.369 1.00 79.31 503 ASP A N 1
ATOM 4115 C CA . ASP A 1 503 ? 11.071 1.560 -39.838 1.00 79.31 503 ASP A CA 1
ATOM 4116 C C . ASP A 1 503 ? 11.721 0.792 -38.681 1.00 79.31 503 ASP A C 1
ATOM 4118 O O . ASP A 1 503 ? 12.294 -0.285 -38.870 1.00 79.31 503 ASP A O 1
ATOM 4122 N N . TYR A 1 504 ? 11.526 1.279 -37.451 1.00 81.44 504 TYR A N 1
ATOM 4123 C CA . TYR A 1 504 ? 11.990 0.626 -36.242 1.00 81.44 504 TYR A CA 1
ATOM 4124 C C . TYR A 1 504 ? 11.441 -0.797 -36.075 1.00 81.44 504 TYR A C 1
ATOM 4126 O O . TYR A 1 504 ? 12.184 -1.647 -35.593 1.00 81.44 504 TYR A O 1
ATOM 4134 N N . PHE A 1 505 ? 10.220 -1.102 -36.539 1.00 80.94 505 PHE A N 1
ATOM 4135 C CA . PHE A 1 505 ? 9.633 -2.454 -36.458 1.00 80.94 505 PHE A CA 1
ATOM 4136 C C . PHE A 1 505 ? 10.469 -3.530 -37.161 1.00 80.94 505 PHE A C 1
ATOM 4138 O O . PHE A 1 505 ? 10.424 -4.695 -36.776 1.00 80.94 505 PHE A O 1
ATOM 4145 N N . SER A 1 506 ? 11.223 -3.141 -38.190 1.00 80.25 506 SER A N 1
ATOM 4146 C CA . SER A 1 506 ? 12.091 -4.042 -38.956 1.00 80.25 506 SER A CA 1
ATOM 4147 C C . SER A 1 506 ? 13.491 -4.207 -38.351 1.00 80.25 506 SER A C 1
ATOM 4149 O O . SER A 1 506 ? 14.273 -5.039 -38.808 1.00 80.25 506 SER A O 1
ATOM 4151 N N . SER A 1 507 ? 13.820 -3.426 -37.319 1.00 85.38 507 SER A N 1
ATOM 4152 C CA . SER A 1 507 ? 15.147 -3.432 -36.706 1.00 85.38 507 SER A CA 1
ATOM 4153 C C . SER A 1 507 ? 15.323 -4.583 -35.712 1.00 85.38 507 SER A C 1
ATOM 4155 O O . SER A 1 507 ? 14.395 -4.960 -34.994 1.00 85.38 507 SER A O 1
ATOM 4157 N N . SER A 1 508 ? 16.554 -5.088 -35.581 1.00 84.88 508 SER A N 1
ATOM 4158 C CA . SER A 1 508 ? 16.924 -6.022 -34.505 1.00 84.88 508 SER A CA 1
ATOM 4159 C C . SER A 1 508 ? 16.663 -5.433 -33.112 1.00 84.88 508 SER A C 1
ATOM 4161 O O . SER A 1 508 ? 16.292 -6.160 -32.193 1.00 84.88 508 SER A O 1
ATOM 4163 N N . TYR A 1 509 ? 16.759 -4.108 -32.967 1.00 85.62 509 TYR A N 1
ATOM 4164 C CA . TYR A 1 509 ? 16.470 -3.399 -31.720 1.00 85.62 509 TYR A CA 1
ATOM 4165 C C . TYR A 1 509 ? 15.008 -3.494 -31.285 1.00 85.62 509 TYR A C 1
ATOM 4167 O O . TYR A 1 509 ? 14.744 -3.451 -30.085 1.00 85.62 509 TYR A O 1
ATOM 4175 N N . PHE A 1 510 ? 14.059 -3.660 -32.212 1.00 90.44 510 PHE A N 1
ATOM 4176 C CA . PHE A 1 510 ? 12.655 -3.829 -31.840 1.00 90.44 510 PHE A CA 1
ATOM 4177 C C . PHE A 1 510 ? 12.442 -5.111 -31.036 1.00 90.44 510 PHE A C 1
ATOM 4179 O O . PHE A 1 510 ? 11.727 -5.089 -30.039 1.00 90.44 510 PHE A O 1
ATOM 4186 N N . LYS A 1 511 ? 13.137 -6.203 -31.383 1.00 92.00 511 LYS A N 1
ATOM 4187 C CA . LYS A 1 511 ? 13.128 -7.440 -30.586 1.00 92.00 511 LYS A CA 1
ATOM 4188 C C . LYS A 1 511 ? 13.614 -7.183 -29.154 1.00 92.00 511 LYS A C 1
ATOM 4190 O O . LYS A 1 511 ? 13.006 -7.674 -28.207 1.00 92.00 511 LYS A O 1
ATOM 4195 N N . LEU A 1 512 ? 14.676 -6.392 -28.998 1.00 92.81 512 LEU A N 1
ATOM 4196 C CA . LEU A 1 512 ? 15.246 -6.052 -27.689 1.00 92.81 512 LEU A CA 1
ATOM 4197 C C . LEU A 1 512 ? 14.307 -5.173 -26.861 1.00 92.81 512 LEU A C 1
ATOM 4199 O O . LEU A 1 512 ? 14.155 -5.395 -25.659 1.00 92.81 512 LEU A O 1
ATOM 4203 N N . LEU A 1 513 ? 13.657 -4.206 -27.512 1.00 94.06 513 LEU A N 1
ATOM 4204 C CA . LEU A 1 513 ? 12.614 -3.397 -26.898 1.00 94.06 513 LEU A CA 1
ATOM 4205 C C . LEU A 1 513 ? 11.468 -4.285 -26.411 1.00 94.06 513 LEU A C 1
ATOM 4207 O O . LEU A 1 513 ? 11.080 -4.178 -25.257 1.00 94.06 513 LEU A O 1
ATOM 4211 N N . MET A 1 514 ? 10.961 -5.191 -27.249 1.00 95.25 514 MET A N 1
ATOM 4212 C CA . MET A 1 514 ? 9.863 -6.081 -26.864 1.00 95.25 514 MET A CA 1
ATOM 4213 C C . MET A 1 514 ? 10.238 -7.004 -25.701 1.00 95.25 514 MET A C 1
ATOM 4215 O O . MET A 1 514 ? 9.406 -7.230 -24.828 1.00 95.25 514 MET A O 1
ATOM 4219 N N . ALA A 1 515 ? 11.483 -7.489 -25.637 1.00 94.56 515 ALA A N 1
ATOM 4220 C CA . ALA A 1 515 ? 11.963 -8.262 -24.491 1.00 94.56 515 ALA A CA 1
ATOM 4221 C C . ALA A 1 515 ? 11.928 -7.441 -23.187 1.00 94.56 515 ALA A C 1
ATOM 4223 O O . ALA A 1 515 ? 11.476 -7.942 -22.159 1.00 94.56 515 ALA A O 1
ATOM 4224 N N . ALA A 1 516 ? 12.345 -6.171 -23.242 1.00 96.38 516 ALA A N 1
ATOM 4225 C CA . ALA A 1 516 ? 12.268 -5.258 -22.104 1.00 96.38 516 ALA A CA 1
ATOM 4226 C C . ALA A 1 516 ? 10.817 -4.932 -21.725 1.00 96.38 516 ALA A C 1
ATOM 4228 O O . ALA A 1 516 ? 10.449 -5.015 -20.560 1.00 96.38 516 ALA A O 1
ATOM 4229 N N . THR A 1 517 ? 9.971 -4.626 -22.709 1.00 96.56 517 THR A N 1
ATOM 4230 C CA . THR A 1 517 ? 8.545 -4.362 -22.502 1.00 96.56 517 THR A CA 1
ATOM 4231 C C . THR A 1 517 ? 7.846 -5.556 -21.861 1.00 96.56 517 THR A C 1
ATOM 4233 O O . THR A 1 517 ? 7.072 -5.360 -20.941 1.00 96.56 517 THR A O 1
ATOM 4236 N N . ILE A 1 518 ? 8.111 -6.792 -22.289 1.00 96.38 518 ILE A N 1
ATOM 4237 C CA . ILE A 1 518 ? 7.488 -7.967 -21.666 1.00 96.38 518 ILE A CA 1
ATOM 4238 C C . ILE A 1 518 ? 7.963 -8.168 -20.224 1.00 96.38 518 ILE A C 1
ATOM 4240 O O . ILE A 1 518 ? 7.152 -8.532 -19.379 1.00 96.38 518 ILE A O 1
ATOM 4244 N N . ALA A 1 519 ? 9.227 -7.872 -19.913 1.00 96.25 519 ALA A N 1
ATOM 4245 C CA . ALA A 1 519 ? 9.692 -7.840 -18.527 1.00 96.25 519 ALA A CA 1
ATOM 4246 C C . ALA A 1 519 ? 8.929 -6.810 -17.695 1.00 96.25 519 ALA A C 1
ATOM 4248 O O . ALA A 1 519 ? 8.362 -7.166 -16.667 1.00 96.25 519 ALA A O 1
ATOM 4249 N N . ILE A 1 520 ? 8.826 -5.575 -18.185 1.00 97.38 520 ILE A N 1
ATOM 4250 C CA . ILE A 1 520 ? 8.067 -4.511 -17.523 1.00 97.38 520 ILE A CA 1
ATOM 4251 C C . ILE A 1 520 ? 6.577 -4.872 -17.411 1.00 97.38 520 ILE A C 1
ATOM 4253 O O . ILE A 1 520 ? 5.943 -4.586 -16.408 1.00 97.38 520 ILE A O 1
ATOM 4257 N N . LEU A 1 521 ? 5.984 -5.529 -18.399 1.00 95.81 521 LEU A N 1
ATOM 4258 C CA . LEU A 1 521 ? 4.572 -5.899 -18.350 1.00 95.81 521 LEU A CA 1
ATOM 4259 C C . LEU A 1 521 ? 4.299 -6.961 -17.280 1.00 95.81 521 LEU A C 1
ATOM 4261 O O . LEU A 1 521 ? 3.291 -6.892 -16.585 1.00 95.81 521 LEU A O 1
ATOM 4265 N N . LEU A 1 522 ? 5.187 -7.953 -17.180 1.00 93.50 522 LEU A N 1
ATOM 4266 C CA . LEU A 1 522 ? 4.980 -9.140 -16.356 1.00 93.50 522 LEU A CA 1
ATOM 4267 C C . LEU A 1 522 ? 5.554 -9.025 -14.943 1.00 93.50 522 LEU A C 1
ATOM 4269 O O . LEU A 1 522 ? 5.204 -9.864 -14.120 1.00 93.50 522 LEU A O 1
ATOM 4273 N N . HIS A 1 523 ? 6.391 -8.027 -14.629 1.00 92.44 523 HIS A N 1
ATOM 4274 C CA . HIS A 1 523 ? 6.966 -7.920 -13.278 1.00 92.44 523 HIS A CA 1
ATOM 4275 C C . HIS A 1 523 ? 5.900 -7.717 -12.187 1.00 92.44 523 HIS A C 1
ATOM 4277 O O . HIS A 1 523 ? 6.071 -8.170 -11.059 1.00 92.44 523 HIS A O 1
ATOM 4283 N N . HIS A 1 524 ? 4.759 -7.127 -12.554 1.00 86.06 524 HIS A N 1
ATOM 4284 C CA . HIS A 1 524 ? 3.627 -6.923 -11.654 1.00 86.06 524 HIS A CA 1
ATOM 4285 C C . HIS A 1 524 ? 2.520 -7.991 -11.799 1.00 86.06 524 HIS A C 1
ATOM 4287 O O . HIS A 1 524 ? 1.549 -7.999 -11.046 1.00 86.06 524 HIS A O 1
ATOM 4293 N N . PHE A 1 525 ? 2.648 -8.927 -12.746 1.00 85.19 525 PHE A N 1
ATOM 4294 C CA . PHE A 1 525 ? 1.638 -9.964 -12.959 1.00 85.19 525 PHE A CA 1
ATOM 4295 C C . PHE A 1 525 ? 1.705 -11.030 -11.854 1.00 85.19 525 PHE A C 1
ATOM 4297 O O . PHE A 1 525 ? 2.770 -11.595 -11.599 1.00 85.19 525 PHE A O 1
ATOM 4304 N N . ASP A 1 526 ? 0.570 -11.346 -11.224 1.00 81.38 526 ASP A N 1
ATOM 4305 C CA . ASP A 1 526 ? 0.472 -12.438 -10.253 1.00 81.38 526 ASP A CA 1
ATOM 4306 C C . ASP A 1 526 ? 0.014 -13.736 -10.942 1.00 81.38 526 ASP A C 1
ATOM 4308 O O . ASP A 1 526 ? -1.134 -13.835 -11.356 1.00 81.38 526 ASP A O 1
ATOM 4312 N N . PRO A 1 527 ? 0.842 -14.788 -11.041 1.00 72.19 527 PRO A N 1
ATOM 4313 C CA . PRO A 1 527 ? 0.441 -16.063 -11.636 1.00 72.19 527 PRO A CA 1
ATOM 4314 C C . PRO A 1 527 ? -0.712 -16.769 -10.906 1.00 72.19 527 PRO A C 1
ATOM 4316 O O . PRO A 1 527 ? -1.362 -17.634 -11.501 1.00 72.19 527 PRO A O 1
ATOM 4319 N N . SER A 1 528 ? -1.012 -16.391 -9.653 1.00 73.38 528 SER A N 1
ATOM 4320 C CA . SER A 1 528 ? -2.185 -16.880 -8.912 1.00 73.38 528 SER A CA 1
ATOM 4321 C C . SER A 1 528 ? -3.514 -16.522 -9.598 1.00 73.38 528 SER A C 1
ATOM 4323 O O . SER A 1 528 ? -4.540 -17.165 -9.370 1.00 73.38 528 SER A O 1
ATOM 4325 N N . ASP A 1 529 ? -3.472 -15.589 -10.552 1.00 73.56 529 ASP A N 1
ATOM 4326 C CA . ASP A 1 529 ? -4.583 -15.157 -11.384 1.00 73.56 529 ASP A CA 1
ATOM 4327 C C . ASP A 1 529 ? -5.103 -16.201 -12.393 1.00 73.56 529 ASP A C 1
ATOM 4329 O O . ASP A 1 529 ? -5.927 -15.881 -13.256 1.00 73.56 529 ASP A O 1
ATOM 4333 N N . GLY A 1 530 ? -4.689 -17.462 -12.291 1.00 73.94 530 GLY A N 1
ATOM 4334 C CA . GLY A 1 530 ? -5.268 -18.562 -13.063 1.00 73.94 530 GLY A CA 1
ATOM 4335 C C . GLY A 1 530 ? -4.741 -18.677 -14.493 1.00 73.94 530 GLY A C 1
ATOM 4336 O O . GLY A 1 530 ? -5.337 -19.393 -15.298 1.00 73.94 530 GLY A O 1
ATOM 4337 N N . VAL A 1 531 ? -3.623 -18.013 -14.811 1.00 77.00 531 VAL A N 1
ATOM 4338 C CA . VAL A 1 531 ? -2.882 -18.237 -16.059 1.00 77.00 531 VAL A CA 1
ATOM 4339 C C . VAL A 1 531 ? -1.564 -18.932 -15.719 1.00 77.00 531 VAL A C 1
ATOM 4341 O O . VAL A 1 531 ? -0.676 -18.297 -15.152 1.00 77.00 531 VAL A O 1
ATOM 4344 N N . PRO A 1 532 ? -1.407 -20.228 -16.041 1.00 76.50 532 PRO A N 1
ATOM 4345 C CA . PRO A 1 532 ? -0.172 -20.948 -15.763 1.00 76.50 532 PRO A CA 1
ATOM 4346 C C . PRO A 1 532 ? 0.920 -20.491 -16.741 1.00 76.50 532 PRO A C 1
ATOM 4348 O O . PRO A 1 532 ? 1.054 -21.031 -17.837 1.00 76.50 532 PRO A O 1
ATOM 4351 N N . ILE A 1 533 ? 1.689 -19.470 -16.362 1.00 79.06 533 ILE A N 1
ATOM 4352 C CA . ILE A 1 533 ? 2.792 -18.932 -17.169 1.00 79.06 533 ILE A CA 1
ATOM 4353 C C . ILE A 1 533 ? 4.114 -19.368 -16.567 1.00 79.06 533 ILE A C 1
ATOM 4355 O O . ILE A 1 533 ? 4.455 -18.925 -15.480 1.00 79.06 533 ILE A O 1
ATOM 4359 N N . GLN A 1 534 ? 4.914 -20.140 -17.298 1.00 78.38 534 GLN A N 1
ATOM 4360 C CA . GLN A 1 534 ? 6.258 -20.485 -16.849 1.00 78.38 534 GLN A CA 1
ATOM 4361 C C . GLN A 1 534 ? 7.249 -19.339 -17.089 1.00 78.38 534 GLN A C 1
ATOM 4363 O O . GLN A 1 534 ? 7.777 -19.174 -18.192 1.00 78.38 534 GLN A O 1
ATOM 4368 N N . ILE A 1 535 ? 7.550 -18.583 -16.033 1.00 80.38 535 ILE A N 1
ATOM 4369 C CA . ILE A 1 535 ? 8.631 -17.596 -16.038 1.00 80.38 535 ILE A CA 1
ATOM 4370 C C . ILE A 1 535 ? 9.910 -18.274 -15.552 1.00 80.38 535 ILE A C 1
ATOM 4372 O O . ILE A 1 535 ? 10.006 -18.706 -14.406 1.00 80.38 535 ILE A O 1
ATOM 4376 N N . ASN A 1 536 ? 10.895 -18.403 -16.439 1.00 78.94 536 ASN A N 1
ATOM 4377 C CA . ASN A 1 536 ? 12.224 -18.876 -16.076 1.00 78.94 536 ASN A CA 1
ATOM 4378 C C . ASN A 1 536 ? 13.304 -18.144 -16.878 1.00 78.94 536 ASN A C 1
ATOM 4380 O O . ASN A 1 536 ? 13.028 -17.515 -17.903 1.00 78.94 536 ASN A O 1
ATOM 4384 N N . LEU A 1 537 ? 14.549 -18.255 -16.415 1.00 75.81 537 LEU A N 1
ATOM 4385 C CA . LEU A 1 537 ? 15.685 -17.543 -16.995 1.00 75.81 537 LEU A CA 1
ATOM 4386 C C . LEU A 1 537 ? 15.945 -17.911 -18.469 1.00 75.81 537 LEU A C 1
ATOM 4388 O O . LEU A 1 537 ? 16.508 -17.108 -19.201 1.00 75.81 537 LEU A O 1
ATOM 4392 N N . TYR A 1 538 ? 15.536 -19.097 -18.923 1.00 75.31 538 TYR A N 1
ATOM 4393 C CA . TYR A 1 538 ? 15.772 -19.547 -20.296 1.00 75.31 538 TYR A CA 1
ATOM 4394 C C . TYR A 1 538 ? 14.745 -19.014 -21.288 1.00 75.31 538 TYR A C 1
ATOM 4396 O O . TYR A 1 538 ? 15.105 -18.612 -22.393 1.00 75.31 538 TYR A O 1
ATOM 4404 N N . SER A 1 539 ? 13.464 -19.047 -20.918 1.00 81.12 539 SER A N 1
ATOM 4405 C CA . SER A 1 539 ? 12.381 -18.558 -21.772 1.00 81.12 539 SER A CA 1
ATOM 4406 C C . SER A 1 539 ? 12.282 -17.038 -21.714 1.00 81.12 539 SER A C 1
ATOM 4408 O O . SER A 1 539 ? 12.109 -16.387 -22.741 1.00 81.12 539 SER A O 1
ATOM 4410 N N . LEU A 1 540 ? 12.425 -16.471 -20.515 1.00 87.69 540 LEU A N 1
ATOM 4411 C CA . LEU A 1 540 ? 12.137 -15.076 -20.203 1.00 87.69 540 LEU A CA 1
ATOM 4412 C C . LEU A 1 540 ? 13.235 -14.481 -19.306 1.00 87.69 540 LEU A C 1
ATOM 4414 O O . LEU A 1 540 ? 12.980 -14.101 -18.158 1.00 87.69 540 LEU A O 1
ATOM 4418 N N . PRO A 1 541 ? 14.469 -14.374 -19.821 1.00 88.12 541 PRO A N 1
ATOM 4419 C CA . PRO A 1 541 ? 15.639 -13.959 -19.052 1.00 88.12 541 PRO A CA 1
ATOM 4420 C C . PRO A 1 541 ? 15.493 -12.580 -18.421 1.00 88.12 541 PRO A C 1
ATOM 4422 O O . PRO A 1 541 ? 15.775 -12.415 -17.241 1.00 88.12 541 PRO A O 1
ATOM 4425 N N . ILE A 1 542 ? 15.017 -11.598 -19.190 1.00 93.62 542 ILE A N 1
ATOM 4426 C CA . ILE A 1 542 ? 14.861 -10.220 -18.713 1.00 93.62 542 ILE A CA 1
ATOM 4427 C C . ILE A 1 542 ? 13.710 -10.123 -17.706 1.00 93.62 542 ILE A C 1
ATOM 4429 O O . ILE A 1 542 ? 13.837 -9.395 -16.733 1.00 93.62 542 ILE A O 1
ATOM 4433 N N . VAL A 1 543 ? 12.626 -10.892 -17.888 1.00 93.00 543 VAL A N 1
ATOM 4434 C CA . VAL A 1 543 ? 11.508 -10.946 -16.925 1.00 93.00 543 VAL A CA 1
ATOM 4435 C C . VAL A 1 543 ? 11.989 -11.529 -15.601 1.00 93.00 543 VAL A C 1
ATOM 4437 O O . VAL A 1 543 ? 11.743 -10.962 -14.546 1.00 93.00 543 VAL A O 1
ATOM 4440 N N . THR A 1 544 ? 12.719 -12.645 -15.665 1.00 87.56 544 THR A N 1
ATOM 4441 C CA . THR A 1 544 ? 13.258 -13.323 -14.482 1.00 87.56 544 THR A CA 1
ATOM 4442 C C . THR A 1 544 ? 14.267 -12.435 -13.767 1.00 87.56 544 THR A C 1
ATOM 4444 O O . THR A 1 544 ? 14.218 -12.318 -12.549 1.00 87.56 544 THR A O 1
ATOM 4447 N N . LEU A 1 545 ? 15.160 -11.786 -14.518 1.00 90.06 545 LEU A N 1
ATOM 4448 C CA . LEU A 1 545 ? 16.133 -10.862 -13.953 1.00 90.06 545 LEU A CA 1
ATOM 4449 C C . LEU A 1 545 ? 15.447 -9.659 -13.305 1.00 90.06 545 LEU A C 1
ATOM 4451 O O . LEU A 1 545 ? 15.812 -9.313 -12.192 1.00 90.06 545 LEU A O 1
ATOM 4455 N N . LEU A 1 546 ? 14.436 -9.072 -13.957 1.00 93.62 546 LEU A N 1
ATOM 4456 C CA . LEU A 1 546 ? 13.690 -7.947 -13.397 1.00 93.62 546 LEU A CA 1
ATOM 4457 C C . LEU A 1 546 ? 12.990 -8.351 -12.108 1.00 93.62 546 LEU A C 1
ATOM 4459 O O . LEU A 1 546 ? 13.222 -7.710 -11.103 1.00 93.62 546 LEU A O 1
ATOM 4463 N N . LEU A 1 547 ? 12.249 -9.460 -12.103 1.00 87.81 547 LEU A N 1
ATOM 4464 C CA . LEU A 1 547 ? 11.587 -9.971 -10.901 1.00 87.81 547 LEU A CA 1
ATOM 4465 C C . LEU A 1 547 ? 12.562 -10.275 -9.757 1.00 87.81 547 LEU A C 1
ATOM 4467 O O . LEU A 1 547 ? 12.225 -10.086 -8.601 1.00 87.81 547 LEU A O 1
ATOM 4471 N N . ILE A 1 548 ? 13.760 -10.788 -10.040 1.00 83.00 548 ILE A N 1
ATOM 4472 C CA . ILE A 1 548 ? 14.754 -11.054 -8.990 1.00 83.00 548 ILE A CA 1
ATOM 4473 C C . ILE A 1 548 ? 15.348 -9.742 -8.482 1.00 83.00 548 ILE A C 1
ATOM 4475 O O . ILE A 1 548 ? 15.475 -9.542 -7.277 1.00 83.00 548 ILE A O 1
ATOM 4479 N N . CYS A 1 549 ? 15.754 -8.867 -9.399 1.00 87.88 549 CYS A N 1
ATOM 4480 C CA . CYS A 1 549 ? 16.403 -7.618 -9.052 1.00 87.88 549 CYS A CA 1
ATOM 4481 C C . CYS A 1 549 ? 15.457 -6.649 -8.372 1.00 87.88 549 CYS A C 1
ATOM 4483 O O . CYS A 1 549 ? 15.953 -5.976 -7.491 1.00 87.88 549 CYS A O 1
ATOM 4485 N N . ASP A 1 550 ? 14.182 -6.607 -8.769 1.00 88.69 550 ASP A N 1
ATOM 4486 C CA . ASP A 1 550 ? 13.126 -5.748 -8.221 1.00 88.69 550 ASP A CA 1
ATOM 4487 C C . ASP A 1 550 ? 12.675 -6.178 -6.809 1.00 88.69 550 ASP A C 1
ATOM 4489 O O . ASP A 1 550 ? 12.044 -5.427 -6.073 1.00 88.69 550 ASP A O 1
ATOM 4493 N N . GLU A 1 551 ? 13.047 -7.390 -6.397 1.00 78.38 551 GLU A N 1
ATOM 4494 C CA . GLU A 1 551 ? 12.699 -7.927 -5.083 1.00 78.38 551 GLU A CA 1
ATOM 4495 C C . GLU A 1 551 ? 13.894 -7.990 -4.112 1.00 78.38 551 GLU A C 1
ATOM 4497 O O . GLU A 1 551 ? 13.698 -8.168 -2.912 1.00 78.38 551 GLU A O 1
ATOM 4502 N N . ILE A 1 552 ? 15.140 -7.910 -4.602 1.00 75.12 552 ILE A N 1
ATOM 4503 C CA . ILE A 1 552 ? 16.374 -8.063 -3.793 1.00 75.12 552 ILE A CA 1
ATOM 4504 C C . ILE A 1 552 ? 17.105 -6.737 -3.566 1.00 75.12 552 ILE A C 1
ATOM 4506 O O . ILE A 1 552 ? 17.768 -6.560 -2.541 1.00 75.12 552 ILE A O 1
ATOM 4510 N N . GLN A 1 553 ? 17.033 -5.819 -4.523 1.00 71.69 553 GLN A N 1
ATOM 4511 C CA . GLN A 1 553 ? 17.577 -4.463 -4.448 1.00 71.69 553 GLN A CA 1
ATOM 4512 C C . GLN A 1 553 ? 16.975 -3.587 -3.343 1.00 71.69 553 GLN A C 1
ATOM 4514 O O . GLN A 1 553 ? 17.391 -2.442 -3.218 1.00 71.69 553 GLN A O 1
ATOM 4519 N N . GLU A 1 554 ? 16.035 -4.083 -2.533 1.00 65.38 554 GLU A N 1
ATOM 4520 C CA . GLU A 1 554 ? 15.460 -3.391 -1.375 1.00 65.38 554 GLU A CA 1
ATOM 4521 C C . GLU A 1 554 ? 16.484 -3.145 -0.242 1.00 65.38 554 GLU A C 1
ATOM 4523 O O . GLU A 1 554 ? 16.244 -3.465 0.920 1.00 65.38 554 GLU A O 1
ATOM 4528 N N . TRP A 1 555 ? 17.635 -2.540 -0.550 1.00 62.38 555 TRP A N 1
ATOM 4529 C CA . TRP A 1 555 ? 18.780 -2.362 0.342 1.00 62.38 555 TRP A CA 1
ATOM 4530 C C . TRP A 1 555 ? 18.461 -1.511 1.580 1.00 62.38 555 TRP A C 1
ATOM 4532 O O . TRP A 1 555 ? 19.233 -1.560 2.534 1.00 62.38 555 TRP A O 1
ATOM 4542 N N . ASN A 1 556 ? 17.314 -0.807 1.590 1.00 53.66 556 ASN A N 1
ATOM 4543 C CA . ASN A 1 556 ? 16.832 0.058 2.675 1.00 53.66 556 ASN A CA 1
ATOM 4544 C C . ASN A 1 556 ? 15.279 0.131 2.813 1.00 53.66 556 ASN A C 1
ATOM 4546 O O . ASN A 1 556 ? 14.768 1.164 3.246 1.00 53.66 556 ASN A O 1
ATOM 4550 N N . ARG A 1 557 ? 14.479 -0.882 2.411 1.00 54.59 557 ARG A N 1
ATOM 4551 C CA . ARG A 1 557 ? 12.994 -0.810 2.546 1.00 54.59 557 ARG A CA 1
ATOM 4552 C C . ARG A 1 557 ? 12.538 -1.163 3.978 1.00 54.59 557 ARG A C 1
ATOM 4554 O O . ARG A 1 557 ? 12.806 -2.278 4.425 1.00 54.59 557 ARG A O 1
ATOM 4561 N N . PRO A 1 558 ? 11.808 -0.291 4.700 1.00 46.78 558 PRO A N 1
ATOM 4562 C CA . PRO A 1 558 ? 11.036 -0.725 5.864 1.00 46.78 558 PRO A CA 1
ATOM 4563 C C . PRO A 1 558 ? 9.868 -1.616 5.399 1.00 46.78 558 PRO A C 1
ATOM 4565 O O . PRO A 1 558 ? 9.150 -1.265 4.469 1.00 46.78 558 PRO A O 1
ATOM 4568 N N . LEU A 1 559 ? 9.667 -2.782 6.027 1.00 44.81 559 LEU A N 1
ATOM 4569 C CA . LEU A 1 559 ? 8.706 -3.805 5.558 1.00 44.81 559 LEU A CA 1
ATOM 4570 C C . LEU A 1 559 ? 7.230 -3.396 5.504 1.00 44.81 559 LEU A C 1
ATOM 4572 O O . LEU A 1 559 ? 6.420 -4.157 4.969 1.00 44.81 559 LEU A O 1
ATOM 4576 N N . ASP A 1 560 ? 6.876 -2.244 6.062 1.00 42.38 560 ASP A N 1
ATOM 4577 C CA . ASP A 1 560 ? 5.491 -1.784 6.155 1.00 42.38 560 ASP A CA 1
ATOM 4578 C C . ASP A 1 560 ? 4.854 -1.621 4.750 1.00 42.38 560 ASP A C 1
ATOM 4580 O O . ASP A 1 560 ? 3.657 -1.838 4.585 1.00 42.38 560 ASP A O 1
ATOM 4584 N N . ASP A 1 561 ? 5.660 -1.388 3.704 1.00 42.66 561 ASP A N 1
ATOM 4585 C CA . ASP A 1 561 ? 5.190 -1.107 2.339 1.00 42.66 561 ASP A CA 1
ATOM 4586 C C . ASP A 1 561 ? 4.912 -2.344 1.454 1.00 42.66 561 ASP A C 1
ATOM 4588 O O . ASP A 1 561 ? 4.488 -2.185 0.310 1.00 42.66 561 ASP A O 1
ATOM 4592 N N . LEU A 1 562 ? 5.145 -3.583 1.911 1.00 44.41 562 LEU A N 1
ATOM 4593 C CA . LEU A 1 562 ? 4.876 -4.800 1.108 1.00 44.41 562 LEU A CA 1
ATOM 4594 C C . LEU A 1 562 ? 3.385 -5.203 1.071 1.00 44.41 562 LEU A C 1
ATOM 4596 O O . LEU A 1 562 ? 3.055 -6.336 0.714 1.00 44.41 562 LEU A O 1
ATOM 4600 N N . GLY A 1 563 ? 2.470 -4.328 1.504 1.00 40.19 563 GLY A N 1
ATOM 4601 C CA . GLY A 1 563 ? 1.048 -4.666 1.654 1.00 40.19 563 GLY A CA 1
ATOM 4602 C C . GLY A 1 563 ? 0.797 -5.766 2.697 1.00 40.19 563 GLY A C 1
ATOM 4603 O O . GLY A 1 563 ? -0.283 -6.354 2.756 1.00 40.19 563 GLY A O 1
ATOM 4604 N N . LEU A 1 564 ? 1.794 -6.054 3.541 1.00 42.91 564 LEU A N 1
ATOM 4605 C CA . LEU A 1 564 ? 1.729 -7.015 4.642 1.00 42.91 564 LEU A CA 1
ATOM 4606 C C . LEU A 1 564 ? 1.264 -6.334 5.939 1.00 42.91 564 LEU A C 1
ATOM 4608 O O . LEU A 1 564 ? 1.736 -6.679 7.024 1.00 42.91 564 LEU A O 1
ATOM 4612 N N . ASP A 1 565 ? 0.288 -5.425 5.833 1.00 39.66 565 ASP A N 1
ATOM 4613 C CA . ASP A 1 565 ? -0.336 -4.670 6.937 1.00 39.66 565 ASP A CA 1
ATOM 4614 C C . ASP A 1 565 ? -0.839 -5.559 8.098 1.00 39.66 565 ASP A C 1
ATOM 4616 O O . ASP A 1 565 ? -1.098 -5.082 9.205 1.00 39.66 565 ASP A O 1
ATOM 4620 N N . SER A 1 566 ? -0.954 -6.876 7.886 1.00 39.81 566 SER A N 1
ATOM 4621 C CA . SER A 1 566 ? -1.355 -7.850 8.905 1.00 39.81 566 SER A CA 1
ATOM 4622 C C . SER A 1 566 ? -0.204 -8.497 9.697 1.00 39.81 566 SER A C 1
ATOM 4624 O O . SER A 1 566 ? -0.476 -9.300 10.592 1.00 39.81 566 SER A O 1
ATOM 4626 N N . PHE A 1 567 ? 1.077 -8.233 9.403 1.00 41.38 567 PHE A N 1
ATOM 4627 C CA . PHE A 1 567 ? 2.197 -8.980 10.005 1.00 41.38 567 PHE A CA 1
ATOM 4628 C C . PHE A 1 567 ? 3.159 -8.115 10.836 1.00 41.38 567 PHE A C 1
ATOM 4630 O O . PHE A 1 567 ? 4.208 -7.689 10.368 1.00 41.38 567 PHE A O 1
ATOM 4637 N N . ARG A 1 568 ? 2.834 -7.981 12.133 1.00 37.94 568 ARG A N 1
ATOM 4638 C CA . ARG A 1 568 ? 3.633 -7.379 13.229 1.00 37.94 568 ARG A CA 1
ATOM 4639 C C . ARG A 1 568 ? 5.156 -7.405 13.020 1.00 37.94 568 ARG A C 1
ATOM 4641 O O . ARG A 1 568 ? 5.735 -8.490 12.978 1.00 37.94 568 ARG A O 1
ATOM 4648 N N . GLY A 1 569 ? 5.789 -6.233 13.026 1.00 44.03 569 GLY A N 1
ATOM 4649 C CA . GLY A 1 569 ? 7.237 -6.046 13.168 1.00 44.03 569 GLY A CA 1
ATOM 4650 C C . GLY A 1 569 ? 7.962 -5.809 11.844 1.00 44.03 569 GLY A C 1
ATOM 4651 O O . GLY A 1 569 ? 7.988 -6.699 10.988 1.00 44.03 569 GLY A O 1
ATOM 4652 N N . ARG A 1 570 ? 8.580 -4.625 11.736 1.00 47.00 570 ARG A N 1
ATOM 4653 C CA . ARG A 1 570 ? 9.545 -4.245 10.700 1.00 47.00 570 ARG A CA 1
ATOM 4654 C C . ARG A 1 570 ? 10.729 -5.212 10.759 1.00 47.00 570 ARG A C 1
ATOM 4656 O O . ARG A 1 570 ? 11.420 -5.275 11.769 1.00 47.00 570 ARG A O 1
ATOM 4663 N N . ILE A 1 571 ? 10.936 -6.007 9.714 1.00 47.38 571 ILE A N 1
ATOM 4664 C CA . ILE A 1 571 ? 12.174 -6.776 9.523 1.00 47.38 571 ILE A CA 1
ATOM 4665 C C . ILE A 1 571 ? 12.922 -6.103 8.388 1.00 47.38 571 ILE A C 1
ATOM 4667 O O . ILE A 1 571 ? 12.799 -6.495 7.232 1.00 47.38 571 ILE A O 1
ATOM 4671 N N . THR A 1 572 ? 13.693 -5.078 8.711 1.00 53.88 572 THR A N 1
ATOM 4672 C CA . THR A 1 572 ? 14.606 -4.505 7.729 1.00 53.88 572 THR A CA 1
ATOM 4673 C C . THR A 1 572 ? 15.684 -5.548 7.448 1.00 53.88 572 THR A C 1
ATOM 4675 O O . THR A 1 572 ? 16.293 -6.097 8.368 1.00 53.88 572 THR A O 1
ATOM 4678 N N . TYR A 1 573 ? 15.903 -5.875 6.183 1.00 60.72 573 TYR A N 1
ATOM 4679 C CA . TYR A 1 573 ? 17.002 -6.735 5.776 1.00 60.72 573 TYR A CA 1
ATOM 4680 C C . TYR A 1 573 ? 17.974 -5.938 4.926 1.00 60.72 573 TYR A C 1
ATOM 4682 O O . TYR A 1 573 ? 17.641 -4.919 4.330 1.00 60.72 573 TYR A O 1
ATOM 4690 N N . LYS A 1 574 ? 19.213 -6.397 4.918 1.00 63.84 574 LYS A N 1
ATOM 4691 C CA . LYS A 1 574 ? 20.337 -5.688 4.342 1.00 63.84 574 LYS A CA 1
ATOM 4692 C C . LYS A 1 574 ? 21.158 -6.662 3.534 1.00 63.84 574 LYS A C 1
ATOM 4694 O O . LYS A 1 574 ? 21.557 -7.707 4.039 1.00 63.84 574 LYS A O 1
ATOM 4699 N N . LEU A 1 575 ? 21.425 -6.326 2.283 1.00 64.31 575 LEU A N 1
ATOM 4700 C CA . LEU A 1 575 ? 22.278 -7.152 1.448 1.00 64.31 575 LEU A CA 1
ATOM 4701 C C . LEU A 1 575 ? 23.726 -7.102 1.967 1.00 64.31 575 LEU A C 1
ATOM 4703 O O . LEU A 1 575 ? 24.373 -6.061 1.898 1.00 64.31 575 LEU A O 1
ATOM 4707 N N . GLU A 1 576 ? 24.237 -8.215 2.503 1.00 66.56 576 GLU A N 1
ATOM 4708 C CA . GLU A 1 576 ? 25.611 -8.291 3.025 1.00 66.56 576 GLU A CA 1
ATOM 4709 C C . GLU A 1 576 ? 26.592 -8.638 1.901 1.00 66.56 576 GLU A C 1
ATOM 4711 O O . GLU A 1 576 ? 27.595 -7.945 1.719 1.00 66.56 576 GLU A O 1
ATOM 4716 N N . THR A 1 577 ? 26.292 -9.704 1.149 1.00 66.75 577 THR A N 1
ATOM 4717 C CA . THR A 1 577 ? 27.105 -10.186 0.020 1.00 66.75 577 THR A CA 1
ATOM 4718 C C . THR A 1 577 ? 26.239 -10.890 -1.019 1.00 66.75 577 THR A C 1
ATOM 4720 O O . THR A 1 577 ? 25.243 -11.539 -0.679 1.00 66.75 577 THR A O 1
ATOM 4723 N N . ILE A 1 578 ? 26.651 -10.816 -2.284 1.00 66.38 578 ILE A N 1
ATOM 4724 C CA . ILE A 1 578 ? 26.150 -11.697 -3.343 1.00 66.38 578 ILE A CA 1
ATOM 4725 C C . ILE A 1 578 ? 27.348 -12.437 -3.898 1.00 66.38 578 ILE A C 1
ATOM 4727 O O . ILE A 1 578 ? 28.338 -11.834 -4.286 1.00 66.38 578 ILE A O 1
ATOM 4731 N N . THR A 1 579 ? 27.258 -13.759 -3.946 1.00 71.06 579 THR A N 1
ATOM 4732 C CA . THR A 1 579 ? 28.295 -14.592 -4.546 1.00 71.06 579 THR A CA 1
ATOM 4733 C C . THR A 1 579 ? 27.675 -15.498 -5.587 1.00 71.06 579 THR A C 1
ATOM 4735 O O . THR A 1 579 ? 26.609 -16.079 -5.384 1.00 71.06 579 THR A O 1
ATOM 4738 N N . THR A 1 580 ? 28.355 -15.613 -6.718 1.00 65.44 580 THR A N 1
ATOM 4739 C CA . THR A 1 580 ? 27.955 -16.508 -7.797 1.00 65.44 580 THR A CA 1
ATOM 4740 C C . THR A 1 580 ? 28.801 -17.768 -7.708 1.00 65.44 580 THR A C 1
ATOM 4742 O O . THR A 1 580 ? 30.028 -17.693 -7.696 1.00 65.44 580 THR A O 1
ATOM 4745 N N . ILE A 1 581 ? 28.153 -18.925 -7.619 1.00 70.06 581 ILE A N 1
ATOM 4746 C CA . ILE A 1 581 ? 28.802 -20.232 -7.520 1.00 70.06 581 ILE A CA 1
ATOM 4747 C C . ILE A 1 581 ? 28.342 -21.074 -8.708 1.00 70.06 581 ILE A C 1
ATOM 4749 O O . ILE A 1 581 ? 27.151 -21.127 -9.008 1.00 70.06 581 ILE A O 1
ATOM 4753 N N . VAL A 1 582 ? 29.275 -21.736 -9.388 1.00 66.38 582 VAL A N 1
ATOM 4754 C CA . VAL A 1 582 ? 28.954 -22.714 -10.433 1.00 66.38 582 VAL A CA 1
ATOM 4755 C C . VAL A 1 582 ? 29.133 -24.113 -9.846 1.00 66.38 582 VAL A C 1
ATOM 4757 O O . VAL A 1 582 ? 30.259 -24.523 -9.578 1.00 66.38 582 VAL A O 1
ATOM 4760 N N . GLU A 1 583 ? 28.035 -24.839 -9.637 1.00 70.75 583 GLU A N 1
ATOM 4761 C CA . GLU A 1 583 ? 28.019 -26.214 -9.103 1.00 70.75 583 GLU A CA 1
ATOM 4762 C C . GLU A 1 583 ? 27.213 -27.104 -10.056 1.00 70.75 583 GLU A C 1
ATOM 4764 O O . GLU A 1 583 ? 26.099 -26.748 -10.416 1.00 70.75 583 GLU A O 1
ATOM 4769 N N . ASP A 1 584 ? 27.754 -28.243 -10.498 1.00 71.00 584 ASP A N 1
ATOM 4770 C CA . ASP A 1 584 ? 27.025 -29.268 -11.274 1.00 71.00 584 ASP A CA 1
ATOM 4771 C C . ASP A 1 584 ? 26.279 -28.770 -12.536 1.00 71.00 584 ASP A C 1
ATOM 4773 O O . ASP A 1 584 ? 25.238 -29.298 -12.922 1.00 71.00 584 ASP A O 1
ATOM 4777 N N . ASN A 1 585 ? 26.842 -27.782 -13.244 1.00 60.28 585 ASN A N 1
ATOM 4778 C CA . ASN A 1 585 ? 26.206 -27.052 -14.361 1.00 60.28 585 ASN A CA 1
ATOM 4779 C C . ASN A 1 585 ? 25.021 -26.158 -13.957 1.00 60.28 585 ASN A C 1
ATOM 4781 O O . ASN A 1 585 ? 24.256 -25.744 -14.824 1.00 60.28 585 ASN A O 1
ATOM 4785 N N . SER A 1 586 ? 24.886 -25.834 -12.678 1.00 56.59 586 SER A N 1
ATOM 4786 C CA . SER A 1 586 ? 23.966 -24.833 -12.154 1.00 56.59 586 SER A CA 1
ATOM 4787 C C . SER A 1 586 ? 24.701 -23.568 -11.747 1.00 56.59 586 SER A C 1
ATOM 4789 O O . SER A 1 586 ? 25.832 -23.607 -11.266 1.00 56.59 586 SER A O 1
ATOM 4791 N N . LEU A 1 587 ? 24.030 -22.437 -11.947 1.00 58.34 587 LEU A N 1
ATOM 4792 C CA . LEU A 1 587 ? 24.494 -21.125 -11.534 1.00 58.34 587 LEU A CA 1
ATOM 4793 C C . LEU A 1 587 ? 23.721 -20.729 -10.281 1.00 58.34 587 LEU A C 1
ATOM 4795 O O . LEU A 1 587 ? 22.533 -20.428 -10.333 1.00 58.34 587 LEU A O 1
ATOM 4799 N N . ILE A 1 588 ? 24.402 -20.762 -9.149 1.00 66.44 588 ILE A N 1
ATOM 4800 C CA . ILE A 1 588 ? 23.836 -20.530 -7.829 1.00 66.44 588 ILE A CA 1
ATOM 4801 C C . ILE A 1 588 ? 24.198 -19.111 -7.409 1.00 66.44 588 ILE A C 1
ATOM 4803 O O . ILE A 1 588 ? 25.370 -18.800 -7.202 1.00 66.44 588 ILE A O 1
ATOM 4807 N N . PHE A 1 589 ? 23.190 -18.261 -7.238 1.00 64.38 589 PHE A N 1
ATOM 4808 C CA . PHE A 1 589 ? 23.372 -16.958 -6.610 1.00 64.38 589 PHE A CA 1
ATOM 4809 C C . PHE A 1 589 ? 23.136 -17.103 -5.112 1.00 64.38 589 PHE A C 1
ATOM 4811 O O . PHE A 1 589 ? 22.010 -17.225 -4.631 1.00 64.38 589 PHE A O 1
ATOM 4818 N N . LYS A 1 590 ? 24.221 -17.112 -4.347 1.00 70.06 590 LYS A N 1
ATOM 4819 C CA . LYS A 1 590 ? 24.159 -17.053 -2.893 1.00 70.06 590 LYS A CA 1
ATOM 4820 C C . LYS A 1 590 ? 24.040 -15.589 -2.481 1.00 70.06 590 LYS A C 1
ATOM 4822 O O . LYS A 1 590 ? 24.999 -14.833 -2.605 1.00 70.06 590 LYS A O 1
ATOM 4827 N N . VAL A 1 591 ? 22.864 -15.217 -1.990 1.00 65.94 591 VAL A N 1
ATOM 4828 C CA . VAL A 1 591 ? 22.529 -13.861 -1.542 1.00 65.94 591 VAL A CA 1
ATOM 4829 C C . VAL A 1 591 ? 22.460 -13.884 -0.024 1.00 65.94 591 VAL A C 1
ATOM 4831 O O . VAL A 1 591 ? 21.575 -14.502 0.549 1.00 65.94 591 VAL A O 1
ATOM 4834 N N . VAL A 1 592 ? 23.415 -13.266 0.659 1.00 66.00 592 VAL A N 1
ATOM 4835 C CA . VAL A 1 592 ? 23.420 -13.205 2.126 1.00 66.00 592 VAL A CA 1
ATOM 4836 C C . VAL A 1 592 ? 22.694 -11.938 2.551 1.00 66.00 592 VAL A C 1
ATOM 4838 O O . VAL A 1 592 ? 23.121 -10.838 2.199 1.00 66.00 592 VAL A O 1
ATOM 4841 N N . LEU A 1 593 ? 21.602 -12.098 3.301 1.00 65.12 593 LEU A N 1
ATOM 4842 C CA . LEU A 1 593 ? 20.813 -10.991 3.828 1.00 65.12 593 LEU A CA 1
ATOM 4843 C C . LEU A 1 593 ? 21.025 -10.904 5.340 1.00 65.12 593 LEU A C 1
ATOM 4845 O O . LEU A 1 593 ? 20.728 -11.827 6.094 1.00 65.12 593 LEU A O 1
ATOM 4849 N N . PHE A 1 594 ? 21.521 -9.770 5.803 1.00 64.56 594 PHE A N 1
ATOM 4850 C CA . PHE A 1 594 ? 21.580 -9.434 7.210 1.00 64.56 594 PHE A CA 1
ATOM 4851 C C . PHE A 1 594 ? 20.209 -8.921 7.656 1.00 64.56 594 PHE A C 1
ATOM 4853 O O . PHE A 1 594 ? 19.776 -7.862 7.214 1.00 64.56 594 PHE A O 1
ATOM 4860 N N . VAL A 1 595 ? 19.510 -9.664 8.512 1.00 62.41 595 VAL A N 1
ATOM 4861 C CA . VAL A 1 595 ? 18.269 -9.176 9.126 1.00 62.41 595 VAL A CA 1
ATOM 4862 C C . VAL A 1 595 ? 18.626 -8.278 10.302 1.00 62.41 595 VAL A C 1
ATOM 4864 O O . VAL A 1 595 ? 19.254 -8.721 11.262 1.00 62.41 595 VAL A O 1
ATOM 4867 N N . LEU A 1 596 ? 18.219 -7.016 10.216 1.00 59.50 596 LEU A N 1
ATOM 4868 C CA . LEU A 1 596 ? 18.249 -6.074 11.324 1.00 59.50 596 LEU A CA 1
ATOM 4869 C C . LEU A 1 596 ? 17.048 -6.417 12.217 1.00 59.50 596 LEU A C 1
ATOM 4871 O O . LEU A 1 596 ? 15.900 -6.108 11.901 1.00 59.50 596 LEU A O 1
ATOM 4875 N N . ASP A 1 597 ? 17.305 -7.168 13.286 1.00 53.84 597 ASP A N 1
ATOM 4876 C CA . ASP A 1 597 ? 16.288 -7.569 14.259 1.00 53.84 597 ASP A CA 1
ATOM 4877 C C . ASP A 1 597 ? 15.830 -6.348 15.071 1.00 53.84 597 ASP A C 1
ATOM 4879 O O . ASP A 1 597 ? 16.472 -5.956 16.045 1.00 53.84 597 ASP A O 1
ATOM 4883 N N . GLU A 1 598 ? 14.737 -5.707 14.653 1.00 53.34 598 GLU A N 1
ATOM 4884 C CA . GLU A 1 598 ? 14.218 -4.520 15.347 1.00 53.34 598 GLU A CA 1
ATOM 4885 C C . GLU A 1 598 ? 13.066 -4.812 16.320 1.00 53.34 598 GLU A C 1
ATOM 4887 O O . GLU A 1 598 ? 12.637 -3.912 17.050 1.00 53.34 598 GLU A O 1
ATOM 4892 N N . ALA A 1 599 ? 12.580 -6.056 16.406 1.00 48.84 599 ALA A N 1
ATOM 4893 C CA . ALA A 1 599 ? 11.327 -6.333 17.109 1.00 48.84 599 ALA A CA 1
ATOM 4894 C C . ALA A 1 599 ? 11.268 -7.657 17.882 1.00 48.84 599 ALA A C 1
ATOM 4896 O O . ALA A 1 599 ? 10.175 -8.192 18.040 1.00 48.84 599 ALA A O 1
ATOM 4897 N N . GLY A 1 600 ? 12.386 -8.199 18.382 1.00 53.25 600 GLY A N 1
ATOM 4898 C CA . GLY A 1 600 ? 12.362 -9.368 19.279 1.00 53.25 600 GLY A CA 1
ATOM 4899 C C . GLY A 1 600 ? 11.567 -10.551 18.714 1.00 53.25 600 GLY A C 1
ATOM 4900 O O . GLY A 1 600 ? 10.965 -11.320 19.469 1.00 53.25 600 GLY A O 1
ATOM 4901 N N . LEU A 1 601 ? 11.503 -10.640 17.383 1.00 54.31 601 LEU A N 1
ATOM 4902 C CA . LEU A 1 601 ? 10.852 -11.731 16.689 1.00 54.31 601 LEU A CA 1
ATOM 4903 C C . LEU A 1 601 ? 11.779 -12.925 16.828 1.00 54.31 601 LEU A C 1
ATOM 4905 O O . LEU A 1 601 ? 12.974 -12.827 16.555 1.00 54.31 601 LEU A O 1
ATOM 4909 N N . ASP A 1 602 ? 11.237 -14.058 17.264 1.00 64.06 602 ASP A N 1
ATOM 4910 C CA . ASP A 1 602 ? 12.043 -15.265 17.289 1.00 64.06 602 ASP A CA 1
ATOM 4911 C C . ASP A 1 602 ? 12.528 -15.613 15.872 1.00 64.06 602 ASP A C 1
ATOM 4913 O O . ASP A 1 602 ? 11.885 -15.324 14.856 1.00 64.06 602 ASP A O 1
ATOM 4917 N N . GLU A 1 603 ? 13.699 -16.240 15.813 1.00 57.28 603 GLU A N 1
ATOM 4918 C CA . GLU A 1 603 ? 14.376 -16.624 14.575 1.00 57.28 603 GLU A CA 1
ATOM 4919 C C . GLU A 1 603 ? 13.459 -17.418 13.633 1.00 57.28 603 GLU A C 1
ATOM 4921 O O . GLU A 1 603 ? 13.495 -17.244 12.415 1.00 57.28 603 GLU A O 1
ATOM 4926 N N . LYS A 1 604 ? 12.584 -18.262 14.192 1.00 62.06 604 LYS A N 1
ATOM 4927 C CA . LYS A 1 604 ? 11.606 -19.035 13.426 1.00 62.06 604 LYS A CA 1
ATOM 4928 C C . LYS A 1 604 ? 10.619 -18.118 12.709 1.00 62.06 604 LYS A C 1
ATOM 4930 O O . LYS A 1 604 ? 10.323 -18.361 11.547 1.00 62.06 604 LYS A O 1
ATOM 4935 N N . THR A 1 605 ? 10.141 -17.064 13.357 1.00 58.06 605 THR A N 1
ATOM 4936 C CA . THR A 1 605 ? 9.222 -16.087 12.768 1.00 58.06 605 THR A CA 1
ATOM 4937 C C . THR A 1 605 ? 9.898 -15.262 11.678 1.00 58.06 605 THR A C 1
ATOM 4939 O O . THR A 1 605 ? 9.292 -15.041 10.630 1.00 58.06 605 THR A O 1
ATOM 4942 N N . VAL A 1 606 ? 11.155 -14.853 11.877 1.00 56.34 606 VAL A N 1
ATOM 4943 C CA . VAL A 1 606 ? 11.956 -14.183 10.837 1.00 56.34 606 VAL A CA 1
ATOM 4944 C C . VAL A 1 606 ? 12.145 -15.110 9.637 1.00 56.34 606 VAL A C 1
ATOM 4946 O O . VAL A 1 606 ? 11.806 -14.740 8.515 1.00 56.34 606 VAL A O 1
ATOM 4949 N N . ASN A 1 607 ? 12.589 -16.346 9.873 1.00 58.50 607 ASN A N 1
ATOM 4950 C CA . ASN A 1 607 ? 12.777 -17.348 8.828 1.00 58.50 607 ASN A CA 1
ATOM 4951 C C . ASN A 1 607 ? 11.464 -17.691 8.122 1.00 58.50 607 ASN A C 1
ATOM 4953 O O . ASN A 1 607 ? 11.456 -17.807 6.905 1.00 58.50 607 ASN A O 1
ATOM 4957 N N . GLU A 1 608 ? 10.343 -17.817 8.835 1.00 57.56 608 GLU A N 1
ATOM 4958 C CA . GLU A 1 608 ? 9.027 -18.044 8.233 1.00 57.56 608 GLU A CA 1
ATOM 4959 C C . GLU A 1 608 ? 8.546 -16.840 7.431 1.00 57.56 608 GLU A C 1
ATOM 4961 O O . GLU A 1 608 ? 7.907 -17.034 6.403 1.00 57.56 608 GLU A O 1
ATOM 4966 N N . LYS A 1 609 ? 8.827 -15.610 7.869 1.00 56.44 609 LYS A N 1
ATOM 4967 C CA . LYS A 1 609 ? 8.458 -14.394 7.138 1.00 56.44 609 LYS A CA 1
ATOM 4968 C C . LYS A 1 609 ? 9.283 -14.223 5.879 1.00 56.44 609 LYS A C 1
ATOM 4970 O O . LYS A 1 609 ? 8.699 -13.981 4.833 1.00 56.44 609 LYS A O 1
ATOM 4975 N N . VAL A 1 610 ? 10.600 -14.400 5.948 1.00 56.56 610 VAL A N 1
ATOM 4976 C CA . VAL A 1 610 ? 11.456 -14.375 4.758 1.00 56.56 610 VAL A CA 1
ATOM 4977 C C . VAL A 1 610 ? 11.113 -15.553 3.858 1.00 56.56 610 VAL A C 1
ATOM 4979 O O . VAL A 1 610 ? 10.910 -15.359 2.667 1.00 56.56 610 VAL A O 1
ATOM 4982 N N . ALA A 1 611 ? 10.965 -16.763 4.402 1.00 57.16 611 ALA A N 1
ATOM 4983 C CA . ALA A 1 611 ? 10.531 -17.908 3.619 1.00 57.16 611 ALA A CA 1
ATOM 4984 C C . ALA A 1 611 ? 9.177 -17.629 2.978 1.00 57.16 611 ALA A C 1
ATOM 4986 O O . ALA A 1 611 ? 9.038 -17.934 1.813 1.00 57.16 611 ALA A O 1
ATOM 4987 N N . ARG A 1 612 ? 8.210 -17.003 3.664 1.00 54.22 612 ARG A N 1
ATOM 4988 C CA . ARG A 1 612 ? 6.930 -16.588 3.074 1.00 54.22 612 ARG A CA 1
ATOM 4989 C C . ARG A 1 612 ? 7.081 -15.485 2.050 1.00 54.22 612 ARG A C 1
ATOM 4991 O O . ARG A 1 612 ? 6.474 -15.634 1.016 1.00 54.22 612 ARG A O 1
ATOM 4998 N N . MET A 1 613 ? 7.902 -14.463 2.253 1.00 54.56 613 MET A N 1
ATOM 4999 C CA . MET A 1 613 ? 8.208 -13.465 1.225 1.00 54.56 613 MET A CA 1
ATOM 5000 C C . MET A 1 613 ? 8.768 -14.151 -0.020 1.00 54.56 613 MET A C 1
ATOM 5002 O O . MET A 1 613 ? 8.317 -13.895 -1.125 1.00 54.56 613 MET A O 1
ATOM 5006 N N . LEU A 1 614 ? 9.680 -15.100 0.172 1.00 54.50 614 LEU A N 1
ATOM 5007 C CA . LEU A 1 614 ? 10.217 -15.935 -0.887 1.00 54.50 614 LEU A CA 1
ATOM 5008 C C . LEU A 1 614 ? 9.216 -16.995 -1.374 1.00 54.50 614 LEU A C 1
ATOM 5010 O O . LEU A 1 614 ? 9.447 -17.490 -2.462 1.00 54.50 614 LEU A O 1
ATOM 5014 N N . VAL A 1 615 ? 8.145 -17.343 -0.627 1.00 46.19 615 VAL A N 1
ATOM 5015 C CA . VAL A 1 615 ? 7.161 -18.430 -0.878 1.00 46.19 615 VAL A CA 1
ATOM 5016 C C . VAL A 1 615 ? 5.841 -17.959 -1.495 1.00 46.19 615 VAL A C 1
ATOM 5018 O O . VAL A 1 615 ? 5.405 -18.559 -2.467 1.00 46.19 615 VAL A O 1
ATOM 5021 N N . THR A 1 616 ? 5.232 -16.873 -1.023 1.00 46.31 616 THR A N 1
ATOM 5022 C CA . THR A 1 616 ? 4.178 -16.153 -1.756 1.00 46.31 616 THR A CA 1
ATOM 5023 C C . THR A 1 616 ? 4.719 -15.674 -3.099 1.00 46.31 616 THR A C 1
ATOM 5025 O O . THR A 1 616 ? 4.007 -15.705 -4.095 1.00 46.31 616 THR A O 1
ATOM 5028 N N . LYS A 1 617 ? 6.017 -15.345 -3.163 1.00 52.03 617 LYS A N 1
ATOM 5029 C CA . LYS A 1 617 ? 6.740 -15.150 -4.426 1.00 52.03 617 LYS A CA 1
ATOM 5030 C C . LYS A 1 617 ? 7.220 -16.464 -5.045 1.00 52.03 617 LYS A C 1
ATOM 5032 O O . LYS A 1 617 ? 7.353 -16.531 -6.258 1.00 52.03 617 LYS A O 1
ATOM 5037 N N . LYS A 1 618 ? 7.415 -17.545 -4.278 1.00 41.41 618 LYS A N 1
ATOM 5038 C CA . LYS A 1 618 ? 7.701 -18.884 -4.824 1.00 41.41 618 LYS A CA 1
ATOM 5039 C C . LYS A 1 618 ? 6.547 -19.324 -5.686 1.00 41.41 618 LYS A C 1
ATOM 5041 O O . LYS A 1 618 ? 6.862 -19.874 -6.708 1.00 41.41 618 LYS A O 1
ATOM 5046 N N . ASP A 1 619 ? 5.280 -19.031 -5.409 1.00 45.84 619 ASP A N 1
ATOM 5047 C CA . ASP A 1 619 ? 4.208 -19.326 -6.377 1.00 45.84 619 ASP A CA 1
ATOM 5048 C C . ASP A 1 619 ? 4.409 -18.600 -7.730 1.00 45.84 619 ASP A C 1
ATOM 5050 O O . ASP A 1 619 ? 4.053 -19.155 -8.769 1.00 45.84 619 ASP A O 1
ATOM 5054 N N . ARG A 1 620 ? 5.113 -17.451 -7.756 1.00 45.94 620 ARG A N 1
ATOM 5055 C CA . ARG A 1 620 ? 5.608 -16.818 -8.997 1.00 45.94 620 ARG A CA 1
ATOM 5056 C C . ARG A 1 620 ? 6.789 -17.560 -9.647 1.00 45.94 620 ARG A C 1
ATOM 5058 O O . ARG A 1 620 ? 6.928 -17.532 -10.866 1.00 45.94 620 ARG A O 1
ATOM 5065 N N . PHE A 1 621 ? 7.626 -18.240 -8.857 1.00 40.62 621 PHE A N 1
ATOM 5066 C CA . PHE A 1 621 ? 8.848 -18.939 -9.297 1.00 40.62 621 PHE A CA 1
ATOM 5067 C C . PHE A 1 621 ? 8.748 -20.489 -9.354 1.00 40.62 621 PHE A C 1
ATOM 5069 O O . PHE A 1 621 ? 9.630 -21.133 -9.920 1.00 40.62 621 PHE A O 1
ATOM 5076 N N . ASN A 1 622 ? 7.703 -21.131 -8.809 1.00 39.75 622 ASN A N 1
ATOM 5077 C CA . ASN A 1 622 ? 7.575 -22.586 -8.577 1.00 39.75 622 ASN A CA 1
ATOM 5078 C C . ASN A 1 622 ? 7.165 -23.359 -9.833 1.00 39.75 622 ASN A C 1
ATOM 5080 O O . ASN A 1 622 ? 6.540 -24.417 -9.766 1.00 39.75 622 ASN A O 1
ATOM 5084 N N . ILE A 1 623 ? 7.550 -22.861 -10.999 1.00 40.75 623 ILE A N 1
ATOM 5085 C CA . ILE A 1 623 ? 7.258 -23.482 -12.284 1.00 40.75 623 ILE A CA 1
ATOM 5086 C C . ILE A 1 623 ? 8.547 -24.111 -12.808 1.00 40.75 623 ILE A C 1
ATOM 5088 O O . ILE A 1 623 ? 9.042 -23.786 -13.885 1.00 40.75 623 ILE A O 1
ATOM 5092 N N . ILE A 1 624 ? 9.140 -24.991 -11.995 1.00 36.78 624 ILE A N 1
ATOM 5093 C CA . ILE A 1 624 ? 10.334 -25.767 -12.370 1.00 36.78 624 ILE A CA 1
ATOM 5094 C C . ILE A 1 624 ? 10.126 -27.288 -12.230 1.00 36.78 624 ILE A C 1
ATOM 5096 O O . ILE A 1 624 ? 10.879 -28.050 -12.821 1.00 36.78 624 ILE A O 1
ATOM 5100 N N . SER A 1 625 ? 9.084 -27.801 -11.571 1.00 31.02 625 SER A N 1
ATOM 5101 C CA . SER A 1 625 ? 9.058 -29.232 -11.206 1.00 31.02 625 SER A CA 1
ATOM 5102 C C . SER A 1 625 ? 8.249 -30.188 -12.097 1.00 31.02 625 SER A C 1
ATOM 5104 O O . SER A 1 625 ? 7.905 -31.274 -11.638 1.00 31.02 625 SER A O 1
ATOM 5106 N N . GLN A 1 626 ? 7.958 -29.873 -13.364 1.00 33.06 626 GLN A N 1
ATOM 5107 C CA . GLN A 1 626 ? 7.271 -30.841 -14.239 1.00 33.06 626 GLN A CA 1
ATOM 5108 C C . GLN A 1 626 ? 7.799 -30.849 -15.671 1.00 33.06 626 GLN A C 1
ATOM 5110 O O . GLN A 1 626 ? 7.108 -30.381 -16.553 1.00 33.06 626 GLN A O 1
ATOM 5115 N N . PHE A 1 627 ? 8.993 -31.402 -15.907 1.00 32.00 627 PHE A N 1
ATOM 5116 C CA . PHE A 1 627 ? 9.301 -32.192 -17.113 1.00 32.00 627 PHE A CA 1
ATOM 5117 C C . PHE A 1 627 ? 10.571 -33.015 -16.862 1.00 32.00 627 PHE A C 1
ATOM 5119 O O . PHE A 1 627 ? 11.693 -32.568 -17.091 1.00 32.00 627 PHE A O 1
ATOM 5126 N N . SER A 1 628 ? 10.391 -34.252 -16.405 1.00 32.94 628 SER A N 1
ATOM 5127 C CA . SER A 1 628 ? 11.389 -35.307 -16.552 1.00 32.94 628 SER A CA 1
ATOM 5128 C C . SER A 1 628 ? 11.346 -35.809 -18.000 1.00 32.94 628 SER A C 1
ATOM 5130 O O . SER A 1 628 ? 10.726 -36.835 -18.276 1.00 32.94 628 SER A O 1
ATOM 5132 N N . ASP A 1 629 ? 11.950 -35.076 -18.941 1.00 35.19 629 ASP A N 1
ATOM 5133 C CA . ASP A 1 629 ? 12.245 -35.634 -20.266 1.00 35.19 629 ASP A CA 1
ATOM 5134 C C . ASP A 1 629 ? 13.755 -35.871 -20.401 1.00 35.19 629 ASP A C 1
ATOM 5136 O O . ASP A 1 629 ? 14.589 -34.964 -20.355 1.00 35.19 629 ASP A O 1
ATOM 5140 N N . SER A 1 630 ? 14.109 -37.151 -20.462 1.00 37.78 630 SER A N 1
ATOM 5141 C CA . SER A 1 630 ? 15.395 -37.723 -20.069 1.00 37.78 630 SER A CA 1
ATOM 5142 C C . SER A 1 630 ? 16.473 -37.652 -21.154 1.00 37.78 630 SER A C 1
ATOM 5144 O O . SER A 1 630 ? 17.250 -38.596 -21.323 1.00 37.78 630 SER A O 1
ATOM 5146 N N . LYS A 1 631 ? 16.552 -36.562 -21.925 1.00 36.19 631 LYS A N 1
ATOM 5147 C CA . LYS A 1 631 ? 17.613 -36.390 -22.933 1.00 36.19 631 LYS A CA 1
ATOM 5148 C C . LYS A 1 631 ? 18.249 -35.001 -22.881 1.00 36.19 631 LYS A C 1
ATOM 5150 O O . LYS A 1 631 ? 17.882 -34.088 -23.608 1.00 36.19 631 LYS A O 1
ATOM 5155 N N . ALA A 1 632 ? 19.281 -34.913 -22.040 1.00 36.69 632 ALA A N 1
ATOM 5156 C CA . ALA A 1 632 ? 20.441 -34.031 -22.181 1.00 36.69 632 ALA A CA 1
ATOM 5157 C C . ALA A 1 632 ? 20.165 -32.526 -22.382 1.00 36.69 632 ALA A C 1
ATOM 5159 O O . ALA A 1 632 ? 20.785 -31.889 -23.235 1.00 36.69 632 ALA A O 1
ATOM 5160 N N . ARG A 1 633 ? 19.311 -31.923 -21.550 1.00 38.84 633 ARG A N 1
ATOM 5161 C CA . ARG A 1 633 ? 19.365 -30.473 -21.315 1.00 38.84 633 ARG A CA 1
ATOM 5162 C C . ARG A 1 633 ? 20.045 -30.220 -19.973 1.00 38.84 633 ARG A C 1
ATOM 5164 O O . ARG A 1 633 ? 19.652 -30.784 -18.959 1.00 38.84 633 ARG A O 1
ATOM 5171 N N . LYS A 1 634 ? 21.124 -29.432 -19.995 1.00 41.19 634 LYS A N 1
ATOM 5172 C CA . LYS A 1 634 ? 21.807 -28.949 -18.790 1.00 41.19 634 LYS A CA 1
ATOM 5173 C C . LYS A 1 634 ? 20.828 -28.042 -18.042 1.00 41.19 634 LYS A C 1
ATOM 5175 O O . LYS A 1 634 ? 20.539 -26.954 -18.533 1.00 41.19 634 LYS A O 1
ATOM 5180 N N . ASN A 1 635 ? 20.302 -28.506 -16.914 1.00 39.84 635 ASN A N 1
ATOM 5181 C CA . ASN A 1 635 ? 19.434 -27.711 -16.052 1.00 39.84 635 ASN A CA 1
ATOM 5182 C C . ASN A 1 635 ? 20.309 -26.767 -15.223 1.00 39.84 635 ASN A C 1
ATOM 5184 O O . ASN A 1 635 ? 21.028 -27.208 -14.336 1.00 39.84 635 ASN A O 1
ATOM 5188 N N . ILE A 1 636 ? 20.262 -25.476 -15.534 1.00 38.66 636 ILE A N 1
ATOM 5189 C CA . ILE A 1 636 ? 20.820 -24.407 -14.712 1.00 38.66 636 ILE A CA 1
ATOM 5190 C C . ILE A 1 636 ? 19.694 -23.994 -13.774 1.00 38.66 636 ILE A C 1
ATOM 5192 O O . ILE A 1 636 ? 18.772 -23.279 -14.168 1.00 38.66 636 ILE A O 1
ATOM 5196 N N . SER A 1 637 ? 19.739 -24.469 -12.533 1.00 42.56 637 SER A N 1
ATOM 5197 C CA . SER A 1 637 ? 18.866 -23.950 -11.483 1.00 42.56 637 SER A CA 1
ATOM 5198 C C . SER A 1 637 ? 19.511 -22.715 -10.861 1.00 42.56 637 SER A C 1
ATOM 5200 O O . SER A 1 637 ? 20.622 -22.816 -10.338 1.00 42.56 637 SER A O 1
ATOM 5202 N N . ILE A 1 638 ? 18.815 -21.572 -10.876 1.00 43.34 638 ILE A N 1
ATOM 5203 C CA . ILE A 1 638 ? 19.148 -20.469 -9.970 1.00 43.34 638 ILE A CA 1
ATOM 5204 C C . ILE A 1 638 ? 18.704 -20.887 -8.577 1.00 43.34 638 ILE A C 1
ATOM 5206 O O . ILE A 1 638 ? 17.514 -20.907 -8.269 1.00 43.34 638 ILE A O 1
ATOM 5210 N N . LEU A 1 639 ? 19.669 -21.233 -7.735 1.00 48.50 639 LEU A N 1
ATOM 5211 C CA . LEU A 1 639 ? 19.406 -21.504 -6.333 1.00 48.50 639 LEU A CA 1
ATOM 5212 C C . LEU A 1 639 ? 19.738 -20.252 -5.526 1.00 48.50 639 LEU A C 1
ATOM 5214 O O . LEU A 1 639 ? 20.905 -19.969 -5.262 1.00 48.50 639 LEU A O 1
ATOM 5218 N N . LEU A 1 640 ? 18.704 -19.509 -5.138 1.00 48.72 640 LEU A N 1
ATOM 5219 C CA . LEU A 1 640 ? 18.844 -18.393 -4.213 1.00 48.72 640 LEU A CA 1
ATOM 5220 C C . LEU A 1 640 ? 19.032 -18.949 -2.797 1.00 48.72 640 LEU A C 1
ATOM 5222 O O . LEU A 1 640 ? 18.069 -19.334 -2.133 1.00 48.72 640 LEU A O 1
ATOM 5226 N N . LYS A 1 641 ? 20.282 -19.039 -2.335 1.00 51.00 641 LYS A N 1
ATOM 5227 C CA . LYS A 1 641 ? 20.568 -19.409 -0.941 1.00 51.00 641 LYS A CA 1
ATOM 5228 C C . LYS A 1 641 ? 20.631 -18.142 -0.102 1.00 51.00 641 LYS A C 1
ATOM 5230 O O . LYS A 1 641 ? 21.635 -17.433 -0.163 1.00 51.00 641 LYS A O 1
ATOM 5235 N N . VAL A 1 642 ? 19.574 -17.899 0.671 1.00 48.94 642 VAL A N 1
ATOM 5236 C CA . VAL A 1 642 ? 19.510 -16.783 1.616 1.00 48.94 642 VAL A CA 1
ATOM 5237 C C . VAL A 1 642 ? 20.053 -17.207 2.974 1.00 48.94 642 VAL A C 1
ATOM 5239 O O . VAL A 1 642 ? 19.566 -18.167 3.566 1.00 48.94 642 VAL A O 1
ATOM 5242 N N . TYR A 1 643 ? 21.089 -16.514 3.446 1.00 51.94 643 TYR A N 1
ATOM 5243 C CA . TYR A 1 643 ? 21.702 -16.751 4.754 1.00 51.94 643 TYR A CA 1
ATOM 5244 C C . TYR A 1 643 ? 21.459 -15.551 5.658 1.00 51.94 643 TYR A C 1
ATOM 5246 O O . TYR A 1 643 ? 21.700 -14.427 5.227 1.00 51.94 643 TYR A O 1
ATOM 5254 N N . PHE A 1 644 ? 21.053 -15.816 6.901 1.00 49.03 644 PHE A N 1
ATOM 5255 C CA . PHE A 1 644 ? 20.862 -14.815 7.946 1.00 49.03 644 PHE A CA 1
ATOM 5256 C C . PHE A 1 644 ? 21.982 -14.903 8.970 1.00 49.03 644 PHE A C 1
ATOM 5258 O O . PHE A 1 644 ? 22.329 -15.988 9.440 1.00 49.03 644 PHE A O 1
ATOM 5265 N N . LYS A 1 645 ? 22.546 -13.755 9.333 1.00 43.72 645 LYS A N 1
ATOM 5266 C CA . LYS A 1 645 ? 23.593 -13.661 10.347 1.00 43.72 645 LYS A CA 1
ATOM 5267 C C . LYS A 1 645 ? 22.990 -13.188 11.671 1.00 43.72 645 LYS A C 1
ATOM 5269 O O . LYS A 1 645 ? 23.013 -12.005 11.983 1.00 43.72 645 LYS A O 1
ATOM 5274 N N . GLY A 1 646 ? 22.448 -14.132 12.438 1.00 45.56 646 GLY A N 1
ATOM 5275 C CA . GLY A 1 646 ? 22.255 -13.989 13.885 1.00 45.56 646 GLY A CA 1
ATOM 5276 C C . GLY A 1 646 ? 23.514 -14.428 14.644 1.00 45.56 646 GLY A C 1
ATOM 5277 O O . GLY A 1 646 ? 24.439 -14.976 14.045 1.00 45.56 646 GLY A O 1
ATOM 5278 N N . ASN A 1 647 ? 23.566 -14.220 15.963 1.00 35.38 647 ASN A N 1
ATOM 5279 C CA . ASN A 1 647 ? 24.745 -14.492 16.805 1.00 35.38 647 ASN A CA 1
ATOM 5280 C C . ASN A 1 647 ? 25.278 -15.948 16.809 1.00 35.38 647 ASN A C 1
ATOM 5282 O O . ASN A 1 647 ? 26.283 -16.195 17.464 1.00 35.38 647 ASN A O 1
ATOM 5286 N N . GLN A 1 648 ? 24.700 -16.898 16.069 1.00 37.72 648 GLN A N 1
ATOM 5287 C CA . GLN A 1 648 ? 25.306 -18.193 15.737 1.00 37.72 648 GLN A CA 1
ATOM 5288 C C . GLN A 1 648 ? 24.773 -18.682 14.377 1.00 37.72 648 GLN A C 1
ATOM 5290 O O . GLN A 1 648 ? 23.572 -18.672 14.128 1.00 37.72 648 GLN A O 1
ATOM 5295 N N . VAL A 1 649 ? 25.678 -19.109 13.493 1.00 33.72 649 VAL A N 1
ATOM 5296 C CA . VAL A 1 649 ? 25.375 -19.654 12.159 1.00 33.72 649 VAL A CA 1
ATOM 5297 C C . VAL A 1 649 ? 24.916 -21.110 12.306 1.00 33.72 649 VAL A C 1
ATOM 5299 O O . VAL A 1 649 ? 25.717 -21.938 12.735 1.00 33.72 649 VAL A O 1
ATOM 5302 N N . TYR A 1 650 ? 23.678 -21.447 11.923 1.00 41.88 650 TYR A N 1
ATOM 5303 C CA . TYR A 1 650 ? 23.185 -22.835 11.938 1.00 41.88 650 TYR A CA 1
ATOM 5304 C C . TYR A 1 650 ? 22.720 -23.338 10.563 1.00 41.88 650 TYR A C 1
ATOM 5306 O O . TYR A 1 650 ? 22.154 -22.615 9.747 1.00 41.88 650 TYR A O 1
ATOM 5314 N N . GLU A 1 651 ? 22.988 -24.624 10.318 1.00 36.53 651 GLU A N 1
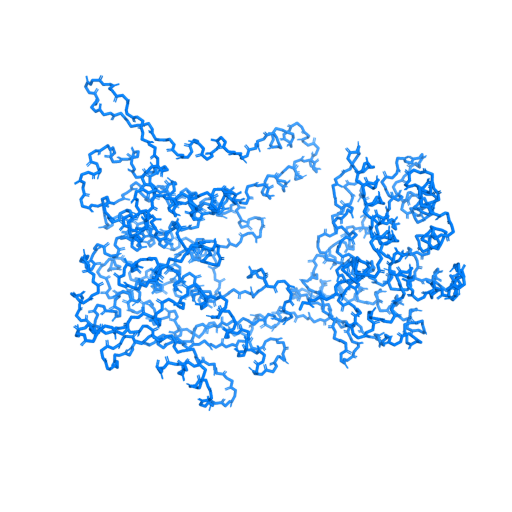ATOM 5315 C CA . GLU A 1 651 ? 22.806 -25.344 9.049 1.00 36.53 651 GLU A CA 1
ATOM 5316 C C . GLU A 1 651 ? 21.344 -25.594 8.622 1.00 36.53 651 GLU A C 1
ATOM 5318 O O . GLU A 1 651 ? 21.119 -26.080 7.512 1.00 36.53 651 GLU A O 1
ATOM 5323 N N . ASP A 1 652 ? 20.330 -25.282 9.433 1.00 37.03 652 ASP A N 1
ATOM 5324 C CA . ASP A 1 652 ? 18.970 -25.805 9.208 1.00 37.03 652 ASP A CA 1
ATOM 5325 C C . ASP A 1 652 ? 18.188 -25.160 8.042 1.00 37.03 652 ASP A C 1
ATOM 5327 O O . ASP A 1 652 ? 17.207 -25.738 7.567 1.00 37.03 652 ASP A O 1
ATOM 5331 N N . VAL A 1 653 ? 18.672 -24.059 7.451 1.00 37.44 653 VAL A N 1
ATOM 5332 C CA . VAL A 1 653 ? 18.106 -23.512 6.196 1.00 37.44 653 VAL A CA 1
ATOM 5333 C C . VAL A 1 653 ? 18.369 -24.443 4.994 1.00 37.44 653 VAL A C 1
ATOM 5335 O O . VAL A 1 653 ? 17.613 -24.427 4.019 1.00 37.44 653 VAL A O 1
ATOM 5338 N N . ARG A 1 654 ? 19.355 -25.360 5.073 1.00 33.84 654 ARG A N 1
ATOM 5339 C CA . ARG A 1 654 ? 19.579 -26.392 4.034 1.00 33.84 654 ARG A CA 1
ATOM 5340 C C . ARG A 1 654 ? 18.367 -27.304 3.820 1.00 33.84 654 ARG A C 1
ATOM 5342 O O . ARG A 1 654 ? 18.180 -27.778 2.703 1.00 33.84 654 ARG A O 1
ATOM 5349 N N . LYS A 1 655 ? 17.531 -27.539 4.839 1.00 32.69 655 LYS A N 1
ATOM 5350 C CA . LYS A 1 655 ? 16.381 -28.462 4.736 1.00 32.69 655 LYS A CA 1
ATOM 5351 C C . LYS A 1 655 ? 15.140 -27.837 4.093 1.00 32.69 655 LYS A C 1
ATOM 5353 O O . LYS A 1 655 ? 14.286 -28.567 3.604 1.00 32.69 655 LYS A O 1
ATOM 5358 N N . LEU A 1 656 ? 15.041 -26.508 4.058 1.00 32.44 656 LEU A N 1
ATOM 5359 C CA . LEU A 1 656 ? 13.890 -25.796 3.482 1.00 32.44 656 LEU A CA 1
ATOM 5360 C C . LEU A 1 656 ? 14.048 -25.502 1.979 1.00 32.44 656 LEU A C 1
ATOM 5362 O O . LEU A 1 656 ? 13.048 -25.331 1.283 1.00 32.44 656 LEU A O 1
ATOM 5366 N N . LEU A 1 657 ? 15.284 -25.508 1.467 1.00 31.67 657 LEU A N 1
ATOM 5367 C CA . LEU A 1 657 ? 15.603 -25.271 0.050 1.00 31.67 657 LEU A CA 1
ATOM 5368 C C . LEU A 1 657 ? 15.912 -26.547 -0.754 1.00 31.67 657 LEU A C 1
ATOM 5370 O O . LEU A 1 657 ? 15.973 -26.482 -1.977 1.00 31.67 657 LEU A O 1
ATOM 5374 N N . ILE A 1 658 ? 16.041 -27.708 -0.102 1.00 30.45 658 ILE A N 1
ATOM 5375 C CA . ILE A 1 658 ? 16.190 -29.015 -0.764 1.00 30.45 658 ILE A CA 1
ATOM 5376 C C . ILE A 1 658 ? 15.028 -29.917 -0.342 1.00 30.45 658 ILE A C 1
ATOM 5378 O O . ILE A 1 658 ? 15.189 -30.806 0.484 1.00 30.45 658 ILE A O 1
ATOM 5382 N N . LEU A 1 659 ? 13.837 -29.684 -0.895 1.00 25.89 659 LEU A N 1
ATOM 5383 C CA . LEU A 1 659 ? 12.728 -30.643 -0.828 1.00 25.89 659 LEU A CA 1
ATOM 5384 C C . LEU A 1 659 ? 11.884 -30.585 -2.109 1.00 25.89 659 LEU A C 1
ATOM 5386 O O . LEU A 1 659 ? 10.838 -29.938 -2.149 1.00 25.89 659 LEU A O 1
ATOM 5390 N N . LYS A 1 660 ? 12.372 -31.260 -3.158 1.00 26.95 660 LYS A N 1
ATOM 5391 C CA . LYS A 1 660 ? 11.715 -32.389 -3.852 1.00 26.95 660 LYS A CA 1
ATOM 5392 C C . LYS A 1 660 ? 12.385 -32.630 -5.213 1.00 26.95 660 LYS A C 1
ATOM 5394 O O . LYS A 1 660 ? 11.927 -32.126 -6.231 1.00 26.95 660 LYS A O 1
ATOM 5399 N N . GLU A 1 661 ? 13.430 -33.453 -5.213 1.00 27.66 661 GLU A N 1
ATOM 5400 C CA . GLU A 1 661 ? 13.536 -34.493 -6.236 1.00 27.66 661 GLU A CA 1
ATOM 5401 C C . GLU A 1 661 ? 12.807 -35.717 -5.673 1.00 27.66 661 GLU A C 1
ATOM 5403 O O . GLU A 1 661 ? 13.240 -36.324 -4.691 1.00 27.66 661 GLU A O 1
ATOM 5408 N N . ALA A 1 662 ? 11.639 -35.991 -6.244 1.00 26.33 662 ALA A N 1
ATOM 5409 C CA . ALA A 1 662 ? 11.013 -37.302 -6.292 1.00 26.33 662 ALA A CA 1
ATOM 5410 C C . ALA A 1 662 ? 10.567 -37.500 -7.738 1.00 26.33 662 ALA A C 1
ATOM 5412 O O . ALA A 1 662 ? 9.902 -36.565 -8.248 1.00 26.33 662 ALA A O 1
#

Radius of gyration: 28.99 Å; chains: 1; bounding box: 72×67×86 Å

Sequence (662 aa):
MEKTFRKILESMSIHLYDSLNKIEQQVNKILDTHYTNNFLIHSKEVEKILDKLIPVKEKVAFTKEEIFILLSAIILHDVGLFIPSRYNSVNELREKHAEISADYVNSLSSECKIDTNILLPVAILCRAHSKPQSINNVDEFYQYNGIEIRLRFIGALLSLSDGMEIFSKRVILDRVPDDLSSRRWKSNALISSLSFDPSRWSISLETNTELPSEINSVNNLRDFLQQALTTYIPVLNRNGIYYSTIFVNNVAHRASILPLSSTGIEEVIKIVRSIDLFSNVSSDLDEYCKLHIENQHVGQVKLIKKIMQNVLKNIDKGELYNFYDSWIRFEVLFNMFEIRDHFIHNFETFLLGCYFLESIRTNTPVSLFLNYSYNELIFSWILASTFHDIGYPIEHYSDVRRLITDLYDEFGLYTIAKEIDNVNINKQTLQELYVIHLTINAKFGEEKRINIRVILLNQIMNQLGVDIRHAELILCKLEQNFQHGLVSSCLLIKKILNAKGIDYFSSSYFKLLMAATIAILLHHFDPSDGVPIQINLYSLPIVTLLLICDEIQEWNRPLDDLGLDSFRGRITYKLETITTIVEDNSLIFKVVLFVLDEAGLDEKTVNEKVARMLVTKKDRFNIISQFSDSKARKNISILLKVYFKGNQVYEDVRKLLILKEA

pLDDT: mean 80.08, std 18.5, range [25.89, 98.69]

Foldseek 3Di:
DQCFLLNVLCVQDVPLSVLLVLLLVVLVVLCVVFHDPLLVVLLVQLSVLLSQLADPVLSVVDDSLLSSLLSSLSSQLQSQLRPPDPDPDSVVSLVCRLVSSLVVLQVVCVVSVNDSLSSNLSSQLSNQQSDLLSLVVDDCWDADPNDTHRSSLSSLSSNLSSLVSLALSNDPPLPDPDPVVVLSSLLSPQFPDWHADQVVLEIETEGADPDPVSVVSVVVSQVVSLVSVVSCQVSCVVSPRHRRHYYYHYCNVVVPPDQFLLQALVLLLVLLCVPPLCVVPNVLSVVLSVCNSVVVVVSNLVSLLVSVCSSCVVVVNNLVNVVLVVLSVVVVVCVVVVNDDVQSLLSLLLSVLSSVLSLCVVPHDPVQFDPDDSVLQNLLLNLQSRQLQSLVCVLCVVVVLVVVLVVCVSVVVNVVSVVSVPDDPDVVVVVVLQWAWFQDDPPPRDTDIGGVLVVQLVLCCVLQVDDSVLSVLLVVVCSVSVPSLLSSLSVLVRSVCRVPPDVCCVDPVVVSSSLSSNLSNCLPGQCVSPRPTADDCRSRVSNVSSNVSSLQSPQPDFPCPPPPVVDDDTFDKHFNHWDWDQDQLATETETEIETPHPDPDPPVSVCVVVVVSVVSCVSVVVPPPDDPPPDDDRDHDHHHHYFYDDPDGDDVSVVVRDPDDD